Protein AF-0000000084334200 (afdb_homodimer)

Sequence (590 aa):
MKTTIGFIGLGNLGTPIAKNLIAAGYHLQVYNRTISKADELDQASITKCQSPAEAAAGVNFLVSVLANDAVLTETVTGDEGILKTLPKDAIHISMSTVAPDTADELAELHQQSGNHYLASPVFGRPEAAAAKMLWVCISGDAKIKEAAKPLLETISQGVVDFGDHTSAANVVKLTGNFMILASMEMMAEAYTLAEKFGVDRTKVADFFGSTLFNAPIFKNYGKTIADKKYETVGFTSQLGYKDASLVFKLSQQSQTPMPIANVVHNRLLTALAKGWTERDWAEAISRGVTDDAGIMKTTIGFIGLGNLGTPIAKNLIAAGYHLQVYNRTISKADELDQASITKCQSPAEAAAGVNFLVSVLANDAVLTETVTGDEGILKTLPKDAIHISMSTVAPDTADELAELHQQSGNHYLASPVFGRPEAAAAKMLWVCISGDAKIKEAAKPLLETISQGVVDFGDHTSAANVVKLTGNFMILASMEMMAEAYTLAEKFGVDRTKVADFFGSTLFNAPIFKNYGKTIADKKYETVGFTSQLGYKDASLVFKLSQQSQTPMPIANVVHNRLLTALAKGWTERDWAEAISRGVTDDAGI

Secondary structure (DSSP, 8-state):
-PPEEEEE--STTHHHHHHHHHHTT-EEEEE-SSGGGGGGS-GGGEEE-SSHHHHHTT-SEEEE--SSHHHHHHHHHSTT-GGGTPPTT-EEEE-S---HHHHHHHHHHHHHTT-EEEE--EE--HHHHHTT-EEEEEBS-HHHHHHHHHHHHTTEEEEEE--SSTTHHHHHHHHHHHHHHHHHHHHHHHHHHHHHTT--HHHHHHHHHTTTT-SHHHHHHHHHHHHT---S-SSBHHHHHHHHHHHHHHHHHTT---HHHHHHHHHHHHHHHTT-TTSBHHHHHHHHHHHHTT-/-PPEEEEE--STTHHHHHHHHHHTT-EEEEE-SSGGGGGGS-GGGEEE-SSHHHHHTT-SEEEE--SSHHHHHHHHHSTT-GGGTPPTT-EEEE-----HHHHHHHHHHHHHTT-EEEE--EE--HHHHHTT-EEEEEBS-HHHHHHHHHHHHTTEEEEEE--SSTTHHHHHHHHHHHHHHHHHHHHHHHHHHHHHTT--HHHHHHHHHTTTT-SHHHHHHHHHHHHT---S-SSBHHHHHHHHHHHHHHHHHTT---HHHHHHHHHHHHHHHTT-TTSBHHHHHHHHHHHHTT-

Radius of gyration: 27.67 Å; Cα contacts (8 Å, |Δi|>4): 1266; chains: 2; bounding box: 43×89×61 Å

pLDDT: mean 97.78, std 2.86, range [61.94, 98.94]

Nearest PDB structures (foldseek):
  4gbj-assembly2_C  TM=9.705E-01  e=2.033E-33  Dyadobacter fermentans DSM 18053
  4gbj-assembly3_A  TM=9.386E-01  e=2.162E-31  Dyadobacter fermentans DSM 18053
  3ws7-assembly1_A  TM=9.325E-01  e=6.469E-25  Pyrobaculum calidifontis JCM 11548
  3w6u-assembly1_A  TM=9.348E-01  e=2.137E-24  Pyrobaculum calidifontis JCM 11548
  5je8-assembly2_C  TM=8.676E-01  e=8.598E-25  Bacillus cereus ATCC 14579

InterPro domains:
  IPR006115 6-phosphogluconate dehydrogenase, NADP-binding [PF03446] (4-160)
  IPR008927 6-phosphogluconate dehydrogenase-like, C-terminal domain superfamily [SSF48179] (168-285)
  IPR013328 6-phosphogluconate dehydrogenase, domain 2 [G3DSA:1.10.1040.10] (164-295)
  IPR015815 3-hydroxyisobutyrate dehydrogenase-related [PIRSF000103] (1-285)
  IPR029154 3-hydroxyisobutyrate dehydrogenase-like, NAD-binding domain [PF14833] (168-285)
  IPR036291 NAD(P)-binding domain superfamily [SSF51735] (4-163)
  IPR051265 HIBADH-related NP60 subfamily [PTHR43580] (4-288)

Organism: NCBI:txid1302689

Foldseek 3Di:
DAAEEEEEDLPLLRVLLVQLLVVVRHAFAYEYPPQCSCVPHDPVRYDDDPALLSRQAPHQEHEYEDQELVVQCCQAPNPSHNLVHHDAQREYEYQYQYALVSQQVSQVVQVVSRYGYKDWHWDDFSVCQNVLAIEIETEADPVNCVVCVVSNSSRHPYYHYQYHRRSRSSVVVLVVLLVLLLVLLVLLLVLLVCVVVPHQSQVVLVVCCVPVVVDPSSVVLSNCLSVVPFPDARDFLQSSLNSLVSVVVVCVVVVPDDVSSVVSNVLSVVLVVVVRGGTHNSNSNNVSSNVVVVD/DAAEEFEEDLPLLRVLLVQLLVVVRHAFAYEYPPQCSCVPHDPVRYDDDDALLSRQAPHQEHEYEDQELVVQCCQAPNPSHNLVHHDAQREYEYQYQYALVSQVVSQVVQVVSRYGYKDWHWDDFSVCQNVLAIEIETEADPVNCVVCVVSNSSRHPYYHYQYHRRSRSSVVVLVVLLVLLLVLLVLLLVLLVCVVVPHQSQVVLVVCCVPVVVDPSSVVLSNCLSVVPFPDARDFLQSSLNSLVSVVVVCVVVVPDDVSSVVSNVLSVVLVVVVRGGTHNSNSNNVSSNVVVPD

Structure (mmCIF, N/CA/C/O backbone):
data_AF-0000000084334200-model_v1
#
loop_
_entity.id
_entity.type
_entity.pdbx_description
1 polymer 'Uncharacterized protein'
#
loop_
_atom_site.group_PDB
_atom_site.id
_atom_site.type_symbol
_atom_site.label_atom_id
_atom_site.label_alt_id
_atom_site.label_comp_id
_atom_site.label_asym_id
_atom_site.label_entity_id
_atom_site.label_seq_id
_atom_site.pdbx_PDB_ins_code
_atom_site.Cartn_x
_atom_site.Cartn_y
_atom_site.Cartn_z
_atom_site.occupancy
_atom_site.B_iso_or_equiv
_atom_site.auth_seq_id
_atom_site.auth_comp_id
_atom_site.auth_asym_id
_atom_site.auth_atom_id
_atom_site.pdbx_PDB_model_num
ATOM 1 N N . MET A 1 1 ? -3.816 46.719 -4.973 1 61.94 1 MET A N 1
ATOM 2 C CA . MET A 1 1 ? -2.809 46.344 -3.982 1 61.94 1 MET A CA 1
ATOM 3 C C . MET A 1 1 ? -2.799 44.844 -3.742 1 61.94 1 MET A C 1
ATOM 5 O O . MET A 1 1 ? -3.84 44.188 -3.84 1 61.94 1 MET A O 1
ATOM 9 N N . LYS A 1 2 ? -1.593 44.188 -3.652 1 77.38 2 LYS A N 1
ATOM 10 C CA . LYS A 1 2 ? -1.536 42.75 -3.398 1 77.38 2 LYS A CA 1
ATOM 11 C C . LYS A 1 2 ? -2.107 42.406 -2.023 1 77.38 2 LYS A C 1
ATOM 13 O O . LYS A 1 2 ? -1.884 43.125 -1.057 1 77.38 2 LYS A O 1
ATOM 18 N N . THR A 1 3 ? -3.012 41.531 -2.045 1 93.88 3 THR A N 1
ATOM 19 C CA . THR A 1 3 ? -3.488 41.062 -0.744 1 93.88 3 THR A CA 1
ATOM 20 C C . THR A 1 3 ? -2.34 40.5 0.083 1 93.88 3 THR A C 1
ATOM 22 O O . THR A 1 3 ? -1.525 39.719 -0.424 1 93.88 3 THR A O 1
ATOM 25 N N . THR A 1 4 ? -2.133 41.062 1.312 1 98.19 4 THR A N 1
ATOM 26 C CA . THR A 1 4 ? -1.071 40.625 2.205 1 98.19 4 THR A CA 1
ATOM 27 C C . THR A 1 4 ? -1.57 39.5 3.119 1 98.19 4 THR A C 1
ATOM 29 O O . THR A 1 4 ? -2.65 39.594 3.703 1 98.19 4 THR A O 1
ATOM 32 N N . ILE A 1 5 ? -0.787 38.406 3.182 1 98.56 5 ILE A N 1
ATOM 33 C CA . ILE A 1 5 ? -1.117 37.344 4.121 1 98.56 5 ILE A CA 1
ATOM 34 C C . ILE A 1 5 ? 0.105 37.031 4.973 1 98.56 5 ILE A C 1
ATOM 36 O O . ILE A 1 5 ? 1.239 37.312 4.582 1 98.56 5 ILE A O 1
ATOM 40 N N . GLY A 1 6 ? -0.122 36.531 6.199 1 98.88 6 GLY A N 1
ATOM 41 C CA . GLY A 1 6 ? 0.96 36 7.023 1 98.88 6 GLY A CA 1
ATOM 42 C C . GLY A 1 6 ? 1.421 34.625 6.602 1 98.88 6 GLY A C 1
ATOM 43 O O . GLY A 1 6 ? 0.615 33.812 6.152 1 98.88 6 GLY A O 1
ATOM 44 N N . PHE A 1 7 ? 2.719 34.344 6.75 1 98.94 7 PHE A N 1
ATOM 45 C CA . PHE A 1 7 ? 3.277 33.031 6.414 1 98.94 7 PHE A CA 1
ATOM 46 C C . PHE A 1 7 ? 4.383 32.656 7.391 1 98.94 7 PHE A C 1
ATOM 48 O O . PHE A 1 7 ? 5.367 33.375 7.535 1 98.94 7 PHE A O 1
ATOM 55 N N . ILE A 1 8 ? 4.188 31.531 8.047 1 98.94 8 ILE A N 1
ATOM 56 C CA . ILE A 1 8 ? 5.168 31.109 9.039 1 98.94 8 ILE A CA 1
ATOM 57 C C . ILE A 1 8 ? 5.656 29.703 8.727 1 98.94 8 ILE A C 1
ATOM 59 O O . ILE A 1 8 ? 4.863 28.75 8.664 1 98.94 8 ILE A O 1
ATOM 63 N N . GLY A 1 9 ? 6.961 29.5 8.594 1 98.56 9 GLY A N 1
ATOM 64 C CA . GLY A 1 9 ? 7.574 28.219 8.305 1 98.56 9 GLY A CA 1
ATOM 65 C C . GLY A 1 9 ? 8.078 28.094 6.879 1 98.56 9 GLY A C 1
ATOM 66 O O . GLY A 1 9 ? 7.289 27.938 5.949 1 98.56 9 GLY A O 1
ATOM 67 N N . LEU A 1 10 ? 9.414 28.141 6.734 1 98 10 LEU A N 1
ATOM 68 C CA . LEU A 1 10 ? 10.055 28.078 5.426 1 98 10 LEU A CA 1
ATOM 69 C C . LEU A 1 10 ? 10.977 26.859 5.34 1 98 10 LEU A C 1
ATOM 71 O O . LEU A 1 10 ? 12.148 26.984 4.988 1 98 10 LEU A O 1
ATOM 75 N N . GLY A 1 11 ? 10.398 25.703 5.625 1 94.94 11 GLY A N 1
ATOM 76 C CA . GLY A 1 11 ? 11.078 24.438 5.41 1 94.94 11 GLY A CA 1
ATOM 77 C C . GLY A 1 11 ? 10.914 23.906 3.996 1 94.94 11 GLY A C 1
ATOM 78 O O . GLY A 1 11 ? 10.609 24.672 3.074 1 94.94 11 GLY A O 1
ATOM 79 N N . ASN A 1 12 ? 11.117 22.641 3.83 1 92.81 12 ASN A N 1
ATOM 80 C CA . ASN A 1 12 ? 11.102 21.984 2.523 1 92.81 12 ASN A CA 1
ATOM 81 C C . ASN A 1 12 ? 9.742 22.141 1.846 1 92.81 12 ASN A C 1
ATOM 83 O O . ASN A 1 12 ? 9.664 22.234 0.62 1 92.81 12 ASN A O 1
ATOM 87 N N . LEU A 1 13 ? 8.68 22.125 2.652 1 96.06 13 LEU A N 1
ATOM 88 C CA . LEU A 1 13 ? 7.344 22.297 2.098 1 96.06 13 LEU A CA 1
ATOM 89 C C . LEU A 1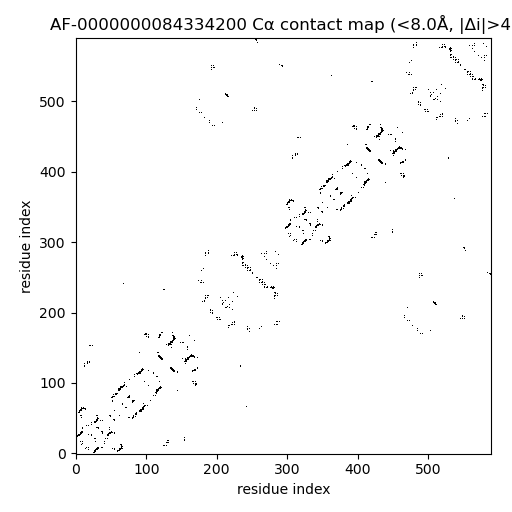 13 ? 6.934 23.766 2.111 1 96.06 13 LEU A C 1
ATOM 91 O O . LEU A 1 13 ? 6.301 24.25 1.171 1 96.06 13 LEU A O 1
ATOM 95 N N . GLY A 1 14 ? 7.312 24.469 3.158 1 97.88 14 GLY A N 1
ATOM 96 C CA . GLY A 1 14 ? 6.898 25.859 3.324 1 97.88 14 GLY A CA 1
ATOM 97 C C . GLY A 1 14 ? 7.422 26.766 2.234 1 97.88 14 GLY A C 1
ATOM 98 O O . GLY A 1 14 ? 6.699 27.641 1.751 1 97.88 14 GLY A O 1
ATOM 99 N N . THR A 1 15 ? 8.633 26.547 1.813 1 98.06 15 THR A N 1
ATOM 100 C CA . THR A 1 15 ? 9.281 27.438 0.857 1 98.06 15 THR A CA 1
ATOM 101 C C . THR A 1 15 ? 8.578 27.391 -0.495 1 98.06 15 THR A C 1
ATOM 103 O O . THR A 1 15 ? 8.18 28.422 -1.034 1 98.06 15 THR A O 1
ATOM 106 N N . PRO A 1 16 ? 8.375 26.203 -1.059 1 98.31 16 PRO A N 1
ATOM 107 C CA . PRO A 1 16 ? 7.672 26.203 -2.344 1 98.31 16 PRO A CA 1
ATOM 108 C C . PRO A 1 16 ? 6.23 26.688 -2.23 1 98.31 16 PRO A C 1
ATOM 110 O O . PRO A 1 16 ? 5.703 27.297 -3.17 1 98.31 16 PRO A O 1
ATOM 113 N N . ILE A 1 17 ? 5.555 26.484 -1.132 1 98.69 17 ILE A N 1
ATOM 114 C CA . ILE A 1 17 ? 4.203 27 -0.921 1 98.69 17 ILE A CA 1
ATOM 115 C C . ILE A 1 17 ? 4.23 28.516 -0.926 1 98.69 17 ILE A C 1
ATOM 117 O O . ILE A 1 17 ? 3.416 29.156 -1.601 1 98.69 17 ILE A O 1
ATOM 121 N N . ALA A 1 18 ? 5.172 29.109 -0.232 1 98.75 18 ALA A N 1
ATOM 122 C CA . ALA A 1 18 ? 5.328 30.562 -0.189 1 98.75 18 ALA A CA 1
ATOM 123 C C . ALA A 1 18 ? 5.574 31.125 -1.584 1 98.75 18 ALA A C 1
ATOM 125 O O . ALA A 1 18 ? 4.973 32.125 -1.968 1 98.75 18 ALA A O 1
ATOM 126 N N . LYS A 1 19 ? 6.426 30.469 -2.344 1 98.69 19 LYS A N 1
ATOM 127 C CA . LYS A 1 19 ? 6.727 30.906 -3.703 1 98.69 19 LYS A CA 1
ATOM 128 C C . LYS A 1 19 ? 5.473 30.891 -4.574 1 98.69 19 LYS A C 1
ATOM 130 O O . LYS A 1 19 ? 5.258 31.812 -5.375 1 98.69 19 LYS A O 1
ATOM 135 N N . ASN A 1 20 ? 4.664 29.891 -4.438 1 98.56 20 ASN A N 1
ATOM 136 C CA . ASN A 1 20 ? 3.439 29.781 -5.227 1 98.56 20 ASN A CA 1
ATOM 137 C C . ASN A 1 20 ? 2.432 30.859 -4.84 1 98.56 20 ASN A C 1
ATOM 139 O O . ASN A 1 20 ? 1.717 31.391 -5.699 1 98.56 20 ASN A O 1
ATOM 143 N N . LEU A 1 21 ? 2.334 31.141 -3.535 1 98.69 21 LEU A N 1
ATOM 144 C CA . LEU A 1 21 ? 1.446 32.219 -3.088 1 98.69 21 LEU A CA 1
ATOM 145 C C . LEU A 1 21 ? 1.897 33.562 -3.641 1 98.69 21 LEU A C 1
ATOM 147 O O . LEU A 1 21 ? 1.072 34.375 -4.082 1 98.69 21 LEU A O 1
ATOM 151 N N . ILE A 1 22 ? 3.195 33.812 -3.652 1 98.56 22 ILE A N 1
ATOM 152 C CA . ILE A 1 22 ? 3.754 35.031 -4.223 1 98.56 22 ILE A CA 1
ATOM 153 C C . ILE A 1 22 ? 3.426 35.094 -5.711 1 98.56 22 ILE A C 1
ATOM 155 O O . ILE A 1 22 ? 2.971 36.125 -6.203 1 98.56 22 ILE A O 1
ATOM 159 N N . ALA A 1 23 ? 3.609 34 -6.395 1 98 23 ALA A N 1
ATOM 160 C CA . ALA A 1 23 ? 3.324 33.938 -7.824 1 98 23 ALA A CA 1
ATOM 161 C C . ALA A 1 23 ? 1.851 34.219 -8.102 1 98 23 ALA A C 1
ATOM 163 O O . ALA A 1 23 ? 1.502 34.75 -9.164 1 98 23 ALA A O 1
ATOM 164 N N . ALA A 1 24 ? 1.023 33.875 -7.172 1 97.81 24 ALA A N 1
ATOM 165 C CA . ALA A 1 24 ? -0.416 34.062 -7.316 1 97.81 24 ALA A CA 1
ATOM 166 C C . ALA A 1 24 ? -0.794 35.531 -7.031 1 97.81 24 ALA A C 1
ATOM 168 O O . ALA A 1 24 ? -1.952 35.906 -7.199 1 97.81 24 ALA A O 1
ATOM 169 N N . GLY A 1 25 ? 0.162 36.312 -6.531 1 97.81 25 GLY A N 1
ATOM 170 C CA . GLY A 1 25 ? -0.079 37.75 -6.406 1 97.81 25 GLY A CA 1
ATOM 171 C C . GLY A 1 25 ? -0.155 38.219 -4.965 1 97.81 25 GLY A C 1
ATOM 172 O O . GLY A 1 25 ? -0.412 39.375 -4.699 1 97.81 25 GLY A O 1
ATOM 173 N N . TYR A 1 26 ? 0.14 37.344 -3.996 1 98.5 26 TYR A N 1
ATOM 174 C CA . TYR A 1 26 ? 0.08 37.75 -2.592 1 98.5 26 TYR A CA 1
ATOM 175 C C . TYR A 1 26 ? 1.398 38.344 -2.139 1 98.5 26 TYR A C 1
ATOM 177 O O . TYR A 1 26 ? 2.465 38 -2.641 1 98.5 26 TYR A O 1
ATOM 185 N N . HIS A 1 27 ? 1.317 39.312 -1.26 1 98.75 27 HIS A N 1
ATOM 186 C CA . HIS A 1 27 ? 2.447 39.719 -0.446 1 98.75 27 HIS A CA 1
ATOM 187 C C . HIS A 1 27 ? 2.494 38.969 0.878 1 98.75 27 HIS A C 1
ATOM 189 O O . HIS A 1 27 ? 1.467 38.812 1.543 1 98.75 27 HIS A O 1
ATOM 195 N N . LEU A 1 28 ? 3.666 38.5 1.287 1 98.88 28 LEU A N 1
ATOM 196 C CA . LEU A 1 28 ? 3.746 37.656 2.484 1 98.88 28 LEU A CA 1
ATOM 197 C C . LEU A 1 28 ? 4.488 38.406 3.6 1 98.88 28 LEU A C 1
ATOM 199 O O . LEU A 1 28 ? 5.59 38.906 3.389 1 98.88 28 LEU A O 1
ATOM 203 N N . GLN A 1 29 ? 3.854 38.562 4.734 1 98.88 29 GLN A N 1
ATOM 204 C CA . GLN A 1 29 ? 4.582 38.781 5.977 1 98.88 29 GLN A CA 1
ATOM 205 C C . GLN A 1 29 ? 5.148 37.469 6.535 1 98.88 29 GLN A C 1
ATOM 207 O O . GLN A 1 29 ? 4.422 36.688 7.145 1 98.88 29 GLN A O 1
ATOM 212 N N . VAL A 1 30 ? 6.5 37.312 6.441 1 98.81 30 VAL A N 1
ATOM 213 C CA . VAL A 1 30 ? 7.062 35.969 6.586 1 98.81 30 VAL A CA 1
ATOM 214 C C . VAL A 1 30 ? 7.91 35.906 7.855 1 98.81 30 VAL A C 1
ATOM 216 O O . VAL A 1 30 ? 8.648 36.844 8.172 1 98.81 30 VAL A O 1
ATOM 219 N N . TYR A 1 31 ? 7.746 34.844 8.594 1 98.75 31 TYR A N 1
ATOM 220 C CA . TYR A 1 31 ? 8.633 34.531 9.695 1 98.75 31 TYR A CA 1
ATOM 221 C C . TYR A 1 31 ? 9.133 33.094 9.594 1 98.75 31 TYR A C 1
ATOM 223 O O . TYR A 1 31 ? 8.383 32.188 9.211 1 98.75 31 TYR A O 1
ATOM 231 N N . ASN A 1 32 ? 10.344 32.844 9.93 1 98.56 32 ASN A N 1
ATOM 232 C CA . ASN A 1 32 ? 11 31.562 10.141 1 98.56 32 ASN A CA 1
ATOM 233 C C . ASN A 1 32 ? 12.086 31.656 11.219 1 98.56 32 ASN A C 1
ATOM 235 O O . ASN A 1 32 ? 12.742 32.688 11.352 1 98.56 32 ASN A O 1
ATOM 239 N N . ARG A 1 33 ? 12.195 30.594 11.969 1 96.31 33 ARG A N 1
ATOM 240 C CA . ARG A 1 33 ? 13.203 30.609 13.023 1 96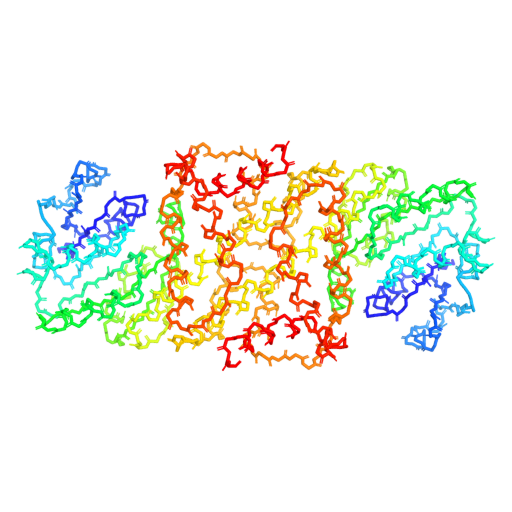.31 33 ARG A CA 1
ATOM 241 C C . ARG A 1 33 ? 14.562 31.031 12.477 1 96.31 33 ARG A C 1
ATOM 243 O O . ARG A 1 33 ? 15.242 31.859 13.07 1 96.31 33 ARG A O 1
ATOM 250 N N . THR A 1 34 ? 14.883 30.391 11.352 1 96.19 34 THR A N 1
ATOM 251 C CA . THR A 1 34 ? 16.047 30.859 10.602 1 96.19 34 THR A CA 1
ATOM 252 C C . THR A 1 34 ? 15.625 31.781 9.469 1 96.19 34 THR A C 1
ATOM 254 O O . THR A 1 34 ? 15.367 31.328 8.352 1 96.19 34 THR A O 1
ATOM 257 N N . ILE A 1 35 ? 15.734 33.062 9.703 1 95.38 35 ILE A N 1
ATOM 258 C CA . ILE A 1 35 ? 15.062 34.031 8.852 1 95.38 35 ILE A CA 1
ATOM 259 C C . ILE A 1 35 ? 15.773 34.125 7.5 1 95.38 35 ILE A C 1
ATOM 261 O O . ILE A 1 35 ? 15.18 34.531 6.5 1 95.38 35 ILE A O 1
ATOM 265 N N . SER A 1 36 ? 17.047 33.688 7.418 1 96.44 36 SER A N 1
ATOM 266 C CA . SER A 1 36 ? 17.797 33.75 6.164 1 96.44 36 SER A CA 1
ATOM 267 C C . SER A 1 36 ? 17.172 32.844 5.105 1 96.44 36 SER A C 1
ATOM 269 O O . SER A 1 36 ? 17.438 33 3.912 1 96.44 36 SER A O 1
ATOM 271 N N . LYS A 1 37 ? 16.297 31.938 5.52 1 96.62 37 LYS A N 1
ATOM 272 C CA . LYS A 1 37 ? 15.586 31.109 4.559 1 96.62 37 LYS A CA 1
ATOM 273 C C . LYS A 1 37 ? 14.664 31.938 3.682 1 96.62 37 LYS A C 1
ATOM 275 O O . LYS A 1 37 ? 14.352 31.547 2.553 1 96.62 37 LYS A O 1
ATOM 280 N N . ALA A 1 38 ? 14.242 33.062 4.152 1 98.06 38 ALA A N 1
ATOM 281 C CA . ALA A 1 38 ? 13.352 33.938 3.404 1 98.06 38 ALA A CA 1
ATOM 282 C C . ALA A 1 38 ? 14.086 34.594 2.238 1 98.06 38 ALA A C 1
ATOM 284 O O . ALA A 1 38 ? 13.461 35.156 1.341 1 98.06 38 ALA A O 1
ATOM 285 N N . ASP A 1 39 ? 15.43 34.5 2.203 1 97.75 39 ASP A N 1
ATOM 286 C CA . ASP A 1 39 ? 16.234 35.125 1.147 1 97.75 39 ASP A CA 1
ATOM 287 C C . ASP A 1 39 ? 15.969 34.438 -0.199 1 97.75 39 ASP A C 1
ATOM 289 O O . ASP A 1 39 ? 16.234 35.031 -1.251 1 97.75 39 ASP A O 1
ATOM 293 N N . GLU A 1 40 ? 15.414 33.25 -0.154 1 96.38 40 GLU A N 1
ATOM 294 C CA . GLU A 1 40 ? 15.109 32.5 -1.376 1 96.38 40 GLU A CA 1
ATOM 295 C C . GLU A 1 40 ? 13.828 33.031 -2.027 1 96.38 40 GLU A C 1
ATOM 297 O O . GLU A 1 40 ? 13.547 32.719 -3.184 1 96.38 40 GLU A O 1
ATOM 302 N N . LEU A 1 41 ? 13.102 33.812 -1.322 1 98.56 41 LEU A N 1
ATOM 303 C CA . LEU A 1 41 ? 11.844 34.344 -1.838 1 98.56 41 LEU A CA 1
ATOM 304 C C . LEU A 1 41 ? 12.062 35.656 -2.555 1 98.56 41 LEU A C 1
ATOM 306 O O . LEU A 1 41 ? 13.109 36.281 -2.395 1 98.56 41 LEU A O 1
ATOM 310 N N . ASP A 1 42 ? 11.141 36.062 -3.428 1 98.19 42 ASP A N 1
ATOM 311 C CA . ASP A 1 42 ? 11.164 37.375 -4.047 1 98.19 42 ASP A CA 1
ATOM 312 C C . ASP A 1 42 ? 11.062 38.469 -2.992 1 98.19 42 ASP A C 1
ATOM 314 O O . ASP A 1 42 ? 9.992 38.688 -2.43 1 98.19 42 ASP A O 1
ATOM 318 N N . GLN A 1 43 ? 12.094 39.25 -2.871 1 98 43 GLN A N 1
ATOM 319 C CA . GLN A 1 43 ? 12.195 40.188 -1.774 1 98 43 GLN A CA 1
ATOM 320 C C . GLN A 1 43 ? 11.172 41.312 -1.922 1 98 43 GLN A C 1
ATOM 322 O O . GLN A 1 43 ? 10.719 41.906 -0.927 1 98 43 GLN A O 1
ATOM 327 N N . ALA A 1 44 ? 10.719 41.594 -3.066 1 98.12 44 ALA A N 1
ATOM 328 C CA . ALA A 1 44 ? 9.727 42.625 -3.32 1 98.12 44 ALA A CA 1
ATOM 329 C C . ALA A 1 44 ? 8.336 42.188 -2.877 1 98.12 44 ALA A C 1
ATOM 331 O O . ALA A 1 44 ? 7.445 43 -2.682 1 98.12 44 ALA A O 1
ATOM 332 N N . SER A 1 45 ? 8.234 40.906 -2.691 1 98.56 45 SER A N 1
ATOM 333 C CA . SER A 1 45 ? 6.918 40.344 -2.41 1 98.56 45 SER A CA 1
ATOM 334 C C . SER A 1 45 ? 6.812 39.875 -0.963 1 98.56 45 SER A C 1
ATOM 336 O O . SER A 1 45 ? 5.836 39.219 -0.586 1 98.56 45 SER A O 1
ATOM 338 N N . ILE A 1 46 ? 7.828 40.219 -0.163 1 98.75 46 ILE A N 1
ATOM 339 C CA . ILE A 1 46 ? 7.754 39.75 1.215 1 98.75 46 ILE A CA 1
ATOM 340 C C . ILE A 1 46 ? 8.172 40.875 2.166 1 98.75 46 ILE A C 1
ATOM 342 O O . ILE A 1 46 ? 8.797 41.844 1.75 1 98.75 46 ILE A O 1
ATOM 346 N N . THR A 1 47 ? 7.789 40.75 3.363 1 98.69 47 THR A N 1
ATOM 347 C CA . THR A 1 47 ? 8.297 41.469 4.535 1 98.69 47 THR A CA 1
ATOM 348 C C . THR A 1 47 ? 8.812 40.469 5.578 1 98.69 47 THR A C 1
ATOM 350 O O . THR A 1 47 ? 8.047 39.656 6.078 1 98.69 47 THR A O 1
ATOM 353 N N . LYS A 1 48 ? 10.055 40.531 5.855 1 98.69 48 LYS A N 1
ATOM 354 C CA . LYS A 1 48 ? 10.625 39.656 6.887 1 98.69 48 LYS A CA 1
ATOM 355 C C . LYS A 1 48 ? 10.211 40.125 8.281 1 98.69 48 LYS A C 1
ATOM 357 O O . LYS A 1 48 ? 10.312 41.312 8.602 1 98.69 48 LYS A O 1
ATOM 362 N N . CYS A 1 49 ? 9.719 39.188 8.977 1 98.62 49 CYS A N 1
ATOM 363 C CA . CYS A 1 49 ? 9.258 39.5 10.328 1 98.62 49 CYS A CA 1
ATOM 364 C C . CYS A 1 49 ? 10.18 38.875 11.367 1 98.62 49 CYS A C 1
ATOM 366 O O . CYS A 1 49 ? 10.82 37.844 11.102 1 98.62 49 CYS A O 1
ATOM 368 N N . GLN A 1 50 ? 10.195 39.406 12.594 1 97.81 50 GLN A N 1
ATOM 369 C CA . GLN A 1 50 ? 11.117 38.938 13.633 1 97.81 50 GLN A CA 1
ATOM 370 C C . GLN A 1 50 ? 10.43 38 14.609 1 97.81 50 GLN A C 1
ATOM 372 O O . GLN A 1 50 ? 11.086 37.406 15.461 1 97.81 50 GLN A O 1
ATOM 377 N N . SER A 1 51 ? 9.148 37.906 14.477 1 98.5 51 SER A N 1
ATOM 378 C CA . SER A 1 51 ? 8.375 37.031 15.344 1 98.5 51 SER A CA 1
ATOM 379 C C . SER A 1 51 ? 7.09 36.594 14.664 1 98.5 51 SER A C 1
ATOM 381 O O . SER A 1 51 ? 6.648 37.188 13.688 1 98.5 51 SER A O 1
ATOM 383 N N . PRO A 1 52 ? 6.445 35.5 15.203 1 98.88 52 PRO A N 1
ATOM 384 C CA . PRO A 1 52 ? 5.125 35.094 14.703 1 98.88 52 PRO A CA 1
ATOM 385 C C . PRO A 1 52 ? 4.082 36.188 14.844 1 98.88 52 PRO A C 1
ATOM 387 O O . PRO A 1 52 ? 3.264 36.406 13.938 1 98.88 52 PRO A O 1
ATOM 390 N N . ALA A 1 53 ? 4.121 36.938 15.938 1 98.88 53 ALA A N 1
ATOM 391 C CA . ALA A 1 53 ? 3.182 38.031 16.172 1 98.88 53 ALA A CA 1
ATOM 392 C C . ALA A 1 53 ? 3.295 39.094 15.07 1 98.88 53 ALA A C 1
ATOM 394 O O . ALA A 1 53 ? 2.281 39.625 14.594 1 98.88 53 ALA A O 1
ATOM 395 N N . GLU A 1 54 ? 4.523 39.406 14.703 1 98.81 54 GLU A N 1
ATOM 396 C CA . GLU A 1 54 ? 4.738 40.406 13.648 1 98.81 54 GLU A CA 1
ATOM 397 C C . GLU A 1 54 ? 4.188 39.906 12.312 1 98.81 54 GLU A C 1
ATOM 399 O O . GLU A 1 54 ? 3.602 40.688 11.555 1 98.81 54 GLU A O 1
ATOM 404 N N . ALA A 1 55 ? 4.324 38.656 12.016 1 98.88 55 ALA A N 1
ATOM 405 C CA . ALA A 1 55 ? 3.83 38.062 10.773 1 98.88 55 ALA A CA 1
ATOM 406 C C . ALA A 1 55 ? 2.305 38.062 10.734 1 98.88 55 ALA A C 1
ATOM 408 O O . ALA A 1 55 ? 1.704 38.125 9.656 1 98.88 55 ALA A O 1
ATOM 409 N N . ALA A 1 56 ? 1.698 38.062 11.906 1 98.88 56 ALA A N 1
ATOM 410 C CA . ALA A 1 56 ? 0.248 37.938 12.016 1 98.88 56 ALA A CA 1
ATOM 411 C C . ALA A 1 56 ? -0.435 39.281 12.016 1 98.88 56 ALA A C 1
ATOM 413 O O . ALA A 1 56 ? -1.649 39.375 11.828 1 98.88 56 ALA A O 1
ATOM 414 N N . ALA A 1 57 ? 0.333 40.344 12.242 1 98.75 57 ALA A N 1
ATOM 415 C CA . ALA A 1 57 ? -0.243 41.656 12.461 1 98.75 57 ALA A CA 1
ATOM 416 C C . ALA A 1 57 ? -0.923 42.188 11.203 1 98.75 57 ALA A C 1
ATOM 418 O O . ALA A 1 57 ? -0.3 42.281 10.141 1 98.75 57 ALA A O 1
ATOM 419 N N . GLY A 1 58 ? -2.252 42.406 11.289 1 98.25 58 GLY A N 1
ATOM 420 C CA . GLY A 1 58 ? -2.971 43.156 10.266 1 98.25 58 GLY A CA 1
ATOM 421 C C . GLY A 1 58 ? -3.379 42.281 9.086 1 98.25 58 GLY A C 1
ATOM 422 O O . GLY A 1 58 ? -3.842 42.781 8.062 1 98.25 58 GLY A O 1
ATOM 423 N N . VAL A 1 59 ? -3.227 41 9.133 1 98.56 59 VAL A N 1
ATOM 424 C CA . VAL A 1 59 ? -3.547 40.156 7.984 1 98.56 59 VAL A CA 1
ATOM 425 C C . VAL A 1 59 ? -4.875 39.438 8.227 1 98.56 59 VAL A C 1
ATOM 427 O O . VAL A 1 59 ? -5.242 39.156 9.367 1 98.56 59 VAL A O 1
ATOM 430 N N . ASN A 1 60 ? -5.562 39.094 7.129 1 98.12 60 ASN A N 1
ATOM 431 C CA . ASN A 1 60 ? -6.828 38.344 7.215 1 98.12 60 ASN A CA 1
ATOM 432 C C . ASN A 1 60 ? -6.617 36.844 7.156 1 98.12 60 ASN A C 1
ATOM 434 O O . ASN A 1 60 ? -7.488 36.094 7.562 1 98.12 60 ASN A O 1
ATOM 438 N N . PHE A 1 61 ? -5.508 36.438 6.539 1 98.81 61 PHE A N 1
ATOM 439 C CA . PHE A 1 61 ? -5.109 35.062 6.469 1 98.81 61 PHE A CA 1
ATOM 440 C C . PHE A 1 61 ? -3.666 34.875 6.922 1 98.81 61 PHE A C 1
ATOM 442 O O . PHE A 1 61 ? -2.807 35.688 6.617 1 98.81 61 PHE A O 1
ATOM 449 N N . LEU A 1 62 ? -3.42 33.875 7.625 1 98.94 62 LEU A N 1
ATOM 450 C CA . LEU A 1 62 ? -2.076 33.438 8.008 1 98.94 62 LEU A CA 1
ATOM 451 C C . LEU A 1 62 ? -1.891 31.953 7.789 1 98.94 62 LEU A C 1
ATOM 453 O O . LEU A 1 62 ? -2.717 31.141 8.227 1 98.94 62 LEU A O 1
ATOM 457 N N . VAL A 1 63 ? -0.819 31.531 7.074 1 98.94 63 VAL A N 1
ATOM 458 C CA . VAL A 1 63 ? -0.501 30.125 6.805 1 98.94 63 VAL A CA 1
ATOM 459 C C . VAL A 1 63 ? 0.695 29.703 7.648 1 98.94 63 VAL A C 1
ATOM 461 O O . VAL A 1 63 ? 1.678 30.438 7.77 1 98.94 63 VAL A O 1
ATOM 464 N N . SER A 1 64 ? 0.599 28.609 8.281 1 98.94 64 SER A N 1
ATOM 465 C CA . SER A 1 64 ? 1.748 28.047 8.992 1 98.94 64 SER A CA 1
ATOM 466 C C . SER A 1 64 ? 2.059 26.641 8.523 1 98.94 64 SER A C 1
ATOM 468 O O . SER A 1 64 ? 1.146 25.859 8.234 1 98.94 64 SER A O 1
ATOM 470 N N . VAL A 1 65 ? 3.301 26.266 8.297 1 98.62 65 VAL A N 1
ATOM 471 C CA . VAL A 1 65 ? 3.865 24.969 7.965 1 98.62 65 VAL A CA 1
ATOM 472 C C . VAL A 1 65 ? 5.016 24.641 8.914 1 98.62 65 VAL A C 1
ATOM 474 O O . VAL A 1 65 ? 6.168 24.984 8.633 1 98.62 65 VAL A O 1
ATOM 477 N N . LEU A 1 66 ? 4.703 23.953 10.008 1 98.38 66 LEU A N 1
ATOM 478 C CA . LEU A 1 66 ? 5.664 23.828 11.102 1 98.38 66 LEU A CA 1
ATOM 479 C C . LEU A 1 66 ? 5.93 22.359 11.422 1 98.38 66 LEU A C 1
ATOM 481 O O . LEU A 1 66 ? 5.172 21.484 11.008 1 98.38 66 LEU A O 1
ATOM 485 N N . ALA A 1 67 ? 6.934 22.031 12.188 1 96.5 67 ALA A N 1
ATOM 486 C CA . ALA A 1 67 ? 7.551 20.719 12.289 1 96.5 67 ALA A CA 1
ATOM 487 C C . ALA A 1 67 ? 6.715 19.781 13.164 1 96.5 67 ALA A C 1
ATOM 489 O O . ALA A 1 67 ? 6.664 18.578 12.922 1 96.5 67 ALA A O 1
ATOM 490 N N . ASN A 1 68 ? 6.168 20.344 14.227 1 98 68 ASN A N 1
ATOM 491 C CA . ASN A 1 68 ? 5.508 19.453 15.188 1 98 68 ASN A CA 1
ATOM 492 C C . ASN A 1 68 ? 4.57 20.234 16.109 1 98 68 ASN A C 1
ATOM 494 O O . ASN A 1 68 ? 4.43 21.453 15.969 1 98 68 ASN A O 1
ATOM 498 N N . ASP A 1 69 ? 3.947 19.531 17.016 1 98.81 69 ASP A N 1
ATOM 499 C CA . ASP A 1 69 ? 2.945 20.062 17.922 1 98.81 69 ASP A CA 1
ATOM 500 C C . ASP A 1 69 ? 3.529 21.188 18.781 1 98.81 69 ASP A C 1
ATOM 502 O O . ASP A 1 69 ? 2.928 22.25 18.922 1 98.81 69 ASP A O 1
ATOM 506 N N . ALA A 1 70 ? 4.648 20.969 19.359 1 98.44 70 ALA A N 1
ATOM 507 C CA . ALA A 1 70 ? 5.254 21.922 20.281 1 98.44 70 ALA A CA 1
ATOM 508 C C . ALA A 1 70 ? 5.578 23.234 19.578 1 98.44 70 ALA A C 1
ATOM 510 O O . ALA A 1 70 ? 5.32 24.312 20.125 1 98.44 70 ALA A O 1
ATOM 511 N N . VAL A 1 71 ? 6.152 23.109 18.422 1 98.44 71 VAL A N 1
ATOM 512 C CA . VAL A 1 71 ? 6.531 24.297 17.672 1 98.44 71 VAL A CA 1
ATOM 513 C C . VAL A 1 71 ? 5.277 25.078 17.266 1 98.44 71 VAL A C 1
ATOM 515 O O . VAL A 1 71 ? 5.242 26.297 17.344 1 98.44 71 VAL A O 1
ATOM 518 N N . LEU A 1 72 ? 4.219 24.406 16.812 1 98.88 72 LEU A N 1
ATOM 519 C CA . LEU A 1 72 ? 2.979 25.062 16.422 1 98.88 72 LEU A CA 1
ATOM 520 C C . LEU A 1 72 ? 2.336 25.766 17.625 1 98.88 72 LEU A C 1
ATOM 522 O O . LEU A 1 72 ? 1.919 26.922 17.531 1 98.88 72 LEU A O 1
ATOM 526 N N . THR A 1 73 ? 2.258 25.047 18.719 1 98.88 73 THR A N 1
ATOM 527 C CA . THR A 1 73 ? 1.65 25.609 19.922 1 98.88 73 THR A CA 1
ATOM 528 C C . THR A 1 73 ? 2.404 26.844 20.375 1 98.88 73 THR A C 1
ATOM 530 O O . THR A 1 73 ? 1.79 27.875 20.688 1 98.88 73 THR A O 1
ATOM 533 N N . GLU A 1 74 ? 3.717 26.75 20.406 1 98.75 74 GLU A N 1
ATOM 534 C CA . GLU A 1 74 ? 4.535 27.891 20.797 1 98.75 74 GLU A CA 1
ATOM 535 C C . GLU A 1 74 ? 4.348 29.062 19.844 1 98.75 74 GLU A C 1
ATOM 537 O O . GLU A 1 74 ? 4.297 30.219 20.266 1 98.75 74 GLU A O 1
ATOM 542 N N . THR A 1 75 ? 4.297 28.75 18.562 1 98.81 75 THR A N 1
ATOM 543 C CA . THR A 1 75 ? 4.117 29.766 17.531 1 98.81 75 THR A CA 1
ATOM 544 C C . THR A 1 75 ? 2.791 30.5 17.719 1 98.81 75 THR A C 1
ATOM 546 O O . THR A 1 75 ? 2.695 31.688 17.453 1 98.81 75 THR A O 1
ATOM 549 N N . VAL A 1 76 ? 1.808 29.828 18.203 1 98.88 76 VAL A N 1
ATOM 550 C CA . VAL A 1 76 ? 0.464 30.391 18.328 1 98.88 76 VAL A CA 1
ATOM 551 C C . VAL A 1 76 ? 0.317 31.094 19.672 1 98.88 76 VAL A C 1
ATOM 553 O O . VAL A 1 76 ? -0.182 32.219 19.734 1 98.88 76 VAL A O 1
ATOM 556 N N . THR A 1 77 ? 0.833 30.531 20.797 1 98.69 77 THR A N 1
ATOM 557 C CA . THR A 1 77 ? 0.437 30.953 22.141 1 98.69 77 THR A CA 1
ATOM 558 C C . THR A 1 77 ? 1.61 31.594 22.875 1 98.69 77 THR A C 1
ATOM 560 O O . THR A 1 77 ? 1.438 32.156 23.953 1 98.69 77 THR A O 1
ATOM 563 N N . GLY A 1 78 ? 2.754 31.469 22.375 1 98.44 78 GLY A N 1
ATOM 564 C CA . GLY A 1 78 ? 3.924 32 23.062 1 98.44 78 GLY A CA 1
ATOM 565 C C . GLY A 1 78 ? 3.865 33.5 23.281 1 98.44 78 GLY A C 1
ATOM 566 O O . GLY A 1 78 ? 2.934 34.156 22.812 1 98.44 78 GLY A O 1
ATOM 567 N N . ASP A 1 79 ? 4.895 34.125 23.875 1 97.88 79 ASP A N 1
ATOM 568 C CA . ASP A 1 79 ? 4.953 35.562 24.25 1 97.88 79 ASP A CA 1
ATOM 569 C C . ASP A 1 79 ? 4.855 36.438 23.016 1 97.88 79 ASP A C 1
ATOM 571 O O . ASP A 1 79 ? 4.297 37.531 23.078 1 97.88 79 ASP A O 1
ATOM 575 N N . GLU A 1 80 ? 5.402 36 21.922 1 98.25 80 GLU A N 1
ATOM 576 C CA . GLU A 1 80 ? 5.309 36.688 20.641 1 98.25 80 GLU A CA 1
ATOM 577 C C . GLU A 1 80 ? 4.594 35.812 19.594 1 98.25 80 GLU A C 1
ATOM 579 O O . GLU A 1 80 ? 5.051 35.719 18.453 1 98.25 80 GLU A O 1
ATOM 584 N N . GLY A 1 81 ? 3.527 35.188 20.062 1 98.69 81 GLY A N 1
ATOM 585 C CA . GLY A 1 81 ? 2.783 34.25 19.219 1 98.69 81 GLY A CA 1
ATOM 586 C C . GLY A 1 81 ? 1.733 34.969 18.375 1 98.69 81 GLY A C 1
ATOM 587 O O . GLY A 1 81 ? 1.496 36.156 18.531 1 98.69 81 GLY A O 1
ATOM 588 N N . ILE A 1 82 ? 1.127 34.25 17.5 1 98.62 82 ILE A N 1
ATOM 589 C CA . ILE A 1 82 ? 0.135 34.656 16.516 1 98.62 82 ILE A CA 1
ATOM 590 C C . ILE A 1 82 ? -1.049 35.312 17.219 1 98.62 82 ILE A C 1
ATOM 592 O O . ILE A 1 82 ? -1.59 36.312 16.75 1 98.62 82 ILE A O 1
ATOM 596 N N . LEU A 1 83 ? -1.452 34.812 18.391 1 98.69 83 LEU A N 1
ATOM 597 C CA . LEU A 1 83 ? -2.68 35.25 19.047 1 98.69 83 LEU A CA 1
ATOM 598 C C . LEU A 1 83 ? -2.537 36.656 19.594 1 98.69 83 LEU A C 1
ATOM 600 O O . LEU A 1 83 ? -3.531 37.312 19.938 1 98.69 83 LEU A O 1
ATOM 604 N N . LYS A 1 84 ? -1.301 37.188 19.703 1 98.38 84 LYS A N 1
ATOM 605 C CA . LYS A 1 84 ? -1.054 38.531 20.219 1 98.38 84 LYS A CA 1
ATOM 606 C C . LYS A 1 84 ? -1.521 39.594 19.234 1 98.38 84 LYS A C 1
ATOM 608 O O . LYS A 1 84 ? -1.897 40.688 19.641 1 98.38 84 LYS A O 1
ATOM 613 N N . THR A 1 85 ? -1.533 39.219 17.906 1 98.75 85 THR A N 1
ATOM 614 C CA . THR A 1 85 ? -1.698 40.312 16.953 1 98.75 85 THR A CA 1
ATOM 615 C C . THR A 1 85 ? -2.656 39.906 15.836 1 98.75 85 THR A C 1
ATOM 617 O O . THR A 1 85 ? -3.086 40.781 15.055 1 98.75 85 THR A O 1
ATOM 620 N N . LEU A 1 86 ? -3.055 38.656 15.672 1 98.81 86 LEU A N 1
ATOM 621 C CA . LEU A 1 86 ? -3.971 38.25 14.609 1 98.81 86 LEU A CA 1
ATOM 622 C C . LEU A 1 86 ? -5.312 38.969 14.75 1 98.81 86 LEU A C 1
ATOM 624 O O . LEU A 1 86 ? -5.941 38.906 15.812 1 98.81 86 LEU A O 1
ATOM 628 N N . PRO A 1 87 ? -5.762 39.625 13.734 1 98.69 87 PRO A N 1
ATOM 629 C CA . PRO A 1 87 ? -6.977 40.438 13.852 1 98.69 87 PRO A CA 1
ATOM 630 C C . PRO A 1 87 ? -8.227 39.594 14.102 1 98.69 87 PRO A C 1
ATOM 632 O O . PRO A 1 87 ? -8.227 38.406 13.844 1 98.69 87 PRO A O 1
ATOM 635 N N . LYS A 1 88 ? -9.211 40.281 14.57 1 98.38 88 LYS A N 1
ATOM 636 C CA . LYS A 1 88 ? -10.531 39.688 14.68 1 98.38 88 LYS A CA 1
ATOM 637 C C . LYS A 1 88 ? -11 39.125 13.336 1 98.38 88 LYS A C 1
ATOM 639 O O . LYS A 1 88 ? -10.805 39.781 12.297 1 98.38 88 LYS A O 1
ATOM 644 N N . ASP A 1 89 ? -11.523 37.875 13.352 1 98.38 89 ASP A N 1
ATOM 645 C CA . ASP A 1 89 ? -12.172 37.219 12.234 1 98.38 89 ASP A CA 1
ATOM 646 C C . ASP A 1 89 ? -11.148 36.688 11.227 1 98.38 89 ASP A C 1
ATOM 648 O O . ASP A 1 89 ? -11.508 36.031 10.258 1 98.38 89 ASP A O 1
ATOM 652 N N . ALA A 1 90 ? -9.82 37 11.477 1 98.75 90 ALA A N 1
ATOM 653 C CA . ALA A 1 90 ? -8.789 36.438 10.602 1 98.75 90 ALA A CA 1
ATOM 654 C C . ALA A 1 90 ? -8.742 34.938 10.734 1 98.75 90 ALA A C 1
ATOM 656 O O . ALA A 1 90 ? -9.266 34.344 11.695 1 98.75 90 ALA A O 1
ATOM 657 N N . ILE A 1 91 ? -8.211 34.281 9.719 1 98.88 91 ILE A N 1
ATOM 658 C CA . ILE A 1 91 ? -8.172 32.812 9.664 1 98.88 91 ILE A CA 1
ATOM 659 C C . ILE A 1 91 ? -6.719 32.344 9.664 1 98.88 91 ILE A C 1
ATOM 661 O O . ILE A 1 91 ? -5.938 32.719 8.781 1 98.88 91 ILE A O 1
ATOM 665 N N . HIS A 1 92 ? -6.324 31.594 10.703 1 98.94 92 HIS A N 1
ATOM 666 C CA . HIS A 1 92 ? -5.07 30.844 10.727 1 98.94 92 HIS A CA 1
ATOM 667 C C . HIS A 1 92 ? -5.215 29.5 10.016 1 98.94 92 HIS A C 1
ATOM 669 O O . HIS A 1 92 ? -5.922 28.625 10.5 1 98.94 92 HIS A O 1
ATOM 675 N N . ILE A 1 93 ? -4.613 29.344 8.867 1 98.94 93 ILE A N 1
ATOM 676 C CA . ILE A 1 93 ? -4.582 28.125 8.078 1 98.94 93 ILE A CA 1
ATOM 677 C C . ILE A 1 93 ? -3.355 27.297 8.461 1 98.94 93 ILE A C 1
ATOM 679 O O . ILE A 1 93 ? -2.236 27.609 8.039 1 98.94 93 ILE A O 1
ATOM 683 N N . SER A 1 94 ? -3.561 26.281 9.219 1 98.88 94 SER A N 1
ATOM 684 C CA . SER A 1 94 ? -2.461 25.453 9.711 1 98.88 94 SER A CA 1
ATOM 685 C C . SER A 1 94 ? -2.254 24.219 8.836 1 98.88 94 SER A C 1
ATOM 687 O O . SER A 1 94 ? -3.127 23.359 8.758 1 98.88 94 SER A O 1
ATOM 689 N N . MET A 1 95 ? -1.106 24.094 8.242 1 98.75 95 MET A N 1
ATOM 690 C CA . MET A 1 95 ? -0.811 22.984 7.332 1 98.75 95 MET A CA 1
ATOM 691 C C . MET A 1 95 ? 0.133 21.984 7.984 1 98.75 95 MET A C 1
ATOM 693 O O . MET A 1 95 ? 0.535 21 7.359 1 98.75 95 MET A O 1
ATOM 697 N N . SER A 1 96 ? 0.472 22.172 9.242 1 98.31 96 SER A N 1
ATOM 698 C CA . SER A 1 96 ? 1.415 21.328 9.977 1 98.31 96 SER A CA 1
ATOM 699 C C . SER A 1 96 ? 0.814 19.969 10.289 1 98.31 96 SER A C 1
ATOM 701 O O . SER A 1 96 ? -0.4 19.844 10.461 1 98.31 96 SER A O 1
ATOM 703 N N . THR A 1 97 ? 1.646 18.938 10.289 1 98.56 97 THR A N 1
ATOM 704 C CA . THR A 1 97 ? 1.224 17.609 10.742 1 98.56 97 THR A CA 1
ATOM 705 C C . THR A 1 97 ? 1.293 17.516 12.266 1 98.56 97 THR A C 1
ATOM 707 O O . THR A 1 97 ? 2.379 17.391 12.828 1 98.56 97 THR A O 1
ATOM 710 N N . VAL A 1 98 ? 0.153 17.594 12.922 1 98.81 98 VAL A N 1
ATOM 711 C CA . VAL A 1 98 ? 0.073 17.625 14.375 1 98.81 98 VAL A CA 1
ATOM 712 C C . VAL A 1 98 ? -1.047 16.703 14.859 1 98.81 98 VAL A C 1
ATOM 714 O O . VAL A 1 98 ? -1.854 16.219 14.055 1 98.81 98 VAL A O 1
ATOM 717 N N . ALA A 1 99 ? -1.087 16.438 16.125 1 98.81 99 ALA A N 1
ATOM 718 C CA . ALA A 1 99 ? -2.141 15.633 16.75 1 98.81 99 ALA A CA 1
ATOM 719 C C . ALA A 1 99 ? -3.496 16.312 16.625 1 98.81 99 ALA A C 1
ATOM 721 O O . ALA A 1 99 ? -3.588 17.547 16.734 1 98.81 99 ALA A O 1
ATOM 722 N N . PRO A 1 100 ? -4.57 15.523 16.438 1 98.81 100 PRO A N 1
ATOM 723 C CA . PRO A 1 100 ? -5.918 16.094 16.453 1 98.81 100 PRO A CA 1
ATOM 724 C C . PRO A 1 100 ? -6.199 16.922 17.703 1 98.81 100 PRO A C 1
ATOM 726 O O . PRO A 1 100 ? -6.824 17.984 17.625 1 98.81 100 PRO A O 1
ATOM 729 N N . ASP A 1 101 ? -5.738 16.516 18.859 1 98.69 101 ASP A N 1
ATOM 730 C CA . ASP A 1 101 ? -5.941 17.234 20.109 1 98.69 101 ASP A CA 1
ATOM 731 C C . ASP A 1 101 ? -5.324 18.641 20.031 1 98.69 101 ASP A C 1
ATOM 733 O O . ASP A 1 101 ? -5.895 19.594 20.547 1 98.69 101 ASP A O 1
ATOM 737 N N . THR A 1 102 ? -4.164 18.719 19.484 1 98.81 102 THR A N 1
ATOM 738 C CA . THR A 1 102 ? -3.504 20 19.312 1 98.81 102 THR A CA 1
ATOM 739 C C . THR A 1 102 ? -4.352 20.938 18.469 1 98.81 102 THR A C 1
ATOM 741 O O . THR A 1 102 ? -4.531 22.109 18.812 1 98.81 102 THR A O 1
ATOM 744 N N . ALA A 1 103 ? -4.863 20.453 17.359 1 98.81 103 ALA A N 1
ATOM 745 C CA . ALA A 1 103 ? -5.711 21.25 16.469 1 98.81 103 ALA A CA 1
ATOM 746 C C . ALA A 1 103 ? -6.953 21.75 17.203 1 98.81 103 ALA A C 1
ATOM 748 O O . ALA A 1 103 ? -7.32 22.922 17.094 1 98.81 103 ALA A O 1
ATOM 749 N N . ASP A 1 104 ? -7.621 20.859 17.953 1 98.81 104 ASP A N 1
ATOM 750 C CA . ASP A 1 104 ? -8.828 21.219 18.703 1 98.81 104 ASP A CA 1
ATOM 751 C C . ASP A 1 104 ? -8.523 22.297 19.75 1 98.81 104 ASP A C 1
ATOM 753 O O . ASP A 1 104 ? -9.281 23.25 19.906 1 98.81 104 ASP A O 1
ATOM 757 N N . GLU A 1 105 ? -7.449 22.078 20.453 1 98.81 105 GLU A N 1
ATOM 758 C CA . GLU A 1 105 ? -7.055 23.031 21.484 1 98.81 105 GLU A CA 1
ATOM 759 C C . GLU A 1 105 ? -6.758 24.406 20.875 1 98.81 105 GLU A C 1
ATOM 761 O O . GLU A 1 105 ? -7.191 25.438 21.406 1 98.81 105 GLU A O 1
ATOM 766 N N . LEU A 1 106 ? -6.02 24.422 19.812 1 98.81 106 LEU A N 1
ATOM 767 C CA . LEU A 1 106 ? -5.664 25.688 19.172 1 98.81 106 LEU A CA 1
ATOM 768 C C . LEU A 1 106 ? -6.898 26.359 18.578 1 98.81 106 LEU A C 1
ATOM 770 O O . LEU A 1 106 ? -7.008 27.594 18.609 1 98.81 106 LEU A O 1
ATOM 774 N N . ALA A 1 107 ? -7.824 25.594 18.016 1 98.75 107 ALA A N 1
ATOM 775 C CA . ALA A 1 107 ? -9.07 26.156 17.5 1 98.75 107 ALA A CA 1
ATOM 776 C C . ALA A 1 107 ? -9.836 26.891 18.594 1 98.75 107 ALA A C 1
ATOM 778 O O . ALA A 1 107 ? -10.375 27.969 18.359 1 98.75 107 ALA A O 1
ATOM 779 N N . GLU A 1 108 ? -9.898 26.281 19.766 1 98.69 108 GLU A N 1
ATOM 780 C CA . GLU A 1 108 ? -10.586 26.891 20.891 1 98.69 108 GLU A CA 1
ATOM 781 C C . GLU A 1 108 ? -9.914 28.203 21.297 1 98.69 108 GLU A C 1
ATOM 783 O O . GLU A 1 108 ? -10.594 29.203 21.562 1 98.69 108 GLU A O 1
ATOM 788 N N . LEU A 1 109 ? -8.617 28.203 21.375 1 98.81 109 LEU A N 1
ATOM 789 C CA . LEU A 1 109 ? -7.871 29.391 21.766 1 98.81 109 LEU A CA 1
ATOM 790 C C . LEU A 1 109 ? -8.062 30.516 20.734 1 98.81 109 LEU A C 1
ATOM 792 O O . LEU A 1 109 ? -8.195 31.672 21.109 1 98.81 109 LEU A O 1
ATOM 796 N N . HIS A 1 110 ? -8.047 30.172 19.438 1 98.81 110 HIS A N 1
ATOM 797 C CA . HIS A 1 110 ? -8.328 31.141 18.406 1 98.81 110 HIS A CA 1
ATOM 798 C C . HIS A 1 110 ? -9.719 31.734 18.562 1 98.81 110 HIS A C 1
ATOM 800 O O . HIS A 1 110 ? -9.891 32.969 18.5 1 98.81 110 HIS A O 1
ATOM 806 N N . GLN A 1 111 ? -10.672 30.906 18.781 1 98.25 111 GLN A N 1
ATOM 807 C CA . GLN A 1 111 ? -12.047 31.359 18.953 1 98.25 111 GLN A CA 1
ATOM 808 C C . GLN A 1 111 ? -12.156 32.344 20.125 1 98.25 111 GLN A C 1
ATOM 810 O O . GLN A 1 111 ? -12.82 33.375 20.031 1 98.25 111 GLN A O 1
ATOM 815 N N . GLN A 1 112 ? -11.508 32.031 21.219 1 98.44 112 GLN A N 1
ATOM 816 C CA . GLN A 1 112 ? -11.516 32.875 22.406 1 98.44 112 GLN A CA 1
ATOM 817 C C . GLN A 1 112 ? -10.898 34.25 22.109 1 98.44 112 GLN A C 1
ATO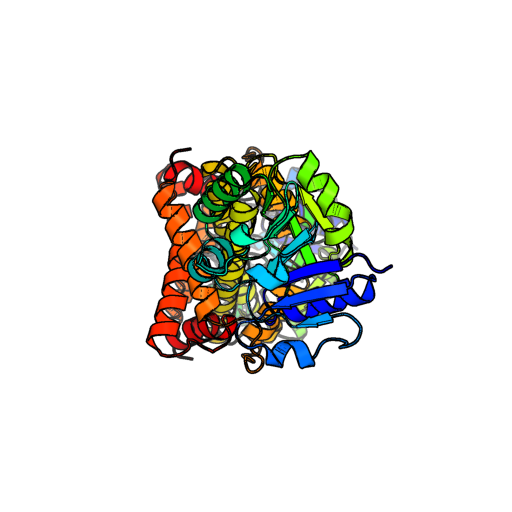M 819 O O . GLN A 1 112 ? -11.281 35.25 22.703 1 98.44 112 GLN A O 1
ATOM 824 N N . SER A 1 113 ? -10.008 34.219 21.156 1 98.31 113 SER A N 1
ATOM 825 C CA . SER A 1 113 ? -9.312 35.469 20.797 1 98.31 113 SER A CA 1
ATOM 826 C C . SER A 1 113 ? -10.023 36.188 19.672 1 98.31 113 SER A C 1
ATOM 828 O O . SER A 1 113 ? -9.539 37.219 19.172 1 98.31 113 SER A O 1
ATOM 830 N N . GLY A 1 114 ? -11.125 35.656 19.188 1 98.38 114 GLY A N 1
ATOM 831 C CA . GLY A 1 114 ? -11.969 36.312 18.188 1 98.38 114 GLY A CA 1
ATOM 832 C C . GLY A 1 114 ? -11.531 36.031 16.766 1 98.38 114 GLY A C 1
ATOM 833 O O . GLY A 1 114 ? -11.938 36.75 15.844 1 98.38 114 GLY A O 1
ATOM 834 N N . ASN A 1 115 ? -10.656 35.156 16.578 1 98.44 115 ASN A N 1
ATOM 835 C CA . ASN A 1 115 ? -10.258 34.719 15.234 1 98.44 115 ASN A CA 1
ATOM 836 C C . ASN A 1 115 ? -10.461 33.25 15.016 1 98.44 115 ASN A C 1
ATOM 838 O O . ASN A 1 115 ? -11.172 32.594 15.789 1 98.44 115 ASN A O 1
ATOM 842 N N . HIS A 1 116 ? -10.031 32.656 13.836 1 98.69 116 HIS A N 1
ATOM 843 C CA . HIS A 1 116 ? -10.422 31.312 13.461 1 98.69 116 HIS A CA 1
ATOM 844 C C . HIS A 1 116 ? -9.195 30.453 13.133 1 98.69 116 HIS A C 1
ATOM 846 O O . HIS A 1 116 ? -8.172 30.984 12.688 1 98.69 116 HIS A O 1
ATOM 852 N N . TYR A 1 117 ? -9.289 29.219 13.461 1 98.75 117 TYR A N 1
ATOM 853 C CA . TYR A 1 117 ? -8.32 28.188 13.125 1 98.75 117 TYR A CA 1
ATOM 854 C C . TYR A 1 117 ? -8.883 27.203 12.102 1 98.75 117 TYR A C 1
ATOM 856 O O . TYR A 1 117 ? -10.023 26.75 12.234 1 98.75 117 TYR A O 1
ATOM 864 N N . LEU A 1 118 ? -8.141 26.953 11.055 1 98.88 118 LEU A N 1
ATOM 865 C CA . LEU A 1 118 ? -8.516 25.953 10.055 1 98.88 118 LEU A CA 1
ATOM 866 C C . LEU A 1 118 ? -7.43 24.906 9.898 1 98.88 118 LEU A C 1
ATOM 868 O O . LEU A 1 118 ? -6.316 25.203 9.469 1 98.88 118 LEU A O 1
ATOM 872 N N . ALA A 1 119 ? -7.746 23.625 10.297 1 98.75 119 ALA A N 1
ATOM 873 C CA . ALA A 1 119 ? -6.844 22.516 10 1 98.75 119 ALA A CA 1
ATOM 874 C C . ALA A 1 119 ? -6.797 22.25 8.5 1 98.75 119 ALA A C 1
ATOM 876 O O . ALA A 1 119 ? -7.828 22 7.867 1 98.75 119 ALA A O 1
ATOM 877 N N . SER A 1 120 ? -5.566 22.281 7.922 1 98.81 120 SER A N 1
ATOM 878 C CA . SER A 1 120 ? -5.414 22.125 6.48 1 98.81 120 SER A CA 1
ATOM 879 C C . SER A 1 120 ? -4.141 21.359 6.137 1 98.81 120 SER A C 1
ATOM 881 O O . SER A 1 120 ? -3.342 21.812 5.312 1 98.81 120 SER A O 1
ATOM 883 N N . PRO A 1 121 ? -3.975 20.172 6.738 1 98.81 121 PRO A N 1
ATOM 884 C CA . PRO A 1 121 ? -2.777 19.422 6.363 1 98.81 121 PRO A CA 1
ATOM 885 C C . PRO A 1 121 ? -2.738 19.078 4.875 1 98.81 121 PRO A C 1
ATOM 887 O O . PRO A 1 121 ? -3.758 19.172 4.188 1 98.81 121 PRO A O 1
ATOM 890 N N . VAL A 1 122 ? -1.533 18.734 4.395 1 98.62 122 VAL A N 1
ATOM 891 C CA . VAL A 1 122 ? -1.351 18.547 2.961 1 98.62 122 VAL A CA 1
ATOM 892 C C . VAL A 1 122 ? -0.654 17.219 2.693 1 98.62 122 VAL A C 1
ATOM 894 O O . VAL A 1 122 ? 0.037 16.688 3.566 1 98.62 122 VAL A O 1
ATOM 897 N N . PHE A 1 123 ? -0.929 16.688 1.557 1 98.31 123 PHE A N 1
ATOM 898 C CA . PHE A 1 123 ? -0.163 15.57 1.016 1 98.31 123 PHE A CA 1
ATOM 899 C C . PHE A 1 123 ? 0.6 15.992 -0.234 1 98.31 123 PHE A C 1
ATOM 901 O O . PHE A 1 123 ? 0.039 16.641 -1.122 1 98.31 123 PHE A O 1
ATOM 908 N N . GLY A 1 124 ? 1.826 15.625 -0.294 1 95.62 124 GLY A N 1
ATOM 909 C CA . GLY A 1 124 ? 2.717 15.922 -1.404 1 95.62 124 GLY A CA 1
ATOM 910 C C . GLY A 1 124 ? 4.137 16.234 -0.964 1 95.62 124 GLY A C 1
ATOM 911 O O . GLY A 1 124 ? 4.344 16.938 0.028 1 95.62 124 GLY A O 1
ATOM 912 N N . ARG A 1 125 ? 5.125 15.789 -1.706 1 91.25 125 ARG A N 1
ATOM 913 C CA . ARG A 1 125 ? 6.531 16.094 -1.457 1 91.25 125 ARG A CA 1
ATOM 914 C C . ARG A 1 125 ? 6.887 17.484 -1.953 1 91.25 125 ARG A C 1
ATOM 916 O O . ARG A 1 125 ? 6.066 18.156 -2.594 1 91.25 125 ARG A O 1
ATOM 923 N N . PRO A 1 126 ? 8.031 17.984 -1.621 1 92.94 126 PRO A N 1
ATOM 924 C CA . PRO A 1 126 ? 8.414 19.344 -2 1 92.94 126 PRO A CA 1
ATOM 925 C C . PRO A 1 126 ? 8.297 19.594 -3.504 1 92.94 126 PRO A C 1
ATOM 927 O O . PRO A 1 126 ? 7.883 20.672 -3.924 1 92.94 126 PRO A O 1
ATOM 930 N N . GLU A 1 127 ? 8.562 18.578 -4.297 1 93.12 127 GLU A N 1
ATOM 931 C CA . GLU A 1 127 ? 8.43 18.734 -5.746 1 93.12 127 GLU A CA 1
ATOM 932 C C . GLU A 1 127 ? 6.977 18.953 -6.148 1 93.12 127 GLU A C 1
ATOM 934 O O . GLU A 1 127 ? 6.691 19.766 -7.027 1 93.12 127 GLU A O 1
ATOM 939 N N . ALA A 1 128 ? 6.062 18.219 -5.539 1 94.81 128 ALA A N 1
ATOM 940 C CA . ALA A 1 128 ? 4.637 18.422 -5.789 1 94.81 128 ALA A CA 1
ATOM 941 C C . ALA A 1 128 ? 4.188 19.797 -5.332 1 94.81 128 ALA A C 1
ATOM 943 O O . ALA A 1 128 ? 3.371 20.453 -5.992 1 94.81 128 ALA A O 1
ATOM 944 N N . ALA A 1 129 ? 4.684 20.266 -4.18 1 96.62 129 ALA A N 1
ATOM 945 C CA . ALA A 1 129 ? 4.363 21.609 -3.688 1 96.62 129 ALA A CA 1
ATOM 946 C C . ALA A 1 129 ? 4.801 22.688 -4.68 1 96.62 129 ALA A C 1
ATOM 948 O O . ALA A 1 129 ? 4.035 23.594 -4.984 1 96.62 129 ALA A O 1
ATOM 949 N N . ALA A 1 130 ? 6.027 22.5 -5.176 1 97.56 130 ALA A N 1
ATOM 950 C CA . ALA A 1 130 ? 6.555 23.453 -6.137 1 97.56 130 ALA A CA 1
ATOM 951 C C . ALA A 1 130 ? 5.684 23.516 -7.391 1 97.56 130 ALA A C 1
ATOM 953 O O . ALA A 1 130 ? 5.512 24.578 -7.988 1 97.56 130 ALA A O 1
ATOM 954 N N . ALA A 1 131 ? 5.086 22.406 -7.758 1 98.06 131 ALA A N 1
ATOM 955 C CA . ALA A 1 131 ? 4.301 22.281 -8.984 1 98.06 131 ALA A CA 1
ATOM 956 C C . ALA A 1 131 ? 2.83 22.609 -8.727 1 98.06 131 ALA A C 1
ATOM 958 O O . ALA A 1 131 ? 1.988 22.438 -9.609 1 98.06 131 ALA A O 1
ATOM 959 N N . LYS A 1 132 ? 2.482 23.062 -7.539 1 98.25 132 LYS A N 1
ATOM 960 C CA . LYS A 1 132 ? 1.109 23.375 -7.156 1 98.25 132 LYS A CA 1
ATOM 961 C C . LYS A 1 132 ? 0.219 22.141 -7.238 1 98.25 132 LYS A C 1
ATOM 963 O O . LYS A 1 132 ? -0.924 22.219 -7.691 1 98.25 132 LYS A O 1
ATOM 968 N N . MET A 1 133 ? 0.806 21.016 -6.848 1 97.62 133 MET A N 1
ATOM 969 C CA . MET A 1 133 ? 0.113 19.734 -7.008 1 97.62 133 MET A CA 1
ATOM 970 C C . MET A 1 133 ? -0.163 19.094 -5.656 1 97.62 133 MET A C 1
ATOM 972 O O . MET A 1 133 ? -0.308 17.875 -5.562 1 97.62 133 MET A O 1
ATOM 976 N N . LEU A 1 134 ? -0.309 19.891 -4.602 1 98.44 134 LEU A N 1
ATOM 977 C CA . LEU A 1 134 ? -0.635 19.344 -3.291 1 98.44 134 LEU A CA 1
ATOM 978 C C . LEU A 1 134 ? -2.096 18.922 -3.229 1 98.44 134 LEU A C 1
ATOM 980 O O . LEU A 1 134 ? -2.934 19.438 -3.971 1 98.44 134 LEU A O 1
ATOM 984 N N . TRP A 1 135 ? -2.387 17.922 -2.445 1 98.69 135 TRP A N 1
ATOM 985 C CA . TRP A 1 135 ? -3.738 17.672 -1.954 1 98.69 135 TRP A CA 1
ATOM 986 C C . TRP A 1 135 ? -3.936 18.281 -0.572 1 98.69 135 TRP A C 1
ATOM 988 O O . TRP A 1 135 ? -3.195 17.969 0.364 1 98.69 135 TRP A O 1
ATOM 998 N N . VAL A 1 136 ? -4.867 19.141 -0.452 1 98.88 136 VAL A N 1
ATOM 999 C CA . VAL A 1 136 ? -5.133 19.797 0.824 1 98.88 136 VAL A CA 1
ATOM 1000 C C . VAL A 1 136 ? -6.387 19.203 1.46 1 98.88 136 VAL A C 1
ATOM 1002 O O . VAL A 1 136 ? -7.434 19.109 0.813 1 98.88 136 VAL A O 1
ATOM 1005 N N . CYS A 1 137 ? -6.309 18.734 2.656 1 98.94 137 CYS A N 1
ATOM 1006 C CA . CYS A 1 137 ? -7.465 18.328 3.443 1 98.94 137 CYS A CA 1
ATOM 1007 C C . CYS A 1 137 ? -7.895 19.422 4.402 1 98.94 137 CYS A C 1
ATOM 1009 O O . CYS A 1 137 ? -7.059 20.047 5.062 1 98.94 137 CYS A O 1
ATOM 1011 N N . ILE A 1 138 ? -9.172 19.688 4.438 1 98.94 138 ILE A N 1
ATOM 1012 C CA . ILE A 1 138 ? -9.648 20.703 5.355 1 98.94 138 ILE A CA 1
ATOM 1013 C C . ILE A 1 138 ? -10.805 20.156 6.191 1 98.94 138 ILE A C 1
ATOM 1015 O O . ILE A 1 138 ? -11.492 19.234 5.77 1 98.94 138 ILE A O 1
ATOM 1019 N N . SER A 1 139 ? -10.938 20.625 7.34 1 98.81 139 SER A N 1
ATOM 1020 C CA . SER A 1 139 ? -12.062 20.344 8.219 1 98.81 139 SER A CA 1
ATOM 1021 C C . SER A 1 139 ? -12.32 21.5 9.18 1 98.81 139 SER A C 1
ATOM 1023 O O . SER A 1 139 ? -11.398 22.266 9.5 1 98.81 139 SER A O 1
ATOM 1025 N N . GLY A 1 140 ? -13.547 21.719 9.602 1 97.88 140 GLY A N 1
ATOM 1026 C CA . GLY A 1 140 ? -13.945 22.812 10.477 1 97.88 140 GLY A CA 1
ATOM 1027 C C . GLY A 1 140 ? -15.195 23.531 10.008 1 97.88 140 GLY A C 1
ATOM 1028 O O . GLY A 1 140 ? -16.047 22.938 9.336 1 97.88 140 GLY A O 1
ATOM 1029 N N . ASP A 1 141 ? -15.289 24.812 10.391 1 97.81 141 ASP A N 1
ATOM 1030 C CA . ASP A 1 141 ? -16.469 25.625 10.109 1 97.81 141 ASP A CA 1
ATOM 1031 C C . ASP A 1 141 ? -16.609 25.859 8.609 1 97.81 141 ASP A C 1
ATOM 1033 O O . ASP A 1 141 ? -15.641 26.188 7.922 1 97.81 141 ASP A O 1
ATOM 1037 N N . ALA A 1 142 ? -17.844 25.719 8.086 1 98.25 142 ALA A N 1
ATOM 1038 C CA . ALA A 1 142 ? -18.125 25.797 6.656 1 98.25 142 ALA A CA 1
ATOM 1039 C C . ALA A 1 142 ? -17.75 27.172 6.102 1 98.25 142 ALA A C 1
ATOM 1041 O O . ALA A 1 142 ? -17.219 27.266 4.992 1 98.25 142 ALA A O 1
ATOM 1042 N N . LYS A 1 143 ? -18.047 28.203 6.824 1 98.31 143 LYS A N 1
ATOM 1043 C CA . LYS A 1 143 ? -17.781 29.547 6.359 1 98.31 143 LYS A CA 1
ATOM 1044 C C . LYS A 1 143 ? -16.266 29.812 6.27 1 98.31 143 LYS A C 1
ATOM 1046 O O . LYS A 1 143 ? -15.805 30.469 5.344 1 98.31 143 LYS A O 1
ATOM 1051 N N . ILE A 1 144 ? -15.594 29.297 7.234 1 98.56 144 ILE A N 1
ATOM 1052 C CA . ILE A 1 144 ? -14.148 29.469 7.285 1 98.56 144 ILE A CA 1
ATOM 1053 C C . ILE A 1 144 ? -13.492 28.688 6.137 1 98.56 144 ILE A C 1
ATOM 1055 O O . ILE A 1 144 ? -12.594 29.203 5.469 1 98.56 144 ILE A O 1
ATOM 1059 N N . LYS A 1 145 ? -13.93 27.469 5.898 1 98.75 145 LYS A N 1
ATOM 1060 C CA . LYS A 1 145 ? -13.414 26.672 4.789 1 98.75 145 LYS A CA 1
ATOM 1061 C C . LYS A 1 145 ? -13.648 27.375 3.455 1 98.75 145 LYS A C 1
ATOM 1063 O O . LYS A 1 145 ? -12.75 27.438 2.617 1 98.75 145 LYS A O 1
ATOM 1068 N N . GLU A 1 146 ? -14.82 27.891 3.26 1 98.44 146 GLU A N 1
ATOM 1069 C CA . GLU A 1 146 ? -15.156 28.578 2.021 1 98.44 146 GLU A CA 1
ATOM 1070 C C . GLU A 1 146 ? -14.281 29.812 1.824 1 98.44 146 GLU A C 1
ATOM 1072 O O . GLU A 1 146 ? -13.82 30.094 0.712 1 98.44 146 GLU A O 1
ATOM 1077 N N . ALA A 1 147 ? -14.062 30.562 2.877 1 98.5 147 ALA A N 1
ATOM 1078 C CA . ALA A 1 147 ? -13.25 31.781 2.814 1 98.5 147 ALA A CA 1
ATOM 1079 C C . ALA A 1 147 ? -11.797 31.453 2.453 1 98.5 147 ALA A C 1
ATOM 1081 O O . ALA A 1 147 ? -11.133 32.219 1.766 1 98.5 147 ALA A O 1
ATOM 1082 N N . ALA A 1 148 ? -11.297 30.328 2.898 1 98.56 148 ALA A N 1
ATOM 1083 C CA . ALA A 1 148 ? -9.891 29.953 2.723 1 98.56 148 ALA A CA 1
ATOM 1084 C C . ALA A 1 148 ? -9.664 29.297 1.362 1 98.56 148 ALA A C 1
ATOM 1086 O O . ALA A 1 148 ? -8.531 29.234 0.881 1 98.56 148 ALA A O 1
ATOM 1087 N N . LYS A 1 149 ? -10.664 28.797 0.719 1 98.25 149 LYS A N 1
ATOM 1088 C CA . LYS A 1 149 ? -10.594 27.922 -0.448 1 98.25 149 LYS A CA 1
ATOM 1089 C C . LYS A 1 149 ? -9.828 28.594 -1.588 1 98.25 149 LYS A C 1
ATOM 1091 O O . LYS A 1 149 ? -8.977 27.953 -2.221 1 98.25 149 LYS A O 1
ATOM 1096 N N . PRO A 1 150 ? -10.094 29.875 -1.943 1 97.75 150 PRO A N 1
ATOM 1097 C CA . PRO A 1 150 ? -9.359 30.484 -3.053 1 97.75 150 PRO A CA 1
ATOM 1098 C C . PRO A 1 150 ? -7.852 30.484 -2.832 1 97.75 150 PRO A C 1
ATOM 1100 O O . PRO A 1 150 ? -7.086 30.266 -3.773 1 97.75 150 PRO A O 1
ATOM 1103 N N . LEU A 1 151 ? -7.441 30.766 -1.607 1 98.25 151 LEU A N 1
ATOM 1104 C CA . LEU A 1 151 ? -6.02 30.75 -1.271 1 98.25 151 LEU A CA 1
ATOM 1105 C C . LEU A 1 151 ? -5.441 29.344 -1.397 1 98.25 151 LEU A C 1
ATOM 1107 O O . LEU A 1 151 ? -4.383 29.156 -1.999 1 98.25 151 LEU A O 1
ATOM 1111 N N . LEU A 1 152 ? -6.156 28.312 -0.91 1 98.75 152 LEU A N 1
ATOM 1112 C CA . LEU A 1 152 ? -5.695 26.922 -0.905 1 98.75 152 LEU A CA 1
ATOM 1113 C C . LEU A 1 152 ? -5.598 26.375 -2.326 1 98.75 152 LEU A C 1
ATOM 1115 O O . LEU A 1 152 ? -4.715 25.562 -2.625 1 98.75 152 LEU A O 1
ATOM 1119 N N . GLU A 1 153 ? -6.43 26.844 -3.197 1 98.38 153 GLU A N 1
ATOM 1120 C CA . GLU A 1 153 ? -6.469 26.375 -4.578 1 98.38 153 GLU A CA 1
ATOM 1121 C C . GLU A 1 153 ? -5.266 26.891 -5.367 1 98.38 153 GLU A C 1
ATOM 1123 O O . GLU A 1 153 ? -4.926 26.328 -6.414 1 98.38 153 GLU A O 1
ATOM 1128 N N . THR A 1 154 ? -4.559 27.906 -4.859 1 97.75 154 THR A N 1
ATOM 1129 C CA . THR A 1 154 ? -3.393 28.469 -5.535 1 97.75 154 THR A CA 1
ATOM 1130 C C . THR A 1 154 ? -2.189 27.531 -5.391 1 97.75 154 THR A C 1
ATOM 1132 O O . THR A 1 154 ? -1.22 27.641 -6.145 1 97.75 154 THR A O 1
ATOM 1135 N N . ILE A 1 155 ? -2.268 26.578 -4.445 1 98.38 155 ILE A N 1
ATOM 1136 C CA . ILE A 1 155 ? -1.075 25.797 -4.145 1 98.38 155 ILE A CA 1
ATOM 1137 C C . ILE A 1 155 ? -1.381 24.297 -4.312 1 98.38 155 ILE A C 1
ATOM 1139 O O . ILE A 1 155 ? -0.578 23.453 -3.924 1 98.38 155 ILE A O 1
ATOM 1143 N N . SER A 1 156 ? -2.596 23.969 -4.859 1 98.5 156 SER A N 1
ATOM 1144 C CA . SER A 1 156 ? -3.012 22.578 -4.766 1 98.5 156 SER A CA 1
ATOM 1145 C C . SER A 1 156 ? -3.73 22.125 -6.035 1 98.5 156 SER A C 1
ATOM 1147 O O . SER A 1 156 ? -4.219 22.969 -6.805 1 98.5 156 SER A O 1
ATOM 1149 N N . GLN A 1 157 ? -3.697 20.875 -6.301 1 98.25 157 GLN A N 1
ATOM 1150 C CA . GLN A 1 157 ? -4.477 20.266 -7.375 1 98.25 157 GLN A CA 1
ATOM 1151 C C . GLN A 1 157 ? -5.863 19.859 -6.887 1 98.25 157 GLN A C 1
ATOM 1153 O O . GLN A 1 157 ? -6.727 19.5 -7.688 1 98.25 157 GLN A O 1
ATOM 1158 N N . GLY A 1 158 ? -6.102 19.938 -5.594 1 98.5 158 GLY A N 1
ATOM 1159 C CA . GLY A 1 158 ? -7.391 19.594 -5.012 1 98.5 158 GLY A CA 1
ATOM 1160 C C . GLY A 1 158 ? -7.492 19.938 -3.539 1 98.5 158 GLY A C 1
ATOM 1161 O O . GLY A 1 158 ? -6.523 19.797 -2.793 1 98.5 158 GLY A O 1
ATOM 1162 N N . VAL A 1 159 ? -8.625 20.484 -3.09 1 98.81 159 VAL A N 1
ATOM 1163 C CA . VAL A 1 159 ? -8.984 20.75 -1.699 1 98.81 159 VAL A CA 1
ATOM 1164 C C . VAL A 1 159 ? -10.172 19.875 -1.3 1 98.81 159 VAL A C 1
ATOM 1166 O O . VAL A 1 159 ? -11.25 19.984 -1.89 1 98.81 159 VAL A O 1
ATOM 1169 N N . VAL A 1 160 ? -9.984 18.984 -0.351 1 98.81 160 VAL A N 1
ATOM 1170 C CA . VAL A 1 160 ? -11.008 18.016 -0 1 98.81 160 VAL A CA 1
ATOM 1171 C C . VAL A 1 160 ? -11.523 18.281 1.413 1 98.81 160 VAL A C 1
ATOM 1173 O O . VAL A 1 160 ? -10.727 18.438 2.346 1 98.81 160 VAL A O 1
ATOM 1176 N N . ASP A 1 161 ? -12.805 18.328 1.57 1 98.81 161 ASP A N 1
ATOM 1177 C CA . ASP A 1 161 ? -13.477 18.688 2.814 1 98.81 161 ASP A CA 1
ATOM 1178 C C . ASP A 1 161 ? -13.844 17.438 3.615 1 98.81 161 ASP A C 1
ATOM 1180 O O . ASP A 1 161 ? -14.562 16.562 3.121 1 98.81 161 ASP A O 1
ATOM 1184 N N . PHE A 1 162 ? -13.414 17.344 4.914 1 98.75 162 PHE A N 1
ATOM 1185 C CA . PHE A 1 162 ? -13.656 16.156 5.727 1 98.75 162 PHE A CA 1
ATOM 1186 C C . PHE A 1 162 ? -14.594 16.484 6.887 1 98.75 162 PHE A C 1
ATOM 1188 O O . PHE A 1 162 ? -14.555 15.812 7.926 1 98.75 162 PHE A O 1
ATOM 1195 N N . GLY A 1 163 ? -15.352 17.5 6.734 1 97.94 163 GLY A N 1
ATOM 1196 C CA . GLY A 1 163 ? -16.469 17.734 7.641 1 97.94 163 GLY A CA 1
ATOM 1197 C C . GLY A 1 163 ? -16.219 18.859 8.617 1 97.94 163 GLY A C 1
ATOM 1198 O O . GLY A 1 163 ? -15.32 19.688 8.414 1 97.94 163 GLY A O 1
ATOM 1199 N N . ASP A 1 164 ? -17.047 18.922 9.695 1 97.56 164 ASP A N 1
ATOM 1200 C CA . ASP A 1 164 ? -17.172 20.125 10.516 1 97.56 164 ASP A CA 1
ATOM 1201 C C . ASP A 1 164 ? -16.281 20.047 11.75 1 97.56 164 ASP A C 1
ATOM 1203 O O . ASP A 1 164 ? -16 21.047 12.398 1 97.56 164 ASP A O 1
ATOM 1207 N N . HIS A 1 165 ? -15.859 18.844 12.062 1 98 165 HIS A N 1
ATOM 1208 C CA . HIS A 1 165 ? -14.984 18.719 13.227 1 98 165 HIS A CA 1
ATOM 1209 C C . HIS A 1 165 ? -13.586 19.219 12.914 1 98 165 HIS A C 1
ATOM 1211 O O . HIS A 1 165 ? -12.945 18.766 11.969 1 98 165 HIS A O 1
ATOM 1217 N N . THR A 1 166 ? -13.07 20.094 13.703 1 98.12 166 THR A N 1
ATOM 1218 C CA . THR A 1 166 ? -11.844 20.844 13.445 1 98.12 166 THR A CA 1
ATOM 1219 C C . THR A 1 166 ? -10.695 19.891 13.102 1 98.12 166 THR A C 1
ATOM 1221 O O . THR A 1 166 ? -9.984 20.109 12.125 1 98.12 166 THR A O 1
ATOM 1224 N N . SER A 1 167 ? -10.609 18.781 13.844 1 98.44 167 SER A N 1
ATOM 1225 C CA . SER A 1 167 ? -9.391 17.984 13.781 1 98.44 167 SER A CA 1
ATOM 1226 C C . SER A 1 167 ? -9.562 16.797 12.844 1 98.44 167 SER A C 1
ATOM 1228 O O . SER A 1 167 ? -8.695 15.922 12.766 1 98.44 167 SER A O 1
ATOM 1230 N N . ALA A 1 168 ? -10.688 16.703 12.078 1 98.88 168 ALA A N 1
ATOM 1231 C CA . ALA A 1 168 ? -10.922 15.578 11.172 1 98.88 168 ALA A CA 1
ATOM 1232 C C . ALA A 1 168 ? -9.836 15.477 10.117 1 98.88 168 ALA A C 1
ATOM 1234 O O . ALA A 1 168 ? -9.344 14.383 9.812 1 98.88 168 ALA A O 1
ATOM 1235 N N . ALA A 1 169 ? -9.43 16.578 9.594 1 98.88 169 ALA A N 1
ATOM 1236 C CA . ALA A 1 169 ? -8.391 16.594 8.562 1 98.88 169 ALA A CA 1
ATOM 1237 C C . ALA A 1 169 ? -7.055 16.109 9.117 1 98.88 169 ALA A C 1
ATOM 1239 O O . ALA A 1 169 ? -6.266 15.5 8.391 1 98.88 169 ALA A O 1
ATOM 1240 N N . ASN A 1 170 ? -6.793 16.406 10.391 1 98.94 170 ASN A N 1
ATOM 1241 C CA . ASN A 1 170 ? -5.574 15.906 11.016 1 98.94 170 ASN A CA 1
ATOM 1242 C C . ASN A 1 170 ? -5.586 14.383 11.133 1 98.94 170 ASN A C 1
ATOM 1244 O O . ASN A 1 170 ? -4.559 13.734 10.938 1 98.94 170 ASN A O 1
ATOM 1248 N N . VAL A 1 171 ? -6.754 13.82 11.453 1 98.88 171 VAL A N 1
ATOM 1249 C CA . VAL A 1 171 ? -6.895 12.367 11.523 1 98.88 171 VAL A CA 1
ATOM 1250 C C . VAL A 1 171 ? -6.625 11.75 10.156 1 98.88 171 VAL A C 1
ATOM 1252 O O . VAL A 1 171 ? -5.879 10.773 10.039 1 98.88 171 VAL A O 1
ATOM 1255 N N . VAL A 1 172 ? -7.18 12.359 9.094 1 98.94 172 VAL A N 1
ATOM 1256 C CA . VAL A 1 172 ? -6.984 11.891 7.73 1 98.94 172 VAL A CA 1
ATOM 1257 C C . VAL A 1 172 ? -5.5 11.945 7.375 1 98.94 172 VAL A C 1
ATOM 1259 O O . VAL A 1 172 ? -4.957 11 6.801 1 98.94 172 VAL A O 1
ATOM 126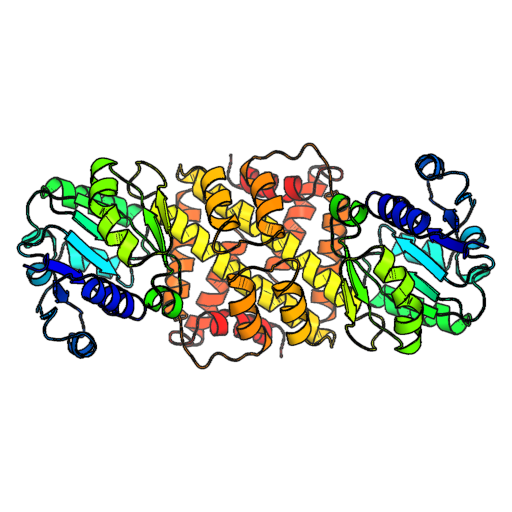2 N N . LYS A 1 173 ? -4.836 13.023 7.715 1 98.94 173 LYS A N 1
ATOM 1263 C CA . LYS A 1 173 ? -3.41 13.188 7.445 1 98.94 173 LYS A CA 1
ATOM 1264 C C . LYS A 1 173 ? -2.592 12.078 8.094 1 98.94 173 LYS A C 1
ATOM 1266 O O . LYS A 1 173 ? -1.716 11.492 7.457 1 98.94 173 LYS A O 1
ATOM 1271 N N . LEU A 1 174 ? -2.912 11.82 9.336 1 98.94 174 LEU A N 1
ATOM 1272 C CA . LEU A 1 174 ? -2.123 10.844 10.078 1 98.94 174 LEU A CA 1
ATOM 1273 C C . LEU A 1 174 ? -2.395 9.43 9.57 1 98.94 174 LEU A C 1
ATOM 1275 O O . LEU A 1 174 ? -1.489 8.594 9.547 1 98.94 174 LEU A O 1
ATOM 1279 N N . THR A 1 175 ? -3.652 9.094 9.203 1 98.88 175 THR A N 1
ATOM 1280 C CA . THR A 1 175 ? -3.924 7.797 8.602 1 98.88 175 THR A CA 1
ATOM 1281 C C . THR A 1 175 ? -3.178 7.652 7.277 1 98.88 175 THR A C 1
ATOM 1283 O O . THR A 1 175 ? -2.648 6.582 6.973 1 98.88 175 THR A O 1
ATOM 1286 N N . GLY A 1 176 ? -3.148 8.719 6.492 1 98.81 176 GLY A N 1
ATOM 1287 C CA . GLY A 1 176 ? -2.396 8.695 5.246 1 98.81 176 GLY A CA 1
ATOM 1288 C C . GLY A 1 176 ? -0.907 8.5 5.453 1 98.81 176 GLY A C 1
ATOM 1289 O O . GLY A 1 176 ? -0.276 7.711 4.75 1 98.81 176 GLY A O 1
ATOM 1290 N N . ASN A 1 177 ? -0.317 9.234 6.387 1 98.81 177 ASN A N 1
ATOM 1291 C CA . ASN A 1 177 ? 1.102 9.078 6.691 1 98.81 177 ASN A CA 1
ATOM 1292 C C . ASN A 1 177 ? 1.421 7.672 7.18 1 98.81 177 ASN A C 1
ATOM 1294 O O . ASN A 1 177 ? 2.475 7.121 6.859 1 98.81 177 ASN A O 1
ATOM 1298 N N . PHE A 1 178 ? 0.482 7.145 7.957 1 98.94 178 PHE A N 1
ATOM 1299 C CA . PHE A 1 178 ? 0.627 5.75 8.359 1 98.94 178 PHE A CA 1
ATOM 1300 C C . PHE A 1 178 ? 0.677 4.836 7.141 1 98.94 178 PHE A C 1
ATOM 1302 O O . PHE A 1 178 ? 1.557 3.979 7.039 1 98.94 178 PHE A O 1
ATOM 1309 N N . MET A 1 179 ? -0.231 4.984 6.238 1 98.88 179 MET A N 1
ATOM 1310 C CA . MET A 1 179 ? -0.283 4.121 5.062 1 98.88 179 MET A CA 1
ATOM 1311 C C . MET A 1 179 ? 0.981 4.273 4.223 1 98.88 179 MET A C 1
ATOM 1313 O O . MET A 1 179 ? 1.462 3.301 3.635 1 98.88 179 MET A O 1
ATOM 1317 N N . ILE A 1 180 ? 1.548 5.469 4.121 1 98.81 180 ILE A N 1
ATOM 1318 C CA . ILE A 1 180 ? 2.789 5.695 3.391 1 98.81 180 ILE A CA 1
ATOM 1319 C C . ILE A 1 180 ? 3.936 4.953 4.074 1 98.81 180 ILE A C 1
ATOM 1321 O O . ILE A 1 180 ? 4.695 4.238 3.42 1 98.81 180 ILE A O 1
ATOM 1325 N N . LEU A 1 181 ? 4.043 5.086 5.402 1 98.88 181 LEU A N 1
ATOM 1326 C CA . LEU A 1 181 ? 5.074 4.406 6.18 1 98.88 181 LEU A CA 1
ATOM 1327 C C . LEU A 1 181 ? 4.965 2.893 6.023 1 98.88 181 LEU A C 1
ATOM 1329 O O . LEU A 1 181 ? 5.965 2.217 5.773 1 98.88 181 LEU A O 1
ATOM 1333 N N . ALA A 1 182 ? 3.727 2.42 6.176 1 98.88 182 ALA A N 1
ATOM 1334 C CA . ALA A 1 182 ? 3.469 0.988 6.055 1 98.88 182 ALA A CA 1
ATOM 1335 C C . ALA A 1 182 ? 3.84 0.48 4.664 1 98.88 182 ALA A C 1
ATOM 1337 O O . ALA A 1 182 ? 4.375 -0.623 4.523 1 98.88 182 ALA A O 1
ATOM 1338 N N . SER A 1 183 ? 3.559 1.272 3.646 1 98.88 183 SER A N 1
ATOM 1339 C CA . SER A 1 183 ? 3.879 0.899 2.273 1 98.88 183 SER A CA 1
ATOM 1340 C C . SER A 1 183 ? 5.383 0.767 2.072 1 98.88 183 SER A C 1
ATOM 1342 O O . SER A 1 183 ? 5.848 -0.142 1.379 1 98.88 183 SER A O 1
ATOM 1344 N N . MET A 1 184 ? 6.164 1.68 2.637 1 98.75 184 MET A N 1
ATOM 1345 C CA . MET A 1 184 ? 7.617 1.603 2.498 1 98.75 184 MET A CA 1
ATOM 1346 C C . MET A 1 184 ? 8.156 0.33 3.141 1 98.75 184 MET A C 1
ATOM 1348 O O . MET A 1 184 ? 8.984 -0.365 2.549 1 98.75 184 MET A O 1
ATOM 1352 N N . GLU A 1 185 ? 7.668 0.043 4.348 1 98.88 185 GLU A N 1
ATOM 1353 C CA . GLU A 1 185 ? 8.094 -1.174 5.031 1 98.88 185 GLU A CA 1
ATOM 1354 C C . GLU A 1 185 ? 7.703 -2.418 4.238 1 98.88 185 GLU A C 1
ATOM 1356 O O . GLU A 1 185 ? 8.5 -3.344 4.09 1 98.88 185 GLU A O 1
ATOM 1361 N N . MET A 1 186 ? 6.477 -2.445 3.756 1 98.81 186 MET A N 1
ATOM 1362 C CA . MET A 1 186 ? 5.941 -3.543 2.955 1 98.81 186 MET A CA 1
ATOM 1363 C C . MET A 1 186 ? 6.789 -3.773 1.711 1 98.81 186 MET A C 1
ATOM 1365 O O . MET A 1 186 ? 7.168 -4.91 1.412 1 98.81 186 MET A O 1
ATOM 1369 N N . MET A 1 187 ? 7.086 -2.742 0.963 1 98.88 187 MET A N 1
ATOM 1370 C CA . MET A 1 187 ? 7.914 -2.844 -0.234 1 98.88 187 MET A CA 1
ATOM 1371 C C . MET A 1 187 ? 9.32 -3.328 0.117 1 98.88 187 MET A C 1
ATOM 1373 O O . MET A 1 187 ? 9.867 -4.191 -0.567 1 98.88 187 MET A O 1
ATOM 1377 N N . ALA A 1 188 ? 9.875 -2.766 1.194 1 98.88 188 ALA A N 1
ATOM 1378 C CA . ALA A 1 188 ? 11.227 -3.164 1.605 1 98.88 188 ALA A CA 1
ATOM 1379 C C . ALA A 1 188 ? 11.281 -4.652 1.935 1 98.88 188 ALA A C 1
ATOM 1381 O O . ALA A 1 188 ? 12.219 -5.348 1.546 1 98.88 188 ALA A O 1
ATOM 1382 N N . GLU A 1 189 ? 10.25 -5.145 2.689 1 98.94 189 GLU A N 1
ATOM 1383 C CA . GLU A 1 189 ? 10.188 -6.57 3.006 1 98.94 189 GLU A CA 1
ATOM 1384 C C . GLU A 1 189 ? 10.086 -7.41 1.737 1 98.94 189 GLU A C 1
ATOM 1386 O O . GLU A 1 189 ? 10.828 -8.383 1.566 1 98.94 189 GLU A O 1
ATOM 1391 N N . ALA A 1 190 ? 9.195 -7.02 0.846 1 98.94 190 ALA A N 1
ATOM 1392 C CA . ALA A 1 190 ? 8.953 -7.77 -0.383 1 98.94 190 ALA A CA 1
ATOM 1393 C C . ALA A 1 190 ? 10.203 -7.82 -1.254 1 98.94 190 ALA A C 1
ATOM 1395 O O . ALA A 1 190 ? 10.594 -8.891 -1.732 1 98.94 190 ALA A O 1
ATOM 1396 N N . TYR A 1 191 ? 10.836 -6.648 -1.487 1 98.88 191 TYR A N 1
ATOM 1397 C CA . TYR A 1 191 ? 11.992 -6.547 -2.367 1 98.88 191 TYR A CA 1
ATOM 1398 C C . TYR A 1 191 ? 13.195 -7.285 -1.779 1 98.88 191 TYR A C 1
ATOM 1400 O O . TYR A 1 191 ? 13.961 -7.91 -2.512 1 98.88 191 TYR A O 1
ATOM 1408 N N . THR A 1 192 ? 13.32 -7.184 -0.426 1 98.88 192 THR A N 1
ATOM 1409 C CA . THR A 1 192 ? 14.406 -7.895 0.237 1 98.88 192 THR A CA 1
ATOM 1410 C C . THR A 1 192 ? 14.227 -9.406 0.114 1 98.88 192 THR A C 1
ATOM 1412 O O . THR A 1 192 ? 15.18 -10.133 -0.153 1 98.88 192 THR A O 1
ATOM 1415 N N . LEU A 1 193 ? 13.008 -9.883 0.305 1 98.88 193 LEU A N 1
ATOM 1416 C CA . LEU A 1 193 ? 12.727 -11.305 0.138 1 98.88 193 LEU A CA 1
ATOM 1417 C C . LEU A 1 193 ? 13.086 -11.766 -1.272 1 98.88 193 LEU A C 1
ATOM 1419 O O . LEU A 1 193 ? 13.727 -12.797 -1.446 1 98.88 193 LEU A O 1
ATOM 1423 N N . ALA A 1 194 ? 12.609 -11.016 -2.295 1 98.81 194 ALA A N 1
ATOM 1424 C CA . ALA A 1 194 ? 12.914 -11.344 -3.684 1 98.81 194 ALA A CA 1
ATOM 1425 C C . ALA A 1 194 ? 14.422 -11.453 -3.902 1 98.81 194 ALA A C 1
ATOM 1427 O O . ALA A 1 194 ? 14.898 -12.438 -4.48 1 98.81 194 ALA A O 1
ATOM 1428 N N . GLU A 1 195 ? 15.148 -10.453 -3.404 1 98.69 195 GLU A N 1
ATOM 1429 C CA . GLU A 1 195 ? 16.609 -10.414 -3.553 1 98.69 195 GLU A CA 1
ATOM 1430 C C . GLU A 1 195 ? 17.25 -11.633 -2.906 1 98.69 195 GLU A C 1
ATOM 1432 O O . GLU A 1 195 ? 18.203 -12.211 -3.457 1 98.69 195 GLU A O 1
ATOM 1437 N N . LYS A 1 196 ? 16.781 -12.039 -1.714 1 98.56 196 LYS A N 1
ATOM 1438 C CA . LYS A 1 196 ? 17.312 -13.188 -0.982 1 98.56 196 LYS A CA 1
ATOM 1439 C C . LYS A 1 196 ? 17.141 -14.477 -1.777 1 98.56 196 LYS A C 1
ATOM 1441 O O . LYS A 1 196 ? 17.859 -15.453 -1.552 1 98.56 196 LYS A O 1
ATOM 1446 N N . PHE A 1 197 ? 16.234 -14.492 -2.748 1 98.38 197 PHE A N 1
ATOM 1447 C CA . PHE A 1 197 ? 16 -15.664 -3.588 1 98.38 197 PHE A CA 1
ATOM 1448 C C . PHE A 1 197 ? 16.562 -15.445 -4.984 1 98.38 197 PHE A C 1
ATOM 1450 O O . PHE A 1 197 ? 16.203 -16.156 -5.926 1 98.38 197 PHE A O 1
ATOM 1457 N N . GLY A 1 198 ? 17.344 -14.398 -5.16 1 97.94 198 GLY A N 1
ATOM 1458 C CA . GLY A 1 198 ? 18.078 -14.18 -6.395 1 97.94 198 GLY A CA 1
ATOM 1459 C C . GLY A 1 198 ? 17.266 -13.492 -7.465 1 97.94 198 GLY A C 1
ATOM 1460 O O . GLY A 1 198 ? 17.641 -13.461 -8.633 1 97.94 198 GLY A O 1
ATOM 1461 N N . VAL A 1 199 ? 16.141 -12.969 -7.137 1 98.69 199 VAL A N 1
ATOM 1462 C CA . VAL A 1 199 ? 15.312 -12.234 -8.086 1 98.69 199 VAL A CA 1
ATOM 1463 C C . VAL A 1 199 ? 15.68 -10.75 -8.062 1 98.69 199 VAL A C 1
ATOM 1465 O O . VAL A 1 199 ? 15.898 -10.18 -6.988 1 98.69 199 VAL A O 1
ATOM 1468 N N . ASP A 1 200 ? 15.805 -10.078 -9.195 1 98.31 200 ASP A N 1
ATOM 1469 C CA . ASP A 1 200 ? 16.156 -8.664 -9.312 1 98.31 200 ASP A CA 1
ATOM 1470 C C . ASP A 1 200 ? 15.102 -7.781 -8.664 1 98.31 200 ASP A C 1
ATOM 1472 O O . ASP A 1 200 ? 14.016 -7.594 -9.211 1 98.31 200 ASP A O 1
ATOM 1476 N N . ARG A 1 201 ? 15.477 -7.184 -7.551 1 98.12 201 ARG A N 1
ATOM 1477 C CA . ARG A 1 201 ? 14.516 -6.398 -6.781 1 98.12 201 ARG A CA 1
ATOM 1478 C C . ARG A 1 201 ? 14.062 -5.172 -7.566 1 98.12 201 ARG A C 1
ATOM 1480 O O . ARG A 1 201 ? 12.945 -4.695 -7.387 1 98.12 201 ARG A O 1
ATOM 1487 N N . THR A 1 202 ? 14.906 -4.582 -8.445 1 98.31 202 THR A N 1
ATOM 1488 C CA . THR A 1 202 ? 14.523 -3.432 -9.258 1 98.31 202 THR A CA 1
ATOM 1489 C C . THR A 1 202 ? 13.461 -3.824 -10.281 1 98.31 202 THR A C 1
ATOM 1491 O O . THR A 1 202 ? 12.508 -3.074 -10.516 1 98.31 202 THR A O 1
ATOM 1494 N N . LYS A 1 203 ? 13.57 -5.008 -10.867 1 98.44 203 LYS A N 1
ATOM 1495 C CA . LYS A 1 203 ? 12.562 -5.516 -11.797 1 98.44 203 LYS A CA 1
ATOM 1496 C C . LYS A 1 203 ? 11.242 -5.777 -11.086 1 98.44 203 LYS A C 1
ATOM 1498 O O . LYS A 1 203 ? 10.172 -5.512 -11.633 1 98.44 203 LYS A O 1
ATOM 1503 N N . VAL A 1 204 ? 11.359 -6.301 -9.883 1 98.69 204 VAL A N 1
ATOM 1504 C CA . VAL A 1 204 ? 10.172 -6.559 -9.07 1 98.69 204 VAL A CA 1
ATOM 1505 C C . VAL A 1 204 ? 9.453 -5.246 -8.781 1 98.69 204 VAL A C 1
ATOM 1507 O O . VAL A 1 204 ? 8.234 -5.152 -8.961 1 98.69 204 VAL A O 1
ATOM 1510 N N . ALA A 1 205 ? 10.211 -4.238 -8.383 1 98.56 205 ALA A N 1
ATOM 1511 C CA . ALA A 1 205 ? 9.641 -2.926 -8.094 1 98.56 205 ALA A CA 1
ATOM 1512 C C . ALA A 1 205 ? 8.977 -2.328 -9.328 1 98.56 205 ALA A C 1
ATOM 1514 O O . ALA A 1 205 ? 7.867 -1.791 -9.242 1 98.56 205 ALA A O 1
ATOM 1515 N N . ASP A 1 206 ? 9.648 -2.42 -10.477 1 98.19 206 ASP A N 1
ATOM 1516 C CA . ASP A 1 206 ? 9.117 -1.876 -11.727 1 98.19 206 ASP A CA 1
ATOM 1517 C C . ASP A 1 206 ? 7.816 -2.57 -12.125 1 98.19 206 ASP A C 1
ATOM 1519 O O . ASP A 1 206 ? 6.871 -1.917 -12.57 1 98.19 206 ASP A O 1
ATOM 1523 N N . PHE A 1 207 ? 7.801 -3.859 -11.977 1 98.69 207 PHE A N 1
ATOM 1524 C CA . PHE A 1 207 ? 6.621 -4.641 -12.336 1 98.69 207 PHE A CA 1
ATOM 1525 C C . PHE A 1 207 ? 5.422 -4.227 -11.492 1 98.69 207 PHE A C 1
ATOM 1527 O O . PHE A 1 207 ? 4.379 -3.85 -12.031 1 98.69 207 PHE A O 1
ATOM 1534 N N . PHE A 1 208 ? 5.59 -4.195 -10.141 1 98.31 208 PHE A N 1
ATOM 1535 C CA . PHE A 1 208 ? 4.457 -3.9 -9.266 1 98.31 208 PHE A CA 1
ATOM 1536 C C . PHE A 1 208 ? 4.055 -2.436 -9.383 1 98.31 208 PHE A C 1
ATOM 1538 O O . PHE A 1 208 ? 2.865 -2.113 -9.391 1 98.31 208 PHE A O 1
ATOM 1545 N N . GLY A 1 209 ? 5.047 -1.535 -9.555 1 97.5 209 GLY A N 1
ATOM 1546 C CA . GLY A 1 209 ? 4.773 -0.111 -9.656 1 97.5 209 GLY A CA 1
ATOM 1547 C C . GLY A 1 209 ? 4.082 0.276 -10.953 1 97.5 209 GLY A C 1
ATOM 1548 O O . GLY A 1 209 ? 3.535 1.374 -11.062 1 97.5 209 GLY A O 1
ATOM 1549 N N . SER A 1 210 ? 4.039 -0.614 -11.945 1 97.06 210 SER A N 1
ATOM 1550 C CA . SER A 1 210 ? 3.441 -0.298 -13.242 1 97.06 210 SER A CA 1
ATOM 1551 C C . SER A 1 210 ? 2.191 -1.134 -13.492 1 97.06 210 SER A C 1
ATOM 1553 O O . SER A 1 210 ? 1.568 -1.027 -14.547 1 97.06 210 SER A O 1
ATOM 1555 N N . THR A 1 211 ? 1.824 -1.963 -12.539 1 96.75 211 THR A N 1
ATOM 1556 C CA . THR A 1 211 ? 0.685 -2.854 -12.734 1 96.75 211 THR A CA 1
ATOM 1557 C C . THR A 1 211 ? -0.27 -2.777 -11.547 1 96.75 211 THR A C 1
ATOM 1559 O O . THR A 1 211 ? -1.023 -1.811 -11.406 1 96.75 211 THR A O 1
ATOM 1562 N N . LEU A 1 212 ? -0.114 -3.658 -10.5 1 96.31 212 LEU A N 1
ATOM 1563 C CA . LEU A 1 212 ? -1.057 -3.812 -9.398 1 96.31 212 LEU A CA 1
ATOM 1564 C C . LEU A 1 212 ? -1.008 -2.604 -8.469 1 96.31 212 LEU A C 1
ATOM 1566 O O . LEU A 1 212 ? -2.014 -2.25 -7.848 1 96.31 212 LEU A O 1
ATOM 1570 N N . PHE A 1 213 ? 0.157 -2.041 -8.328 1 98.06 213 PHE A N 1
ATOM 1571 C CA . PHE A 1 213 ? 0.391 -0.933 -7.41 1 98.06 213 PHE A CA 1
ATOM 1572 C C . PHE A 1 213 ? 0.789 0.326 -8.172 1 98.06 213 PHE A C 1
ATOM 1574 O O . PHE A 1 213 ? 1.666 1.072 -7.73 1 98.06 213 PHE A O 1
ATOM 1581 N N . ASN A 1 214 ? 0.151 0.487 -9.359 1 97.06 214 ASN A N 1
ATOM 1582 C CA . ASN A 1 214 ? 0.432 1.629 -10.219 1 97.06 214 ASN A CA 1
ATOM 1583 C C . ASN A 1 214 ? -0.089 2.93 -9.617 1 97.06 214 ASN A C 1
ATOM 1585 O O . ASN A 1 214 ? -1.104 3.465 -10.062 1 97.06 214 ASN A O 1
ATOM 1589 N N . ALA A 1 215 ? 0.582 3.453 -8.602 1 96.81 215 ALA A N 1
ATOM 1590 C CA . ALA A 1 215 ? 0.262 4.684 -7.879 1 96.81 215 ALA A CA 1
ATOM 1591 C C . ALA A 1 215 ? 1.528 5.461 -7.535 1 96.81 215 ALA A C 1
ATOM 1593 O O . ALA A 1 215 ? 2.611 4.879 -7.426 1 96.81 215 ALA A O 1
ATOM 1594 N N . PRO A 1 216 ? 1.431 6.734 -7.312 1 92 216 PRO A N 1
ATOM 1595 C CA . PRO A 1 216 ? 2.592 7.586 -7.051 1 92 216 PRO A CA 1
ATOM 1596 C C . PRO A 1 216 ? 3.455 7.074 -5.902 1 92 216 PRO A C 1
ATOM 1598 O O . PRO A 1 216 ? 4.684 7.074 -6.004 1 92 216 PRO A O 1
ATOM 1601 N N . ILE A 1 217 ? 2.877 6.582 -4.852 1 95.12 217 ILE A N 1
ATOM 1602 C CA . ILE A 1 217 ? 3.6 6.145 -3.662 1 95.12 217 ILE A CA 1
ATOM 1603 C C . ILE A 1 217 ? 4.5 4.961 -4.012 1 95.12 217 ILE A C 1
ATOM 1605 O O . ILE A 1 217 ? 5.668 4.922 -3.611 1 95.12 217 ILE A O 1
ATOM 1609 N N . PHE A 1 218 ? 4.059 4.059 -4.797 1 97.38 218 PHE A N 1
ATOM 1610 C CA . PHE A 1 218 ? 4.785 2.83 -5.098 1 97.38 218 PHE A CA 1
ATOM 1611 C C . PHE A 1 218 ? 5.801 3.062 -6.211 1 97.38 218 PHE A C 1
ATOM 1613 O O . PHE A 1 218 ? 6.867 2.441 -6.223 1 97.38 218 PHE A O 1
ATOM 1620 N N . LYS A 1 219 ? 5.461 3.979 -7.109 1 94.38 219 LYS A N 1
ATOM 1621 C CA . LYS A 1 219 ? 6.426 4.32 -8.156 1 94.38 219 LYS A CA 1
ATOM 1622 C C . LYS A 1 219 ? 7.621 5.066 -7.57 1 94.38 219 LYS A C 1
ATOM 1624 O O . LYS A 1 219 ? 8.773 4.703 -7.828 1 94.38 219 LYS A O 1
ATOM 1629 N N . ASN A 1 220 ? 7.352 6.051 -6.762 1 91.94 220 ASN A N 1
ATOM 1630 C CA . ASN A 1 220 ? 8.422 6.91 -6.262 1 91.94 220 ASN A CA 1
ATOM 1631 C C . ASN A 1 220 ? 9.242 6.215 -5.184 1 91.94 220 ASN A C 1
ATOM 1633 O O . ASN A 1 220 ? 10.461 6.055 -5.328 1 91.94 220 ASN A O 1
ATOM 1637 N N . TYR A 1 221 ? 8.555 5.711 -4.156 1 96.06 221 TYR A N 1
ATOM 1638 C CA . TYR A 1 221 ? 9.297 5.066 -3.076 1 96.06 221 TYR A CA 1
ATOM 1639 C C . TYR A 1 221 ? 9.789 3.686 -3.5 1 96.06 221 TYR A C 1
ATOM 1641 O O . TYR A 1 221 ? 10.844 3.234 -3.057 1 96.06 221 TYR A O 1
ATOM 1649 N N . GLY A 1 222 ? 8.969 3.01 -4.375 1 97.31 222 GLY A N 1
ATOM 1650 C CA . GLY A 1 222 ? 9.406 1.712 -4.863 1 97.31 222 GLY A CA 1
ATOM 1651 C C . GLY A 1 222 ? 10.766 1.753 -5.543 1 97.31 222 GLY A C 1
ATOM 1652 O O . GLY A 1 222 ? 11.617 0.907 -5.277 1 97.31 222 GLY A O 1
ATOM 1653 N N . LYS A 1 223 ? 10.938 2.744 -6.371 1 95.56 223 LYS A N 1
ATOM 1654 C CA . LYS A 1 223 ? 12.211 2.904 -7.074 1 95.56 223 LYS A CA 1
ATOM 1655 C C . LYS A 1 223 ? 13.336 3.227 -6.098 1 95.56 223 LYS A C 1
ATOM 1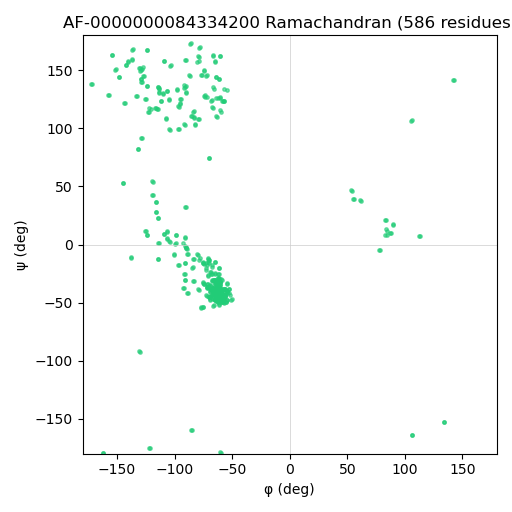657 O O . LYS A 1 223 ? 14.414 2.639 -6.172 1 95.56 223 LYS A O 1
ATOM 1662 N N . THR A 1 224 ? 13.133 4.16 -5.18 1 96.31 224 THR A N 1
ATOM 1663 C CA . THR A 1 224 ? 14.117 4.582 -4.191 1 96.31 224 THR A CA 1
ATOM 1664 C C . THR A 1 224 ? 14.57 3.396 -3.34 1 96.31 224 THR A C 1
ATOM 1666 O O . THR A 1 224 ? 15.766 3.211 -3.105 1 96.31 224 THR A O 1
ATOM 1669 N N . ILE A 1 225 ? 13.641 2.578 -2.924 1 98 225 ILE A N 1
ATOM 1670 C CA . ILE A 1 225 ? 13.891 1.436 -2.055 1 98 225 ILE A CA 1
ATOM 1671 C C . ILE A 1 225 ? 14.617 0.34 -2.838 1 98 225 ILE A C 1
ATOM 1673 O O . ILE A 1 225 ? 15.586 -0.242 -2.354 1 98 225 ILE A O 1
ATOM 1677 N N . ALA A 1 226 ? 14.156 0.089 -4.062 1 98.25 226 ALA A N 1
ATOM 1678 C CA . ALA A 1 226 ? 14.742 -0.963 -4.891 1 98.25 226 ALA A CA 1
ATOM 1679 C C . ALA A 1 226 ? 16.172 -0.626 -5.27 1 98.25 226 ALA A C 1
ATOM 1681 O O . ALA A 1 226 ? 17.062 -1.493 -5.234 1 98.25 226 ALA A O 1
ATOM 1682 N N . ASP A 1 227 ? 16.438 0.672 -5.582 1 96.69 227 ASP A N 1
ATOM 1683 C CA . ASP A 1 227 ? 17.75 1.112 -6.047 1 96.69 227 ASP A CA 1
ATOM 1684 C C . ASP A 1 227 ? 18.703 1.371 -4.875 1 96.69 227 ASP A C 1
ATOM 1686 O O . ASP A 1 227 ? 19.906 1.507 -5.062 1 96.69 227 ASP A O 1
ATOM 1690 N N . LYS A 1 228 ? 18.188 1.421 -3.691 1 95.81 228 LYS A N 1
ATOM 1691 C CA . LYS A 1 228 ? 18.953 1.752 -2.49 1 95.81 228 LYS A CA 1
ATOM 1692 C C . LYS A 1 228 ? 19.656 3.094 -2.643 1 95.81 228 LYS A C 1
ATOM 1694 O O . LYS A 1 228 ? 20.844 3.215 -2.324 1 95.81 228 LYS A O 1
ATOM 1699 N N . LYS A 1 229 ? 19 4.055 -3.244 1 92.44 229 LYS A N 1
ATOM 1700 C CA . LYS A 1 229 ? 19.484 5.418 -3.428 1 92.44 229 LYS A CA 1
ATOM 1701 C C . LYS A 1 229 ? 18.75 6.398 -2.521 1 92.44 229 LYS A C 1
ATOM 1703 O O . LYS A 1 229 ? 17.594 6.746 -2.789 1 92.44 229 LYS A O 1
ATOM 1708 N N . TYR A 1 230 ? 19.5 6.855 -1.506 1 92.75 230 TYR A N 1
ATOM 1709 C CA . TYR A 1 230 ? 18.828 7.633 -0.471 1 92.75 230 TYR A CA 1
ATOM 1710 C C . TYR A 1 230 ? 19.5 8.992 -0.289 1 92.75 230 TYR A C 1
ATOM 1712 O O . TYR A 1 230 ? 19.203 9.703 0.676 1 92.75 230 TYR A O 1
ATOM 1720 N N . GLU A 1 231 ? 20.344 9.406 -1.097 1 89.81 231 GLU A N 1
ATOM 1721 C CA . GLU A 1 231 ? 21.219 10.562 -0.91 1 89.81 231 GLU A CA 1
ATOM 1722 C C . GLU A 1 231 ? 20.406 11.852 -0.784 1 89.81 231 GLU A C 1
ATOM 1724 O O . GLU A 1 231 ? 20.766 12.742 -0.014 1 89.81 231 GLU A O 1
ATOM 1729 N N . THR A 1 232 ? 19.406 12.008 -1.552 1 89.12 232 THR A N 1
ATOM 1730 C CA . THR A 1 232 ? 18.562 13.195 -1.458 1 89.12 232 THR A CA 1
ATOM 1731 C C . THR A 1 232 ? 17.516 13.023 -0.368 1 89.12 232 THR A C 1
ATOM 1733 O O . THR A 1 232 ? 16.609 12.195 -0.495 1 89.12 232 THR A O 1
ATOM 1736 N N . VAL A 1 233 ? 17.641 13.82 0.664 1 93.12 233 VAL A N 1
ATOM 1737 C CA . VAL A 1 233 ? 16.719 13.711 1.787 1 93.12 233 VAL A CA 1
ATOM 1738 C C . VAL A 1 233 ? 15.461 14.523 1.496 1 93.12 233 VAL A C 1
ATOM 1740 O O . VAL A 1 233 ? 15.5 15.75 1.477 1 93.12 233 VAL A O 1
ATOM 1743 N N . GLY A 1 234 ? 14.391 13.812 1.3 1 89.19 234 GLY A N 1
ATOM 1744 C CA . GLY A 1 234 ? 13.109 14.461 1.095 1 89.19 234 GLY A CA 1
ATOM 1745 C C . GLY A 1 234 ? 12.336 14.68 2.383 1 89.19 234 GLY A C 1
ATOM 1746 O O . GLY A 1 234 ? 11.594 15.648 2.51 1 89.19 234 GLY A O 1
ATOM 1747 N N . PHE A 1 235 ? 12.5 13.867 3.316 1 94.12 235 PHE A N 1
ATOM 1748 C CA . PHE A 1 235 ? 11.859 13.852 4.629 1 94.12 235 PHE A CA 1
ATOM 1749 C C . PHE A 1 235 ? 12.711 13.07 5.629 1 94.12 235 PHE A C 1
ATOM 1751 O O . PHE A 1 235 ? 13.102 11.938 5.363 1 94.12 235 PHE A O 1
ATOM 1758 N N . THR A 1 236 ? 12.992 13.656 6.742 1 96.62 236 THR A N 1
ATOM 1759 C CA . THR A 1 236 ? 13.961 13.039 7.645 1 96.62 236 THR A CA 1
ATOM 1760 C C . THR A 1 236 ? 13.312 11.906 8.438 1 96.62 236 THR A C 1
ATOM 1762 O O . THR A 1 236 ? 12.094 11.891 8.633 1 96.62 236 THR A O 1
ATOM 1765 N N . SER A 1 237 ? 14.164 10.977 8.93 1 98.19 237 SER A N 1
ATOM 1766 C CA . SER A 1 237 ? 13.688 9.891 9.781 1 98.19 237 SER A CA 1
ATOM 1767 C C . SER A 1 237 ? 13.125 10.422 11.094 1 98.19 237 SER A C 1
ATOM 1769 O O . SER A 1 237 ? 12.188 9.844 11.648 1 98.19 237 SER A O 1
ATOM 1771 N N . GLN A 1 238 ? 13.672 11.531 11.555 1 97.94 238 GLN A N 1
ATOM 1772 C CA . GLN A 1 238 ? 13.148 12.141 12.773 1 97.94 238 GLN A CA 1
ATOM 1773 C C . GLN A 1 238 ? 11.703 12.594 12.578 1 97.94 238 GLN A C 1
ATOM 1775 O O . GLN A 1 238 ? 10.859 12.375 13.453 1 97.94 238 GLN A O 1
ATOM 1780 N N . LEU A 1 239 ? 11.453 13.273 11.492 1 97.44 239 LEU A N 1
ATOM 1781 C CA . LEU A 1 239 ? 10.102 13.719 11.195 1 97.44 239 LEU A CA 1
ATOM 1782 C C . LEU A 1 239 ? 9.18 12.531 10.93 1 97.44 239 LEU A C 1
ATOM 1784 O O . LEU A 1 239 ? 8.008 12.547 11.312 1 97.44 239 LEU A O 1
ATOM 1788 N N . GLY A 1 240 ? 9.758 11.508 10.234 1 98.5 240 GLY A N 1
ATOM 1789 C CA . GLY A 1 240 ? 9 10.281 10.047 1 98.5 240 GLY A CA 1
ATOM 1790 C C . GLY A 1 240 ? 8.609 9.617 11.359 1 98.5 240 GLY A C 1
ATOM 1791 O O . GLY A 1 240 ? 7.473 9.172 11.516 1 98.5 240 GLY A O 1
ATOM 1792 N N . TYR A 1 241 ? 9.555 9.578 12.266 1 98.81 241 TYR A N 1
ATOM 1793 C CA . TYR A 1 241 ? 9.281 9.008 13.578 1 98.81 241 TYR A CA 1
ATOM 1794 C C . TYR A 1 241 ? 8.211 9.805 14.312 1 98.81 241 TYR A C 1
ATOM 1796 O O . TYR A 1 241 ? 7.34 9.234 14.969 1 98.81 241 TYR A O 1
ATOM 1804 N N . LYS A 1 242 ? 8.281 11.078 14.188 1 98.69 242 LYS A N 1
ATOM 1805 C CA . LYS A 1 242 ? 7.254 11.922 14.789 1 98.69 242 LYS A CA 1
ATOM 1806 C C . LYS A 1 242 ? 5.871 11.57 14.258 1 98.69 242 LYS A C 1
ATOM 1808 O O . LYS A 1 242 ? 4.91 11.469 15.023 1 98.69 242 LYS A O 1
ATOM 1813 N N . ASP A 1 243 ? 5.73 11.414 12.953 1 98.75 243 ASP A N 1
ATOM 1814 C CA . ASP A 1 243 ? 4.449 11.047 12.359 1 98.75 243 ASP A CA 1
ATOM 1815 C C . ASP A 1 243 ? 3.992 9.672 12.852 1 98.75 243 ASP A C 1
ATOM 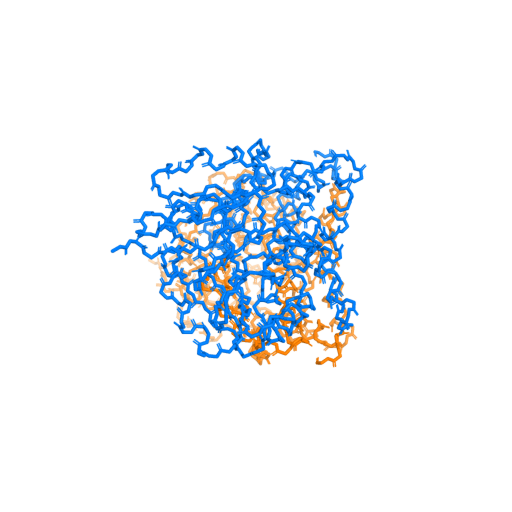1817 O O . ASP A 1 243 ? 2.82 9.484 13.188 1 98.75 243 ASP A O 1
ATOM 1821 N N . ALA A 1 244 ? 4.934 8.688 12.875 1 98.88 244 ALA A N 1
ATOM 1822 C CA . ALA A 1 244 ? 4.613 7.355 13.383 1 98.88 244 ALA A CA 1
ATOM 1823 C C . ALA A 1 244 ? 4.176 7.41 14.844 1 98.88 244 ALA A C 1
ATOM 1825 O O . ALA A 1 244 ? 3.271 6.676 15.25 1 98.88 244 ALA A O 1
ATOM 1826 N N . SER A 1 245 ? 4.82 8.211 15.594 1 98.88 245 SER A N 1
ATOM 1827 C CA . SER A 1 245 ? 4.508 8.352 17.016 1 98.88 245 SER A CA 1
ATOM 1828 C C . SER A 1 245 ? 3.131 8.969 17.219 1 98.88 245 SER A C 1
ATOM 1830 O O . SER A 1 245 ? 2.416 8.609 18.156 1 98.88 245 SER A O 1
ATOM 1832 N N . LEU A 1 246 ? 2.777 9.945 16.391 1 98.88 246 LEU A N 1
ATOM 1833 C CA . LEU A 1 246 ? 1.437 10.523 16.453 1 98.88 246 LEU A CA 1
ATOM 1834 C C . LEU A 1 246 ? 0.378 9.461 16.188 1 98.88 246 LEU A C 1
ATOM 1836 O O . LEU A 1 246 ? -0.645 9.406 16.875 1 98.88 246 LEU A O 1
ATOM 1840 N N . VAL A 1 247 ? 0.597 8.609 15.188 1 98.94 247 VAL A N 1
ATOM 1841 C CA . VAL A 1 247 ? -0.329 7.531 14.867 1 98.94 247 VAL A CA 1
ATOM 1842 C C . VAL A 1 247 ? -0.428 6.57 16.047 1 98.94 247 VAL A C 1
ATOM 1844 O O . VAL A 1 247 ? -1.524 6.152 16.438 1 98.94 247 VAL A O 1
ATOM 1847 N N . PHE A 1 248 ? 0.725 6.199 16.594 1 98.69 248 PHE A N 1
ATOM 1848 C CA . PHE A 1 248 ? 0.771 5.324 17.766 1 98.69 248 PHE A CA 1
ATOM 1849 C C . PHE A 1 248 ? -0.027 5.918 18.922 1 98.69 248 PHE A C 1
ATOM 1851 O O . PHE A 1 248 ? -0.814 5.219 19.562 1 98.69 248 PHE A O 1
ATOM 1858 N N . LYS A 1 249 ? 0.156 7.156 19.141 1 98.56 249 LYS A N 1
ATOM 1859 C CA . LYS A 1 249 ? -0.572 7.844 20.203 1 98.56 249 LYS A CA 1
ATOM 1860 C C . LYS A 1 249 ? -2.078 7.777 19.969 1 98.56 249 LYS A C 1
ATOM 1862 O O . LYS A 1 249 ? -2.848 7.535 20.906 1 98.56 249 LYS A O 1
ATOM 1867 N N . LEU A 1 250 ? -2.535 8.031 18.734 1 98.75 250 LEU A N 1
ATOM 1868 C CA . LEU A 1 250 ? -3.955 7.969 18.406 1 98.75 250 LEU A CA 1
ATOM 1869 C C . LEU A 1 250 ? -4.5 6.562 18.641 1 98.75 250 LEU A C 1
ATOM 1871 O O . LEU A 1 250 ? -5.629 6.402 19.109 1 98.75 250 LEU A O 1
ATOM 1875 N N . SER A 1 251 ? -3.68 5.559 18.219 1 98.81 251 SER A N 1
ATOM 1876 C CA . SER A 1 251 ? -4.105 4.176 18.406 1 98.81 251 SER A CA 1
ATOM 1877 C C . SER A 1 251 ? -4.332 3.867 19.891 1 98.81 251 SER A C 1
ATOM 1879 O O . SER A 1 251 ? -5.293 3.186 20.234 1 98.81 251 SER A O 1
ATOM 1881 N N . GLN A 1 252 ? -3.469 4.379 20.766 1 98.44 252 GLN A N 1
ATOM 1882 C CA . GLN A 1 252 ? -3.607 4.176 22.203 1 98.44 252 GLN A CA 1
ATOM 1883 C C . GLN A 1 252 ? -4.812 4.934 22.75 1 98.44 252 GLN A C 1
ATOM 1885 O O . GLN A 1 252 ? -5.602 4.379 23.516 1 98.44 252 GLN A O 1
ATOM 1890 N N . GLN A 1 253 ? -4.949 6.141 22.344 1 98.12 253 GLN A N 1
ATOM 1891 C CA . GLN A 1 253 ? -6.02 7.012 22.812 1 98.12 253 GLN A CA 1
ATOM 1892 C C . GLN A 1 253 ? -7.391 6.418 22.5 1 98.12 253 GLN A C 1
ATOM 1894 O O . GLN A 1 253 ? -8.32 6.523 23.297 1 98.12 253 GLN A O 1
ATOM 1899 N N . SER A 1 254 ? -7.5 5.832 21.359 1 98.25 254 SER A N 1
ATOM 1900 C CA . SER A 1 254 ? -8.789 5.328 20.906 1 98.25 254 SER A CA 1
ATOM 1901 C C . SER A 1 254 ? -8.922 3.83 21.156 1 98.25 254 SER A C 1
ATOM 1903 O O . SER A 1 254 ? -9.914 3.215 20.766 1 98.25 254 SER A O 1
ATOM 1905 N N . GLN A 1 255 ? -7.871 3.199 21.766 1 98.31 255 GLN A N 1
ATOM 1906 C CA . GLN A 1 255 ? -7.828 1.757 21.969 1 98.31 255 GLN A CA 1
ATOM 1907 C C . GLN A 1 255 ? -8.055 1 20.672 1 98.31 255 GLN A C 1
ATOM 1909 O O . GLN A 1 255 ? -8.914 0.115 20.594 1 98.31 255 GLN A O 1
ATOM 1914 N N . THR A 1 256 ? -7.395 1.393 19.656 1 98.69 256 THR A N 1
ATOM 1915 C CA . THR A 1 256 ? -7.395 0.755 18.344 1 98.69 256 THR A CA 1
ATOM 1916 C C . THR A 1 256 ? -6.098 -0.021 18.125 1 98.69 256 THR A C 1
ATOM 1918 O O . THR A 1 256 ? -5.078 0.56 17.75 1 98.69 256 THR A O 1
ATOM 1921 N N . PRO A 1 257 ? -6.102 -1.355 18.328 1 98.75 257 PRO A N 1
ATOM 1922 C CA . PRO A 1 257 ? -4.891 -2.121 18.016 1 98.75 257 PRO A CA 1
ATOM 1923 C C . PRO A 1 257 ? -4.449 -1.979 16.562 1 98.75 257 PRO A C 1
ATOM 1925 O O . PRO A 1 257 ? -5.246 -2.205 15.648 1 98.75 257 PRO A O 1
ATOM 1928 N N . MET A 1 258 ? -3.248 -1.547 16.328 1 98.81 258 MET A N 1
ATOM 1929 C CA . MET A 1 258 ? -2.682 -1.356 15 1 98.81 258 MET A CA 1
ATOM 1930 C C . MET A 1 258 ? -1.295 -1.985 14.906 1 98.81 258 MET A C 1
ATOM 1932 O O . MET A 1 258 ? -0.284 -1.284 14.977 1 98.81 258 MET A O 1
ATOM 1936 N N . PRO A 1 259 ? -1.225 -3.297 14.664 1 98.88 259 PRO A N 1
ATOM 1937 C CA . PRO A 1 259 ? 0.065 -3.99 14.672 1 98.88 259 PRO A CA 1
ATOM 1938 C C . PRO A 1 259 ? 1.013 -3.488 13.586 1 98.88 259 PRO A C 1
ATOM 1940 O O . PRO A 1 259 ? 2.227 -3.438 13.797 1 98.88 259 PRO A O 1
ATOM 1943 N N . ILE A 1 260 ? 0.544 -3.109 12.391 1 98.88 260 ILE A N 1
ATOM 1944 C CA . ILE A 1 260 ? 1.442 -2.604 11.359 1 98.88 260 ILE A CA 1
ATOM 1945 C C . ILE A 1 260 ? 1.98 -1.234 11.766 1 98.88 260 ILE A C 1
ATOM 1947 O O . ILE A 1 260 ? 3.152 -0.925 11.531 1 98.88 260 ILE A O 1
ATOM 1951 N N . ALA A 1 261 ? 1.126 -0.39 12.344 1 98.88 261 ALA A N 1
ATOM 1952 C CA . ALA A 1 261 ? 1.609 0.89 12.859 1 98.88 261 ALA A CA 1
ATOM 1953 C C . ALA A 1 261 ? 2.742 0.688 13.859 1 98.88 261 ALA A C 1
ATOM 1955 O O . ALA A 1 261 ? 3.719 1.442 13.859 1 98.88 261 ALA A O 1
ATOM 1956 N N . ASN A 1 262 ? 2.609 -0.347 14.672 1 98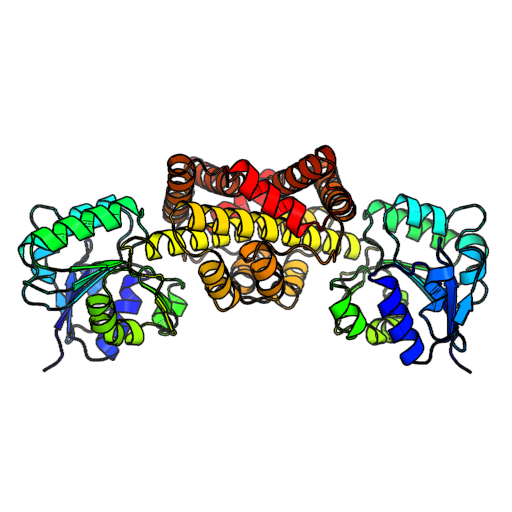.75 262 ASN A N 1
ATOM 1957 C CA . ASN A 1 262 ? 3.645 -0.646 15.656 1 98.75 262 ASN A CA 1
ATOM 1958 C C . ASN A 1 262 ? 4.949 -1.066 14.984 1 98.75 262 ASN A C 1
ATOM 1960 O O . ASN A 1 262 ? 6.035 -0.73 15.461 1 98.75 262 ASN A O 1
ATOM 1964 N N . VAL A 1 263 ? 4.859 -1.803 13.945 1 98.75 263 VAL A N 1
ATOM 1965 C CA . VAL A 1 263 ? 6.035 -2.256 13.211 1 98.75 263 VAL A CA 1
ATOM 1966 C C . VAL A 1 263 ? 6.812 -1.05 12.68 1 98.75 263 VAL A C 1
ATOM 1968 O O . VAL A 1 263 ? 8.023 -0.945 12.891 1 98.75 263 VAL A O 1
ATOM 1971 N N . VAL A 1 264 ? 6.137 -0.096 12.039 1 98.75 264 VAL A N 1
ATOM 1972 C CA . VAL A 1 264 ? 6.832 1.013 11.391 1 98.75 264 VAL A CA 1
ATOM 1973 C C . VAL A 1 264 ? 7.332 1.995 12.445 1 98.75 264 VAL A C 1
ATOM 1975 O O . VAL A 1 264 ? 8.391 2.611 12.273 1 98.75 264 VAL A O 1
ATOM 1978 N N . HIS A 1 265 ? 6.551 2.152 13.555 1 98.88 265 HIS A N 1
ATOM 1979 C CA . HIS A 1 265 ? 7.016 2.967 14.672 1 98.88 265 HIS A CA 1
ATOM 1980 C C . HIS A 1 265 ? 8.344 2.449 15.219 1 98.88 265 HIS A C 1
ATOM 1982 O O . HIS A 1 265 ? 9.289 3.221 15.391 1 98.88 265 HIS A O 1
ATOM 1988 N N . ASN A 1 266 ? 8.406 1.128 15.422 1 98.69 266 ASN A N 1
ATOM 1989 C CA . ASN A 1 266 ? 9.617 0.514 15.969 1 98.69 266 ASN A CA 1
ATOM 1990 C C . ASN A 1 266 ? 10.773 0.579 14.969 1 98.69 266 ASN A C 1
ATOM 1992 O O . ASN A 1 266 ? 11.93 0.718 15.367 1 98.69 266 ASN A O 1
ATOM 1996 N N . ARG A 1 267 ? 10.5 0.404 13.711 1 98.75 267 ARG A N 1
ATOM 1997 C CA . ARG A 1 267 ? 11.492 0.523 12.648 1 98.75 267 ARG A CA 1
ATOM 1998 C C . ARG A 1 267 ? 12.18 1.883 12.695 1 98.75 267 ARG A C 1
ATOM 2000 O O . ARG A 1 267 ? 13.414 1.962 12.664 1 98.75 267 ARG A O 1
ATOM 2007 N N . LEU A 1 268 ? 11.422 2.939 12.781 1 98.81 268 LEU A N 1
ATOM 2008 C CA . LEU A 1 268 ? 11.977 4.289 12.797 1 98.81 268 LEU A CA 1
ATOM 2009 C C . LEU A 1 268 ? 12.68 4.57 14.117 1 98.81 268 LEU A C 1
ATOM 2011 O O . LEU A 1 268 ? 13.695 5.262 14.148 1 98.81 268 LEU A O 1
ATOM 2015 N N . LEU A 1 269 ? 12.102 4.035 15.242 1 98.81 269 LEU A N 1
ATOM 2016 C CA . LEU A 1 269 ? 12.758 4.184 16.531 1 98.81 269 LEU A CA 1
ATOM 2017 C C . LEU A 1 269 ? 14.156 3.564 16.5 1 98.81 269 LEU A C 1
ATOM 2019 O O . LEU A 1 269 ? 15.109 4.141 17.031 1 98.81 269 LEU A O 1
ATOM 2023 N N . THR A 1 270 ? 14.234 2.381 15.906 1 98.75 270 THR A N 1
ATOM 2024 C CA . THR A 1 270 ? 15.523 1.716 15.75 1 98.75 270 THR A CA 1
ATOM 2025 C C . THR A 1 270 ? 16.484 2.584 14.945 1 98.75 270 THR A C 1
ATOM 2027 O O . THR A 1 270 ? 17.672 2.693 15.289 1 98.75 270 THR A O 1
ATOM 2030 N N . ALA A 1 271 ? 16 3.18 13.867 1 98.5 271 ALA A N 1
ATOM 2031 C CA . ALA A 1 271 ? 16.844 4.043 13.039 1 98.5 271 ALA A CA 1
ATOM 2032 C C . ALA A 1 271 ? 17.375 5.223 13.844 1 98.5 271 ALA A C 1
ATOM 2034 O O . ALA A 1 271 ? 18.562 5.582 13.719 1 98.5 271 ALA A O 1
ATOM 2035 N N . LEU A 1 272 ? 16.547 5.883 14.664 1 98.56 272 LEU A N 1
ATOM 2036 C CA . LEU A 1 272 ? 16.984 6.988 15.508 1 98.56 272 LEU A CA 1
ATOM 2037 C C . LEU A 1 272 ? 18.031 6.527 16.516 1 98.56 272 LEU A C 1
ATOM 2039 O O . LEU A 1 272 ? 19.016 7.23 16.75 1 98.56 272 LEU A O 1
ATOM 2043 N N . ALA A 1 273 ? 17.797 5.328 17.062 1 98.56 273 ALA A N 1
ATOM 2044 C CA . ALA A 1 273 ? 18.734 4.77 18.031 1 98.56 273 ALA A CA 1
ATOM 2045 C C . ALA A 1 273 ? 20.109 4.539 17.391 1 98.56 273 ALA A C 1
ATOM 2047 O O . ALA A 1 273 ? 21.141 4.637 18.078 1 98.56 273 ALA A O 1
ATOM 2048 N N . LYS A 1 274 ? 20.156 4.359 16.125 1 98.12 274 LYS A N 1
ATOM 2049 C CA . LYS A 1 274 ? 21.391 4.109 15.391 1 98.12 274 LYS A CA 1
ATOM 2050 C C . LYS A 1 274 ? 22.016 5.414 14.914 1 98.12 274 LYS A C 1
ATOM 2052 O O . LYS A 1 274 ? 23.062 5.406 14.258 1 98.12 274 LYS A O 1
ATOM 2057 N N . GLY A 1 275 ? 21.344 6.512 15.188 1 98.19 275 GLY A N 1
ATOM 2058 C CA . GLY A 1 275 ? 21.891 7.809 14.828 1 98.19 275 GLY A CA 1
ATOM 2059 C C . GLY A 1 275 ? 21.5 8.258 13.438 1 98.19 275 GLY A C 1
ATOM 2060 O O . GLY A 1 275 ? 22.125 9.172 12.875 1 98.19 275 GLY A O 1
ATOM 2061 N N . TRP A 1 276 ? 20.422 7.648 12.797 1 97.56 276 TRP A N 1
ATOM 2062 C CA . TRP A 1 276 ? 20 7.992 11.438 1 97.56 276 TRP A CA 1
ATOM 2063 C C . TRP A 1 276 ? 18.953 9.102 11.461 1 97.56 276 TRP A C 1
ATOM 2065 O O . TRP A 1 276 ? 18.062 9.133 10.602 1 97.56 276 TRP A O 1
ATOM 2075 N N . THR A 1 277 ? 19 10 12.383 1 97.62 277 THR A N 1
ATOM 2076 C CA . THR A 1 277 ? 17.953 10.977 12.664 1 97.62 277 THR A CA 1
ATOM 2077 C C . THR A 1 277 ? 17.75 11.922 11.484 1 97.62 277 THR A C 1
ATOM 2079 O O . THR A 1 277 ? 16.641 12.352 11.203 1 97.62 277 THR A O 1
ATOM 2082 N N . GLU A 1 278 ? 18.844 12.203 10.758 1 96.56 278 GLU A N 1
ATOM 2083 C CA . GLU A 1 278 ? 18.781 13.203 9.695 1 96.56 278 GLU A CA 1
ATOM 2084 C C . GLU A 1 278 ? 18.75 12.539 8.32 1 96.56 278 GLU A C 1
ATOM 2086 O O . GLU A 1 278 ? 18.703 13.227 7.297 1 96.56 278 GLU A O 1
ATOM 2091 N N . ARG A 1 279 ? 18.734 11.234 8.289 1 97.06 279 ARG A N 1
ATOM 2092 C CA . ARG A 1 279 ? 18.656 10.5 7.023 1 97.06 279 ARG A CA 1
ATOM 2093 C C . ARG A 1 279 ? 17.219 10.469 6.504 1 97.06 279 ARG A C 1
ATOM 2095 O O . ARG A 1 279 ? 16.281 10.789 7.234 1 97.06 279 ARG A O 1
ATOM 2102 N N . ASP A 1 280 ? 17.141 10.164 5.219 1 97.31 280 ASP A N 1
ATOM 2103 C CA . ASP A 1 280 ? 15.797 10.047 4.652 1 97.31 280 ASP A CA 1
ATOM 2104 C C . ASP A 1 280 ? 15.008 8.93 5.332 1 97.31 280 ASP A C 1
ATOM 2106 O O . ASP A 1 280 ? 15.555 7.863 5.617 1 97.31 280 ASP A O 1
ATOM 2110 N N . TRP A 1 281 ? 13.75 9.125 5.543 1 98 281 TRP A N 1
ATOM 2111 C CA . TRP A 1 281 ? 12.938 8.117 6.219 1 98 281 TRP A CA 1
ATOM 2112 C C . TRP A 1 281 ? 12.828 6.852 5.371 1 98 281 TRP A C 1
ATOM 2114 O O . TRP A 1 281 ? 12.711 5.746 5.902 1 98 281 TRP A O 1
ATOM 2124 N N . ALA A 1 282 ? 12.852 6.938 4.066 1 97.94 282 ALA A N 1
ATOM 2125 C CA . ALA A 1 282 ? 12.859 5.758 3.209 1 97.94 282 ALA A CA 1
ATOM 2126 C C . ALA A 1 282 ? 14.117 4.922 3.439 1 97.94 282 ALA A C 1
ATOM 2128 O O . ALA A 1 282 ? 14.062 3.688 3.408 1 97.94 282 ALA A O 1
ATOM 2129 N N . GLU A 1 283 ? 15.25 5.629 3.617 1 98.12 283 GLU A N 1
ATOM 2130 C CA . GLU A 1 283 ? 16.484 4.922 3.957 1 98.12 283 GLU A CA 1
ATOM 2131 C C . GLU A 1 283 ? 16.359 4.227 5.312 1 98.12 283 GLU A C 1
ATOM 2133 O O . GLU A 1 283 ? 16.719 3.055 5.445 1 98.12 283 GLU A O 1
ATOM 2138 N N . ALA A 1 284 ? 15.875 5.02 6.273 1 98.38 284 ALA A N 1
ATOM 2139 C CA . ALA A 1 284 ? 15.758 4.488 7.629 1 98.38 284 ALA A CA 1
ATOM 2140 C C . ALA A 1 284 ? 14.938 3.197 7.645 1 98.38 284 ALA A C 1
ATOM 2142 O O . ALA A 1 284 ? 15.32 2.229 8.305 1 98.38 284 ALA A O 1
ATOM 2143 N N . ILE A 1 285 ? 13.891 3.139 6.906 1 98.5 285 ILE A N 1
ATOM 2144 C CA . ILE A 1 285 ? 13.016 1.972 6.879 1 98.5 285 ILE A CA 1
ATOM 2145 C C . ILE A 1 285 ? 13.656 0.864 6.047 1 98.5 285 ILE A C 1
ATOM 2147 O O . ILE A 1 285 ? 13.859 -0.249 6.539 1 98.5 285 ILE A O 1
ATOM 2151 N N . SER A 1 286 ? 14.031 1.145 4.801 1 98.25 286 SER A N 1
ATOM 2152 C CA . SER A 1 286 ? 14.461 0.128 3.846 1 98.25 286 SER A CA 1
ATOM 2153 C C . SER A 1 286 ? 15.805 -0.469 4.238 1 98.25 286 SER A C 1
ATOM 2155 O O . SER A 1 286 ? 16 -1.683 4.156 1 98.25 286 SER A O 1
ATOM 2157 N N . ARG A 1 287 ? 16.766 0.43 4.621 1 97.62 287 ARG A N 1
ATOM 2158 C CA . ARG A 1 287 ? 18.062 -0.08 5.07 1 97.62 287 ARG A CA 1
ATOM 2159 C C . ARG A 1 287 ? 17.906 -0.916 6.336 1 97.62 287 ARG A C 1
ATOM 2161 O O . ARG A 1 287 ? 18.609 -1.908 6.52 1 97.62 287 ARG A O 1
ATOM 2168 N N . GLY A 1 288 ? 16.984 -0.466 7.238 1 98.12 288 GLY A N 1
ATOM 2169 C CA . GLY A 1 288 ? 16.688 -1.282 8.406 1 98.12 288 GLY A CA 1
ATOM 2170 C C . GLY A 1 288 ? 16.234 -2.688 8.055 1 98.12 288 GLY A C 1
ATOM 2171 O O . GLY A 1 288 ? 16.703 -3.66 8.656 1 98.12 288 GLY A O 1
ATOM 2172 N N . VAL A 1 289 ? 15.383 -2.842 7.086 1 98.56 289 VAL A N 1
ATOM 2173 C CA . VAL A 1 289 ? 14.859 -4.133 6.648 1 98.56 289 VAL A CA 1
ATOM 2174 C C . VAL A 1 289 ? 15.984 -4.984 6.07 1 98.56 289 VAL A C 1
ATOM 2176 O O . VAL A 1 289 ? 16.125 -6.16 6.414 1 98.56 289 VAL A O 1
ATOM 2179 N N . THR A 1 290 ? 16.828 -4.402 5.164 1 97.81 290 THR A N 1
ATOM 2180 C CA . THR A 1 290 ? 17.891 -5.16 4.512 1 97.81 290 THR A CA 1
ATOM 2181 C C . THR A 1 290 ? 18.984 -5.539 5.516 1 97.81 290 THR A C 1
ATOM 2183 O O . THR A 1 290 ? 19.531 -6.637 5.449 1 97.81 290 THR A O 1
ATOM 2186 N N . ASP A 1 291 ? 19.219 -4.609 6.484 1 97.69 291 ASP A N 1
ATOM 2187 C CA . ASP A 1 291 ? 20.188 -4.914 7.535 1 97.69 291 ASP A CA 1
ATOM 2188 C C . ASP A 1 291 ? 19.734 -6.105 8.367 1 97.69 291 ASP A C 1
ATOM 2190 O O . ASP A 1 291 ? 20.531 -6.984 8.703 1 97.69 291 ASP A O 1
ATOM 2194 N N . ASP A 1 292 ? 18.453 -6.07 8.719 1 98.06 292 ASP A N 1
ATOM 2195 C CA . ASP A 1 292 ? 17.906 -7.168 9.508 1 98.06 292 ASP A CA 1
ATOM 2196 C C . ASP A 1 292 ? 18.062 -8.5 8.773 1 98.06 292 ASP A C 1
ATOM 2198 O O . ASP A 1 292 ? 18.203 -9.555 9.406 1 98.06 292 ASP A O 1
ATOM 2202 N N . ALA A 1 293 ? 18.031 -8.438 7.449 1 98.31 293 ALA A N 1
ATOM 2203 C CA . ALA A 1 293 ? 18.094 -9.641 6.633 1 98.31 293 ALA A CA 1
ATOM 2204 C C . ALA A 1 293 ? 19.531 -10.016 6.305 1 98.31 293 ALA A C 1
ATOM 2206 O O . ALA A 1 293 ? 19.797 -11.016 5.625 1 98.31 293 ALA A O 1
ATOM 2207 N N . GLY A 1 294 ? 20.516 -9.203 6.715 1 97.81 294 GLY A N 1
ATOM 2208 C CA . GLY A 1 294 ? 21.938 -9.5 6.57 1 97.81 294 GLY A CA 1
ATOM 2209 C C . GLY A 1 294 ? 22.484 -9.148 5.199 1 97.81 294 GLY A C 1
ATOM 2210 O O . GLY A 1 294 ? 23.5 -9.703 4.766 1 97.81 294 GLY A O 1
ATOM 2211 N N . ILE A 1 295 ? 21.812 -8.297 4.512 1 95.06 295 ILE A N 1
ATOM 2212 C CA . ILE A 1 295 ? 22.312 -7.918 3.195 1 95.06 295 ILE A CA 1
ATOM 2213 C C . ILE A 1 295 ? 22.234 -6.402 3.027 1 95.06 295 ILE A C 1
ATOM 2215 O O . ILE A 1 295 ? 21.422 -5.738 3.693 1 95.06 295 ILE A O 1
ATOM 2219 N N . MET B 1 1 ? -7.547 -27.625 -38.094 1 62.75 1 MET B N 1
ATOM 2220 C CA . MET B 1 1 ? -7.953 -28.281 -36.844 1 62.75 1 MET B CA 1
ATOM 2221 C C . MET B 1 1 ? -7.551 -27.438 -35.656 1 62.75 1 MET B C 1
ATOM 2223 O O . MET B 1 1 ? -6.539 -26.734 -35.688 1 62.75 1 MET B O 1
ATOM 2227 N N . LYS B 1 2 ? -8.453 -27.25 -34.594 1 78.44 2 LYS B N 1
ATOM 2228 C CA . LYS B 1 2 ? -8.109 -26.484 -33.406 1 78.44 2 LYS B CA 1
ATOM 2229 C C . LYS B 1 2 ? -6.949 -27.125 -32.656 1 78.44 2 LYS B C 1
ATOM 2231 O O . LYS B 1 2 ? -6.883 -28.359 -32.562 1 78.44 2 LYS B O 1
ATOM 2236 N N . THR B 1 3 ? -5.977 -26.344 -32.438 1 94.12 3 THR B N 1
ATOM 2237 C CA . THR B 1 3 ? -4.91 -26.875 -31.594 1 94.12 3 THR B CA 1
ATOM 2238 C C . THR B 1 3 ? -5.461 -27.312 -30.234 1 94.12 3 THR B C 1
ATOM 2240 O O . THR B 1 3 ? -6.238 -26.578 -29.625 1 94.12 3 THR B O 1
ATOM 2243 N N . THR B 1 4 ? -5.227 -28.594 -29.875 1 98.25 4 THR B N 1
ATOM 2244 C CA . THR B 1 4 ? -5.695 -29.141 -28.609 1 98.25 4 THR B CA 1
ATOM 2245 C C . THR B 1 4 ? -4.645 -28.938 -27.516 1 98.25 4 THR B C 1
ATOM 2247 O O . THR B 1 4 ? -3.463 -29.219 -27.719 1 98.25 4 THR B O 1
ATOM 2250 N N . ILE B 1 5 ? -5.094 -28.422 -26.375 1 98.56 5 ILE B N 1
ATOM 2251 C CA . ILE B 1 5 ? -4.195 -28.312 -25.219 1 98.56 5 ILE B CA 1
ATOM 2252 C C . ILE B 1 5 ? -4.848 -28.938 -24 1 98.56 5 ILE B C 1
ATOM 2254 O O . ILE B 1 5 ? -6.07 -29.078 -23.938 1 98.56 5 ILE B O 1
ATOM 2258 N N . GLY B 1 6 ? -4.023 -29.453 -23.078 1 98.88 6 GLY B N 1
ATOM 2259 C CA . GLY B 1 6 ? -4.527 -29.906 -21.781 1 98.88 6 GLY B CA 1
ATOM 2260 C C . GLY B 1 6 ? -4.844 -28.766 -20.828 1 98.88 6 GLY B C 1
ATOM 2261 O O . GLY B 1 6 ? -4.164 -27.734 -20.844 1 98.88 6 GLY B O 1
ATOM 2262 N N . PHE B 1 7 ? -5.879 -28.938 -20 1 98.94 7 PHE B N 1
ATOM 2263 C CA . PHE B 1 7 ? -6.258 -27.938 -19.016 1 98.94 7 PHE B CA 1
ATOM 2264 C C . PHE B 1 7 ? -6.746 -28.594 -17.719 1 98.94 7 PHE B C 1
ATOM 2266 O O . PHE B 1 7 ? -7.688 -29.391 -17.75 1 98.94 7 PHE B O 1
ATOM 2273 N N . ILE B 1 8 ? -6.082 -28.266 -16.625 1 98.94 8 ILE B N 1
ATOM 2274 C CA . ILE B 1 8 ? -6.441 -28.875 -15.359 1 98.94 8 ILE B CA 1
ATOM 2275 C C . ILE B 1 8 ? -6.734 -27.797 -14.32 1 98.94 8 ILE B C 1
ATOM 2277 O O . ILE B 1 8 ? -5.875 -26.969 -14.016 1 98.94 8 ILE B O 1
ATOM 2281 N N . GLY B 1 9 ? -7.906 -27.844 -13.703 1 98.56 9 GLY B N 1
ATOM 2282 C CA . GLY B 1 9 ? -8.32 -26.891 -12.68 1 98.56 9 GLY B CA 1
ATOM 2283 C C . GLY B 1 9 ? -9.352 -25.891 -13.172 1 98.56 9 GLY B C 1
ATOM 2284 O O . GLY B 1 9 ? -9.016 -24.953 -13.906 1 98.56 9 GLY B O 1
ATOM 2285 N N . LEU B 1 10 ? -10.594 -26.078 -12.727 1 98 10 LEU B N 1
ATOM 2286 C CA . LEU B 1 10 ? -11.703 -25.219 -13.125 1 98 10 LEU B CA 1
ATOM 2287 C C . LEU B 1 10 ? -12.32 -24.516 -11.914 1 98 10 LEU B C 1
ATOM 2289 O O . LEU B 1 10 ? -13.531 -24.578 -11.703 1 98 10 LEU B O 1
ATOM 2293 N N . GLY B 1 11 ? -11.461 -23.844 -11.172 1 94.81 11 GLY B N 1
ATOM 2294 C CA . GLY B 1 11 ? -11.898 -22.969 -10.094 1 94.81 11 GLY B CA 1
ATOM 2295 C C . GLY B 1 11 ? -12.266 -21.578 -10.57 1 94.81 11 GLY B C 1
ATOM 2296 O O . GLY B 1 11 ? -12.539 -21.375 -11.75 1 94.81 11 GLY B O 1
ATOM 2297 N N . ASN B 1 12 ? -12.266 -20.641 -9.664 1 92.69 12 ASN B N 1
ATOM 2298 C CA . ASN B 1 12 ? -12.672 -19.266 -9.93 1 92.69 12 ASN B CA 1
ATOM 2299 C C . ASN B 1 12 ? -11.789 -18.609 -10.992 1 92.69 12 ASN B C 1
ATOM 2301 O O . ASN B 1 12 ? -12.266 -17.781 -11.773 1 92.69 12 ASN B O 1
ATOM 2305 N N . LEU B 1 13 ? -10.516 -18.984 -10.977 1 95.94 13 LEU B N 1
ATOM 2306 C CA . LEU B 1 13 ? -9.594 -18.438 -11.977 1 95.94 13 LEU B CA 1
ATOM 2307 C C . LEU B 1 13 ? -9.516 -19.359 -13.195 1 95.94 13 LEU B C 1
ATOM 2309 O O . LEU B 1 13 ? -9.453 -18.875 -14.328 1 95.94 13 LEU B O 1
ATOM 2313 N N . GLY B 1 14 ? -9.547 -20.641 -12.969 1 97.81 14 GLY B N 1
ATOM 2314 C CA . GLY B 1 14 ? -9.375 -21.609 -14.047 1 97.81 14 GLY B CA 1
ATOM 2315 C C . GLY B 1 14 ? -10.484 -21.547 -15.078 1 97.81 14 GLY B C 1
ATOM 2316 O O . GLY B 1 14 ? -10.219 -21.641 -16.281 1 97.81 14 GLY B O 1
ATOM 2317 N N . THR B 1 15 ? -11.688 -21.328 -14.641 1 98 15 THR B N 1
ATOM 2318 C CA . THR B 1 15 ? -12.844 -21.375 -15.531 1 98 15 THR B CA 1
ATOM 2319 C C . THR B 1 15 ? -12.781 -20.234 -16.547 1 98 15 THR B C 1
ATOM 2321 O O . THR B 1 15 ? -12.859 -20.469 -17.75 1 98 15 THR B O 1
ATOM 2324 N N . PRO B 1 16 ? -12.617 -19 -16.094 1 98.31 16 PRO B N 1
ATOM 2325 C CA . PRO B 1 16 ? -12.539 -17.938 -17.109 1 98.31 16 PRO B CA 1
ATOM 2326 C C . PRO B 1 16 ? -11.312 -18.062 -18 1 98.31 16 PRO B C 1
ATOM 2328 O O . PRO B 1 16 ? -11.359 -17.703 -19.172 1 98.31 16 PRO B O 1
ATOM 2331 N N . ILE B 1 17 ? -10.203 -18.578 -17.531 1 98.69 17 ILE B N 1
ATOM 2332 C CA . ILE B 1 17 ? -9.023 -18.812 -18.359 1 98.69 17 ILE B CA 1
ATOM 2333 C C . ILE B 1 17 ? -9.344 -19.844 -19.438 1 98.69 17 ILE B C 1
ATOM 2335 O O . ILE B 1 17 ? -9.039 -19.625 -20.609 1 98.69 17 ILE B O 1
ATOM 2339 N N . ALA B 1 18 ? -9.992 -20.906 -19.078 1 98.75 18 ALA B N 1
ATOM 2340 C CA . ALA B 1 18 ? -10.391 -21.953 -20.031 1 98.75 18 ALA B CA 1
ATOM 2341 C C . ALA B 1 18 ? -11.312 -21.375 -21.094 1 98.75 18 ALA B C 1
ATOM 2343 O O . ALA B 1 18 ? -11.141 -21.656 -22.281 1 98.75 18 ALA B O 1
ATOM 2344 N N . LYS B 1 19 ? -12.266 -20.562 -20.688 1 98.69 19 LYS B N 1
ATOM 2345 C CA . LYS B 1 19 ? -13.195 -19.938 -21.625 1 98.69 19 LYS B CA 1
ATOM 2346 C C . LYS B 1 19 ? -12.453 -19.062 -22.641 1 98.69 19 LYS B C 1
ATOM 2348 O O . LYS B 1 19 ? -12.781 -19.062 -23.828 1 98.69 19 LYS B O 1
ATOM 2353 N N . ASN B 1 20 ? -11.484 -18.328 -22.188 1 98.56 20 ASN B N 1
ATOM 2354 C CA . ASN B 1 20 ? -10.719 -17.453 -23.062 1 98.56 20 ASN B CA 1
ATOM 2355 C C . ASN B 1 20 ? -9.875 -18.25 -24.047 1 98.56 20 ASN B C 1
ATOM 2357 O O . ASN B 1 20 ? -9.711 -17.859 -25.203 1 98.56 20 ASN B O 1
ATOM 2361 N N . LEU B 1 21 ? -9.289 -19.359 -23.578 1 98.69 21 LEU B N 1
ATOM 2362 C CA . LEU B 1 21 ? -8.523 -20.219 -24.469 1 98.69 21 LEU B CA 1
ATOM 2363 C C . LEU B 1 21 ? -9.422 -20.812 -25.547 1 98.69 21 LEU B C 1
ATOM 2365 O O . LEU B 1 21 ? -9.039 -20.875 -26.719 1 98.69 21 LEU B O 1
ATOM 2369 N N . ILE B 1 22 ? -10.617 -21.219 -25.172 1 98.56 22 ILE B N 1
ATOM 2370 C CA . ILE B 1 22 ? -11.594 -21.75 -26.125 1 98.56 22 ILE B CA 1
ATOM 2371 C C . ILE B 1 22 ? -11.953 -20.656 -27.141 1 98.56 22 ILE B C 1
ATOM 2373 O O . ILE B 1 22 ? -11.961 -20.906 -28.344 1 98.56 22 ILE B O 1
ATOM 2377 N N . ALA B 1 23 ? -12.195 -19.469 -26.656 1 98 23 ALA B N 1
ATOM 2378 C CA . ALA B 1 23 ? -12.547 -18.344 -27.531 1 98 23 ALA B CA 1
ATOM 2379 C C . ALA B 1 23 ? -11.414 -18.047 -28.5 1 98 23 ALA B C 1
ATOM 2381 O O . ALA B 1 23 ? -11.664 -17.578 -29.625 1 98 23 ALA B O 1
ATOM 2382 N N . ALA B 1 24 ? -10.219 -18.328 -28.094 1 97.88 24 ALA B N 1
ATOM 2383 C CA . ALA B 1 24 ? -9.047 -18.078 -28.938 1 97.88 24 ALA B CA 1
ATOM 2384 C C . ALA B 1 24 ? -8.875 -19.188 -29.969 1 97.88 24 ALA B C 1
ATOM 2386 O O . ALA B 1 24 ? -8 -19.094 -30.844 1 97.88 24 ALA B O 1
ATOM 2387 N N . GLY B 1 25 ? -9.664 -20.25 -29.859 1 97.81 25 GLY B N 1
ATOM 2388 C CA . GLY B 1 25 ? -9.68 -21.25 -30.906 1 97.81 25 GLY B CA 1
ATOM 2389 C C . GLY B 1 25 ? -9.086 -22.594 -30.469 1 97.81 25 GLY B C 1
ATOM 2390 O O . GLY B 1 25 ? -8.977 -23.516 -31.281 1 97.81 25 GLY B O 1
ATOM 2391 N N . TYR B 1 26 ? -8.766 -22.75 -29.203 1 98.5 26 TYR B N 1
ATOM 2392 C CA . TYR B 1 26 ? -8.188 -24.016 -28.719 1 98.5 26 TYR B CA 1
ATOM 2393 C C . TYR B 1 26 ? -9.281 -25 -28.344 1 98.5 26 TYR B C 1
ATOM 2395 O O . TYR B 1 26 ? -10.367 -24.609 -27.922 1 98.5 26 TYR B O 1
ATOM 2403 N N . HIS B 1 27 ? -9.023 -26.25 -28.578 1 98.75 27 HIS B N 1
ATOM 2404 C CA . HIS B 1 27 ? -9.758 -27.344 -27.953 1 98.75 27 HIS B CA 1
ATOM 2405 C C . HIS B 1 27 ? -9.086 -27.797 -26.656 1 98.75 27 HIS B C 1
ATOM 2407 O O . HIS B 1 27 ? -7.867 -27.969 -26.609 1 98.75 27 HIS B O 1
ATOM 2413 N N . LEU B 1 28 ? -9.859 -28 -25.594 1 98.88 28 LEU B N 1
ATOM 2414 C CA . LEU B 1 28 ? -9.258 -28.312 -24.312 1 98.88 28 LEU B CA 1
ATOM 2415 C C . LEU B 1 28 ? -9.578 -29.75 -23.891 1 98.88 28 LEU B C 1
ATOM 2417 O O . LEU B 1 28 ? -10.742 -30.156 -23.922 1 98.88 28 LEU B O 1
ATOM 2421 N N . GLN B 1 29 ? -8.562 -30.531 -23.641 1 98.88 29 GLN B N 1
ATOM 2422 C CA . GLN B 1 29 ? -8.719 -31.719 -22.812 1 98.88 29 GLN B CA 1
ATOM 2423 C C . GLN B 1 29 ? -8.727 -31.359 -21.328 1 98.88 29 GLN B C 1
ATOM 2425 O O . GLN B 1 29 ? -7.676 -31.125 -20.734 1 98.88 29 GLN B O 1
ATOM 2430 N N . VAL B 1 30 ? -9.922 -31.453 -20.688 1 98.81 30 VAL B N 1
ATOM 2431 C CA . VAL B 1 30 ? -10.102 -30.766 -19.422 1 98.81 30 VAL B CA 1
ATOM 2432 C C . VAL B 1 30 ? -10.305 -31.797 -18.297 1 98.81 30 VAL B C 1
ATOM 2434 O O . VAL B 1 30 ? -11 -32.781 -18.484 1 98.81 30 VAL B O 1
ATOM 2437 N N . TYR B 1 31 ? -9.633 -31.578 -17.203 1 98.75 31 TYR B N 1
ATOM 2438 C CA . TYR B 1 31 ? -9.883 -32.344 -15.977 1 98.75 31 TYR B CA 1
ATOM 2439 C C . TYR B 1 31 ? -10.094 -31.391 -14.797 1 98.75 31 TYR B C 1
ATOM 2441 O O . TYR B 1 31 ? -9.422 -30.359 -14.688 1 98.75 31 TYR B O 1
ATOM 2449 N N . ASN B 1 32 ? -10.969 -31.719 -13.93 1 98.56 32 ASN B N 1
ATOM 2450 C CA . ASN B 1 32 ? -11.211 -31.125 -12.617 1 98.56 32 ASN B CA 1
ATOM 2451 C C . ASN B 1 32 ? -11.727 -32.156 -11.625 1 98.56 32 ASN B C 1
ATOM 2453 O O . ASN B 1 32 ? -12.461 -33.094 -12.008 1 98.56 32 ASN B O 1
ATOM 2457 N N . ARG B 1 33 ? -11.297 -32 -10.398 1 96.38 33 ARG B N 1
ATOM 2458 C CA . ARG B 1 33 ? -11.742 -32.969 -9.391 1 96.38 33 ARG B CA 1
ATOM 2459 C C . ARG B 1 33 ? -13.258 -33.125 -9.422 1 96.38 33 ARG B C 1
ATOM 2461 O O . ARG B 1 33 ? -13.766 -34.25 -9.406 1 96.38 33 ARG B O 1
ATOM 2468 N N . THR B 1 34 ? -13.898 -31.969 -9.445 1 96.25 34 THR B N 1
ATOM 2469 C CA . THR B 1 34 ? -15.336 -31.969 -9.703 1 96.25 34 THR B CA 1
ATOM 2470 C C . THR B 1 34 ? -15.625 -31.703 -11.172 1 96.25 34 THR B C 1
ATOM 2472 O O . THR B 1 34 ? -15.781 -30.547 -11.578 1 96.25 34 THR B O 1
ATOM 2475 N N . ILE B 1 35 ? -15.875 -32.719 -11.906 1 95.5 35 ILE B N 1
ATOM 2476 C CA . ILE B 1 35 ? -15.836 -32.656 -13.359 1 95.5 35 ILE B CA 1
ATOM 2477 C C . ILE B 1 35 ? -17.062 -31.875 -13.867 1 95.5 35 ILE B C 1
ATOM 2479 O O . ILE B 1 35 ? -17.047 -31.328 -14.969 1 95.5 35 ILE B O 1
ATOM 2483 N N . SER B 1 36 ? -18.125 -31.781 -13.062 1 96.5 36 SER B N 1
ATOM 2484 C CA . SER B 1 36 ? -19.328 -31.078 -13.484 1 96.5 36 SER B CA 1
ATOM 2485 C C . SER B 1 36 ? -19.062 -29.594 -13.688 1 96.5 36 SER B C 1
ATOM 2487 O O . SER B 1 36 ? -19.828 -28.891 -14.359 1 96.5 36 SER B O 1
ATOM 2489 N N . LYS B 1 37 ? -17.953 -29.109 -13.188 1 96.62 37 LYS B N 1
ATOM 2490 C CA . LYS B 1 37 ? -17.562 -27.719 -13.422 1 96.62 37 LYS B CA 1
ATOM 2491 C C . LYS B 1 37 ? -17.281 -27.469 -14.898 1 96.62 37 LYS B C 1
ATOM 2493 O O . LYS B 1 37 ? -17.406 -26.344 -15.383 1 96.62 37 LYS B O 1
ATOM 2498 N N . ALA B 1 38 ? -16.922 -28.484 -15.625 1 98.06 38 ALA B N 1
ATOM 2499 C CA . ALA B 1 38 ? -16.641 -28.359 -17.047 1 98.06 38 ALA B CA 1
ATOM 2500 C C . ALA B 1 38 ? -17.906 -28.109 -17.859 1 98.06 38 ALA B C 1
ATOM 2502 O O . ALA B 1 38 ? -17.844 -27.734 -19.031 1 98.06 38 ALA B O 1
ATOM 2503 N N . ASP B 1 39 ? -19.078 -28.281 -17.234 1 97.75 39 ASP B N 1
ATOM 2504 C CA . ASP B 1 39 ? -20.359 -28.109 -17.922 1 97.75 39 ASP B CA 1
ATOM 2505 C C . ASP B 1 39 ? -20.562 -26.641 -18.297 1 97.75 39 ASP B C 1
ATOM 2507 O O . ASP B 1 39 ? -21.375 -26.328 -19.188 1 97.75 39 ASP B O 1
ATOM 2511 N N . GLU B 1 40 ? -19.828 -25.766 -17.641 1 96.31 40 GLU B N 1
ATOM 2512 C CA . GLU B 1 40 ? -19.938 -24.328 -17.922 1 96.31 40 GLU B CA 1
ATOM 2513 C C . GLU B 1 40 ? -19.188 -23.953 -19.188 1 96.31 40 GLU B C 1
ATOM 2515 O O . GLU B 1 40 ? -19.359 -22.859 -19.734 1 96.31 40 GLU B O 1
ATOM 2520 N N . LEU B 1 41 ? -18.391 -24.844 -19.688 1 98.56 41 LEU B N 1
ATOM 2521 C CA . LEU B 1 41 ? -17.594 -24.578 -20.875 1 98.56 41 LEU B CA 1
ATOM 2522 C C . LEU B 1 41 ? -18.359 -25 -22.141 1 98.56 41 LEU B C 1
ATOM 2524 O O . LEU B 1 41 ? -19.344 -25.75 -22.047 1 98.56 41 LEU B O 1
ATOM 2528 N N . ASP B 1 42 ? -18 -24.453 -23.281 1 98.19 42 ASP B N 1
ATOM 2529 C CA . ASP B 1 42 ? -18.531 -24.891 -24.562 1 98.19 42 ASP B CA 1
ATOM 2530 C C . ASP B 1 42 ? -18.219 -26.375 -24.812 1 98.19 42 ASP B C 1
ATOM 2532 O O . ASP B 1 42 ? -17.062 -26.719 -25.125 1 98.19 42 ASP B O 1
ATOM 2536 N N . GLN B 1 43 ? -19.219 -27.188 -24.859 1 98 43 GLN B N 1
ATOM 2537 C CA . GLN B 1 43 ? -19.031 -28.625 -24.891 1 98 43 GLN B CA 1
ATOM 2538 C C . GLN B 1 43 ? -18.406 -29.062 -26.219 1 98 43 GLN B C 1
ATOM 2540 O O . GLN B 1 43 ? -17.703 -30.078 -26.266 1 98 43 GLN B O 1
ATOM 2545 N N . ALA B 1 44 ? -18.547 -28.328 -27.219 1 98.12 44 ALA B N 1
ATOM 2546 C CA . ALA B 1 44 ? -17.984 -28.656 -28.531 1 98.12 44 ALA B CA 1
ATOM 2547 C C . ALA B 1 44 ? -16.469 -28.406 -28.562 1 98.12 44 ALA B C 1
ATOM 2549 O O . ALA B 1 44 ? -15.766 -28.906 -29.422 1 98.12 44 ALA B O 1
ATOM 2550 N N . SER B 1 45 ? -16.047 -27.656 -27.578 1 98.56 45 SER B N 1
ATOM 2551 C CA . SER B 1 45 ? -14.656 -27.219 -27.578 1 98.56 45 SER B CA 1
ATOM 2552 C C . SER B 1 45 ? -13.859 -27.922 -26.484 1 98.56 45 SER B C 1
ATOM 2554 O O . SER B 1 45 ? -12.711 -27.547 -26.203 1 98.56 45 SER B O 1
ATOM 2556 N N . ILE B 1 46 ? -14.484 -28.922 -25.859 1 98.75 46 ILE B N 1
ATOM 2557 C CA . ILE B 1 46 ? -13.742 -29.578 -24.781 1 98.75 46 ILE B CA 1
ATOM 2558 C C . ILE B 1 46 ? -13.922 -31.094 -24.875 1 98.75 46 ILE B C 1
ATOM 2560 O O . ILE B 1 46 ? -14.852 -31.578 -25.547 1 98.75 46 ILE B O 1
ATOM 2564 N N . THR B 1 47 ? -13.047 -31.812 -24.312 1 98.69 47 THR B N 1
ATOM 2565 C CA . THR B 1 47 ? -13.141 -33.219 -23.953 1 98.69 47 THR B CA 1
ATOM 2566 C C . THR B 1 47 ? -12.953 -33.406 -22.453 1 98.69 47 THR B C 1
ATOM 2568 O O . THR B 1 47 ? -11.906 -33.062 -21.906 1 98.69 47 THR B O 1
ATOM 2571 N N . LYS B 1 48 ? -13.945 -33.875 -21.797 1 98.69 48 LYS B N 1
ATOM 2572 C CA . LYS B 1 48 ? -13.852 -34.156 -20.375 1 98.69 48 LYS B CA 1
ATOM 2573 C C . LYS B 1 48 ? -12.984 -35.375 -20.094 1 98.69 48 LYS B C 1
ATOM 2575 O O . LYS B 1 48 ? -13.172 -36.438 -20.719 1 98.69 48 LYS B O 1
ATOM 2580 N N . CYS B 1 49 ? -12.062 -35.156 -19.266 1 98.69 49 CYS B N 1
ATOM 2581 C CA . CYS B 1 49 ? -11.141 -36.25 -18.922 1 98.69 49 CYS B CA 1
ATOM 2582 C C . CYS B 1 49 ? -11.383 -36.75 -17.5 1 98.69 49 CYS B C 1
ATOM 2584 O O . CYS B 1 49 ? -11.859 -36 -16.656 1 98.69 49 CYS B O 1
ATOM 2586 N N . GLN B 1 50 ? -10.984 -37.969 -17.203 1 97.81 50 GLN B N 1
ATOM 2587 C CA . GLN B 1 50 ? -11.273 -38.594 -15.914 1 97.81 50 GLN B CA 1
ATOM 2588 C C . GLN B 1 50 ? -10.062 -38.531 -14.984 1 97.81 50 GLN B C 1
ATOM 2590 O O . GLN B 1 50 ? -10.164 -38.844 -13.805 1 97.81 50 GLN B O 1
ATOM 2595 N N . SER B 1 51 ? -8.969 -38.125 -15.539 1 98.5 51 SER B N 1
ATOM 2596 C CA . SER B 1 51 ? -7.742 -38 -14.758 1 98.5 51 SER B CA 1
ATOM 2597 C C . SER B 1 51 ? -6.801 -36.969 -15.352 1 98.5 51 SER B C 1
ATOM 2599 O O . SER B 1 51 ? -6.949 -36.562 -16.516 1 98.5 51 SER B O 1
ATOM 2601 N N . PRO B 1 52 ? -5.801 -36.5 -14.555 1 98.88 52 PRO B N 1
ATOM 2602 C CA . PRO B 1 52 ? -4.77 -35.594 -15.102 1 98.88 52 PRO B CA 1
ATOM 2603 C C . PRO B 1 52 ? -4.004 -36.25 -16.266 1 98.88 52 PRO B C 1
ATOM 2605 O O . PRO B 1 52 ? -3.703 -35.562 -17.25 1 98.88 52 PRO B O 1
ATOM 2608 N N . ALA B 1 53 ? -3.721 -37.531 -16.172 1 98.88 53 ALA B N 1
ATOM 2609 C CA . ALA B 1 53 ? -3.008 -38.25 -17.219 1 98.88 53 ALA B CA 1
ATOM 2610 C C . ALA B 1 53 ? -3.779 -38.188 -18.531 1 98.88 53 ALA B C 1
ATOM 2612 O O . ALA B 1 53 ? -3.189 -38 -19.594 1 98.88 53 ALA B O 1
ATOM 2613 N N . GLU B 1 54 ? -5.082 -38.375 -18.438 1 98.81 54 GLU B N 1
ATOM 2614 C CA . GLU B 1 54 ? -5.914 -38.312 -19.641 1 98.81 54 GLU B CA 1
ATOM 2615 C C . GLU B 1 54 ? -5.898 -36.938 -20.266 1 98.81 54 GLU B C 1
ATOM 2617 O O . GLU B 1 54 ? -5.852 -36.781 -21.484 1 98.81 54 GLU B O 1
ATOM 2622 N N . ALA B 1 55 ? -5.895 -35.906 -19.469 1 98.88 55 ALA B N 1
ATOM 2623 C CA . ALA B 1 55 ? -5.875 -34.531 -19.953 1 98.88 55 ALA B CA 1
ATOM 2624 C C . ALA B 1 55 ? -4.543 -34.188 -20.625 1 98.88 55 ALA B C 1
ATOM 2626 O O . ALA B 1 55 ? -4.477 -33.344 -21.516 1 98.88 55 ALA B O 1
ATOM 2627 N N . ALA B 1 56 ? -3.508 -34.906 -20.234 1 98.88 56 ALA B N 1
ATOM 2628 C CA . ALA B 1 56 ? -2.15 -34.625 -20.688 1 98.88 56 ALA B CA 1
ATOM 2629 C C . ALA B 1 56 ? -1.814 -35.406 -21.953 1 98.88 56 ALA B C 1
ATOM 2631 O O . ALA B 1 56 ? -0.837 -35.094 -22.641 1 98.88 56 ALA B O 1
ATOM 2632 N N . ALA B 1 57 ? -2.596 -36.406 -22.266 1 98.75 57 ALA B N 1
ATOM 2633 C CA . ALA B 1 57 ? -2.252 -37.344 -23.328 1 98.75 57 ALA B CA 1
ATOM 2634 C C . ALA B 1 57 ? -2.287 -36.656 -24.688 1 98.75 57 ALA B C 1
ATOM 2636 O O . ALA B 1 57 ? -3.301 -36.094 -25.078 1 98.75 57 ALA B O 1
ATOM 2637 N N . GLY B 1 58 ? -1.123 -36.625 -25.359 1 98.25 58 GLY B N 1
ATOM 2638 C CA . GLY B 1 58 ? -1.062 -36.25 -26.766 1 98.25 58 GLY B CA 1
ATOM 2639 C C . GLY B 1 58 ? -1.034 -34.75 -26.969 1 98.25 58 GLY B C 1
ATOM 2640 O O . GLY B 1 58 ? -1.148 -34.281 -28.094 1 98.25 58 GLY B O 1
ATOM 2641 N N . VAL B 1 59 ? -0.906 -33.938 -25.953 1 98.62 59 VAL B N 1
ATOM 2642 C CA . VAL B 1 59 ? -0.947 -32.5 -26.125 1 98.62 59 VAL B CA 1
ATOM 2643 C C . VAL B 1 59 ? 0.468 -31.922 -26.047 1 98.62 59 VAL B C 1
ATOM 2645 O O . VAL B 1 59 ? 1.334 -32.469 -25.375 1 98.62 59 VAL B O 1
ATOM 2648 N N . ASN B 1 60 ? 0.68 -30.766 -26.688 1 98.19 60 ASN B N 1
ATOM 2649 C CA . ASN B 1 60 ? 1.975 -30.094 -26.656 1 98.19 60 ASN B CA 1
ATOM 2650 C C . ASN B 1 60 ? 2.059 -29.078 -25.516 1 98.19 60 ASN B C 1
ATOM 2652 O O . ASN B 1 60 ? 3.152 -28.688 -25.109 1 98.19 60 ASN B O 1
ATOM 2656 N N . PHE B 1 61 ? 0.896 -28.594 -25.109 1 98.75 61 PHE B N 1
ATOM 2657 C CA . PHE B 1 61 ? 0.788 -27.688 -23.984 1 98.75 61 PHE B CA 1
ATOM 2658 C C . PHE B 1 61 ? -0.26 -28.172 -22.984 1 98.75 61 PHE B C 1
ATOM 2660 O O . PHE B 1 61 ? -1.313 -28.672 -23.391 1 98.75 61 PHE B O 1
ATOM 2667 N N . LEU B 1 62 ? 0.013 -28.047 -21.766 1 98.94 62 LEU B N 1
ATOM 2668 C CA . LEU B 1 62 ? -0.93 -28.297 -20.688 1 98.94 62 LEU B CA 1
ATOM 2669 C C . LEU B 1 62 ? -0.896 -27.172 -19.656 1 98.94 62 LEU B C 1
ATOM 2671 O O . LEU B 1 62 ? 0.178 -26.781 -19.188 1 98.94 62 LEU B O 1
ATOM 2675 N N . VAL B 1 63 ? -2.064 -26.594 -19.312 1 98.94 63 VAL B N 1
ATOM 2676 C CA . VAL B 1 63 ? -2.186 -25.516 -18.328 1 98.94 63 VAL B CA 1
ATOM 2677 C C . VAL B 1 63 ? -2.799 -26.062 -17.031 1 98.94 63 VAL B C 1
ATOM 2679 O O . VAL B 1 63 ? -3.762 -26.844 -17.078 1 98.94 63 VAL B O 1
ATOM 2682 N N . SER B 1 64 ? -2.229 -25.766 -15.938 1 98.94 64 SER B N 1
ATOM 2683 C CA . SER B 1 64 ? -2.834 -26.125 -14.664 1 98.94 64 SER B CA 1
ATOM 2684 C C . SER B 1 64 ? -3.031 -24.906 -13.773 1 98.94 64 SER B C 1
ATOM 2686 O O . SER B 1 64 ? -2.199 -24 -13.773 1 98.94 64 SER B O 1
ATOM 2688 N N . VAL B 1 65 ? -4.16 -24.75 -13.109 1 98.62 65 VAL B N 1
ATOM 2689 C CA . VAL B 1 65 ? -4.547 -23.734 -12.125 1 98.62 65 VAL B CA 1
ATOM 2690 C C . VAL B 1 65 ? -5.098 -24.422 -10.875 1 98.62 65 VAL B C 1
ATOM 2692 O O . VAL B 1 65 ? -6.297 -24.688 -10.781 1 98.62 65 VAL B O 1
ATOM 2695 N N . LEU B 1 66 ? -4.219 -24.688 -9.914 1 98.38 66 LEU B N 1
ATOM 2696 C CA . LEU B 1 66 ? -4.578 -25.578 -8.805 1 98.38 66 LEU B CA 1
ATOM 2697 C C . LEU B 1 66 ? -4.383 -24.875 -7.465 1 98.38 66 LEU B C 1
ATOM 2699 O O . LEU B 1 66 ? -3.715 -23.844 -7.391 1 98.38 66 LEU B O 1
ATOM 2703 N N . ALA B 1 67 ? -4.879 -25.406 -6.379 1 96.44 67 ALA B N 1
ATOM 2704 C CA . ALA B 1 67 ? -5.125 -24.703 -5.117 1 96.44 67 ALA B CA 1
ATOM 2705 C C . ALA B 1 67 ? -3.834 -24.547 -4.32 1 96.44 67 ALA B C 1
ATOM 2707 O O . ALA B 1 67 ? -3.658 -23.547 -3.613 1 96.44 67 ALA B O 1
ATOM 2708 N N . ASN B 1 68 ? -3.012 -25.562 -4.355 1 97.94 68 ASN B N 1
ATOM 2709 C CA . ASN B 1 68 ? -1.849 -25.531 -3.475 1 97.94 68 ASN B CA 1
ATOM 2710 C C . ASN B 1 68 ? -0.78 -26.531 -3.914 1 97.94 68 ASN B C 1
ATOM 2712 O O . ASN B 1 68 ? -0.951 -27.219 -4.914 1 97.94 68 ASN B O 1
ATOM 2716 N N . ASP B 1 69 ? 0.296 -26.578 -3.17 1 98.81 69 ASP B N 1
ATOM 2717 C CA . ASP B 1 69 ? 1.465 -27.391 -3.475 1 98.81 69 ASP B CA 1
ATOM 2718 C C . ASP B 1 69 ? 1.095 -28.875 -3.557 1 98.81 69 ASP B C 1
ATOM 2720 O O . ASP B 1 69 ? 1.47 -29.562 -4.508 1 98.81 69 ASP B O 1
ATOM 2724 N N . ALA B 1 70 ? 0.387 -29.359 -2.6 1 98.44 70 ALA B N 1
ATOM 2725 C CA . ALA B 1 70 ? 0.061 -30.781 -2.51 1 98.44 70 ALA B CA 1
ATOM 2726 C C . ALA B 1 70 ? -0.78 -31.219 -3.703 1 98.44 70 ALA B C 1
ATOM 2728 O O . ALA B 1 70 ? -0.527 -32.281 -4.289 1 98.44 70 ALA B O 1
ATOM 2729 N N . VAL B 1 71 ? -1.752 -30.422 -4.008 1 98.44 71 VAL B N 1
ATOM 2730 C CA . VAL B 1 71 ? -2.641 -30.766 -5.117 1 98.44 71 VAL B CA 1
ATOM 2731 C C . VAL B 1 71 ? -1.862 -30.734 -6.43 1 98.44 71 VAL B C 1
ATOM 2733 O O . VAL B 1 71 ? -2.033 -31.609 -7.277 1 98.44 71 VAL B O 1
ATOM 2736 N N . LEU B 1 72 ? -0.988 -29.766 -6.66 1 98.88 72 LEU B N 1
ATOM 2737 C CA . LEU B 1 72 ? -0.186 -29.688 -7.875 1 98.88 72 LEU B CA 1
ATOM 2738 C C . LEU B 1 72 ? 0.757 -30.875 -7.98 1 98.88 72 LEU B C 1
ATOM 2740 O O . LEU B 1 72 ? 0.857 -31.5 -9.039 1 98.88 72 LEU B O 1
ATOM 2744 N N . THR B 1 73 ? 1.438 -31.172 -6.887 1 98.88 73 THR B N 1
ATOM 2745 C CA . THR B 1 73 ? 2.377 -32.281 -6.879 1 98.88 73 THR B CA 1
ATOM 2746 C C . THR B 1 73 ? 1.662 -33.594 -7.199 1 98.88 73 THR B C 1
ATOM 2748 O O . THR B 1 73 ? 2.133 -34.375 -8.023 1 98.88 73 THR B O 1
ATOM 2751 N N . GLU B 1 74 ? 0.535 -33.812 -6.543 1 98.75 74 GLU B N 1
ATOM 2752 C CA . GLU B 1 74 ? -0.246 -35.031 -6.793 1 98.75 74 GLU B CA 1
ATOM 2753 C C . GLU B 1 74 ? -0.716 -35.062 -8.242 1 98.75 74 GLU B C 1
ATOM 2755 O O . GLU B 1 74 ? -0.713 -36.156 -8.859 1 98.75 74 GLU B O 1
ATOM 2760 N N . THR B 1 75 ? -1.155 -33.938 -8.766 1 98.81 75 THR B N 1
ATOM 2761 C CA . THR B 1 75 ? -1.637 -33.844 -10.141 1 98.81 75 THR B CA 1
ATOM 2762 C C . THR B 1 75 ? -0.53 -34.219 -11.125 1 98.81 75 THR B C 1
ATOM 2764 O O . THR B 1 75 ? -0.793 -34.812 -12.172 1 98.81 75 THR B O 1
ATOM 2767 N N . VAL B 1 76 ? 0.678 -33.938 -10.805 1 98.88 76 VAL B N 1
ATOM 2768 C CA . VAL B 1 76 ? 1.807 -34.125 -11.711 1 98.88 76 VAL B CA 1
ATOM 2769 C C . VAL B 1 76 ? 2.369 -35.531 -11.531 1 98.88 76 VAL B C 1
ATOM 2771 O O . VAL B 1 76 ? 2.611 -36.219 -12.516 1 98.88 76 VAL B O 1
ATOM 2774 N N . THR B 1 77 ? 2.51 -36.062 -10.289 1 98.69 77 THR B N 1
ATOM 2775 C CA . THR B 1 77 ? 3.35 -37.219 -10.016 1 98.69 77 THR B CA 1
ATOM 2776 C C . THR B 1 77 ? 2.502 -38.406 -9.57 1 98.69 77 THR B C 1
ATOM 2778 O O . THR B 1 77 ? 3.006 -39.531 -9.453 1 98.69 77 THR B O 1
ATOM 2781 N N . GLY B 1 78 ? 1.305 -38.188 -9.266 1 98.44 78 GLY B N 1
ATOM 2782 C CA . GLY B 1 78 ? 0.46 -39.25 -8.766 1 98.44 78 GLY B CA 1
ATOM 2783 C C . GLY B 1 78 ? 0.309 -40.406 -9.75 1 98.44 78 GLY B C 1
ATOM 2784 O O . GLY B 1 78 ? 0.798 -40.344 -10.875 1 98.44 78 GLY B O 1
ATOM 2785 N N . ASP B 1 79 ? -0.467 -41.469 -9.43 1 97.81 79 ASP B N 1
ATOM 2786 C CA . ASP B 1 79 ? -0.636 -42.688 -10.211 1 97.81 79 ASP B CA 1
ATOM 2787 C C . ASP B 1 79 ? -1.253 -42.406 -11.57 1 97.81 79 ASP B C 1
ATOM 2789 O O . ASP B 1 79 ? -0.948 -43.062 -12.555 1 97.81 79 ASP B O 1
ATOM 2793 N N . GLU B 1 80 ? -2.117 -41.406 -11.633 1 98.25 80 GLU B N 1
ATOM 2794 C CA . GLU B 1 80 ? -2.719 -40.938 -12.875 1 98.25 80 GLU B CA 1
ATOM 2795 C C . GLU B 1 80 ? -2.363 -39.469 -13.133 1 98.25 80 GLU B C 1
ATOM 2797 O O . GLU B 1 80 ? -3.232 -38.688 -13.477 1 98.25 80 GLU B O 1
ATOM 2802 N N . GLY B 1 81 ? -1.098 -39.188 -12.867 1 98.75 81 GLY B N 1
ATOM 2803 C CA . GLY B 1 81 ? -0.627 -37.812 -13 1 98.75 81 GLY B CA 1
ATOM 2804 C C . GLY B 1 81 ? -0.194 -37.469 -14.414 1 98.75 81 GLY B C 1
ATOM 2805 O O . GLY B 1 81 ? -0.152 -38.344 -15.289 1 98.75 81 GLY B O 1
ATOM 2806 N N . ILE B 1 82 ? 0.107 -36.25 -14.648 1 98.69 82 ILE B N 1
ATOM 2807 C CA . ILE B 1 82 ? 0.487 -35.625 -15.914 1 98.69 82 ILE B CA 1
ATOM 2808 C C . ILE B 1 82 ? 1.705 -36.344 -16.484 1 98.69 82 ILE B C 1
ATOM 2810 O O . ILE B 1 82 ? 1.78 -36.562 -17.703 1 98.69 82 ILE B O 1
ATOM 2814 N N . LEU B 1 83 ? 2.656 -36.75 -15.664 1 98.69 83 LEU B N 1
ATOM 2815 C CA . LEU B 1 83 ? 3.938 -37.281 -16.125 1 98.69 83 LEU B CA 1
ATOM 2816 C C . LEU B 1 83 ? 3.768 -38.656 -16.781 1 98.69 83 LEU B C 1
ATOM 2818 O O . LEU B 1 83 ? 4.668 -39.125 -17.469 1 98.69 83 LEU B O 1
ATOM 2822 N N . LYS B 1 84 ? 2.619 -39.312 -16.562 1 98.44 84 LYS B N 1
ATOM 2823 C CA . LYS B 1 84 ? 2.361 -40.625 -17.125 1 98.44 84 LYS B CA 1
ATOM 2824 C C . LYS B 1 84 ? 2.146 -40.562 -18.641 1 98.44 84 LYS B C 1
ATOM 2826 O O . LYS B 1 84 ? 2.443 -41.5 -19.359 1 98.44 84 LYS B O 1
ATOM 2831 N N . THR B 1 85 ? 1.663 -39.344 -19.094 1 98.75 85 THR B N 1
ATOM 2832 C CA . THR B 1 85 ? 1.193 -39.375 -20.484 1 98.75 85 THR B CA 1
ATOM 2833 C C . THR B 1 85 ? 1.641 -38.125 -21.234 1 98.75 85 THR B C 1
ATOM 2835 O O . THR B 1 85 ? 1.513 -38.031 -22.453 1 98.75 85 THR B O 1
ATOM 2838 N N . LEU B 1 86 ? 2.172 -37.062 -20.578 1 98.81 86 LEU B N 1
ATOM 2839 C CA . LEU B 1 86 ? 2.605 -35.875 -21.281 1 98.81 86 LEU B CA 1
ATOM 2840 C C . LEU B 1 86 ? 3.719 -36.188 -22.281 1 98.81 86 LEU B C 1
ATOM 2842 O O . LEU B 1 86 ? 4.734 -36.781 -21.906 1 98.81 86 LEU B O 1
ATOM 2846 N N . PRO B 1 87 ? 3.557 -35.812 -23.516 1 98.69 87 PRO B N 1
ATOM 2847 C CA . PRO B 1 87 ? 4.52 -36.219 -24.547 1 98.69 87 PRO B CA 1
ATOM 2848 C C . PRO B 1 87 ? 5.895 -35.594 -24.328 1 98.69 87 PRO B C 1
ATOM 2850 O O . PRO B 1 87 ? 6.02 -34.594 -23.609 1 98.69 87 PRO B O 1
ATOM 2853 N N . LYS B 1 88 ? 6.828 -36.188 -24.984 1 98.44 88 LYS B N 1
ATOM 2854 C CA . LYS B 1 88 ? 8.164 -35.594 -25.031 1 98.44 88 LYS B CA 1
ATOM 2855 C C . LYS B 1 88 ? 8.117 -34.156 -25.594 1 98.44 88 LYS B C 1
ATOM 2857 O O . LYS B 1 88 ? 7.375 -33.906 -26.547 1 98.44 88 LYS B O 1
ATOM 2862 N N . ASP B 1 89 ? 8.82 -33.25 -24.906 1 98.38 89 ASP B N 1
ATOM 2863 C CA . ASP B 1 89 ? 9.055 -31.859 -25.328 1 98.38 89 ASP B CA 1
ATOM 2864 C C . ASP B 1 89 ? 7.824 -31 -25.078 1 98.38 89 ASP B C 1
ATOM 2866 O O . ASP B 1 89 ? 7.855 -29.781 -25.297 1 98.38 89 ASP B O 1
ATOM 2870 N N . ALA B 1 90 ? 6.691 -31.641 -24.609 1 98.75 90 ALA B N 1
ATOM 2871 C CA . ALA B 1 90 ? 5.523 -30.844 -24.25 1 98.75 90 ALA B CA 1
ATOM 2872 C C . ALA B 1 90 ? 5.824 -29.938 -23.062 1 98.75 90 ALA B C 1
ATOM 2874 O O . ALA B 1 90 ? 6.805 -30.141 -22.344 1 98.75 90 ALA B O 1
ATOM 2875 N N . ILE B 1 91 ? 5.051 -28.891 -22.953 1 98.88 91 ILE B N 1
ATOM 2876 C CA . ILE B 1 91 ? 5.273 -27.875 -21.922 1 98.88 91 ILE B CA 1
ATOM 2877 C C . ILE B 1 91 ? 4.082 -27.844 -20.969 1 98.88 91 ILE B C 1
ATOM 2879 O O . ILE B 1 91 ? 2.945 -27.609 -21.375 1 98.88 91 ILE B O 1
ATOM 2883 N N . HIS B 1 92 ? 4.324 -28.156 -19.672 1 98.94 92 HIS B N 1
ATOM 2884 C CA . HIS B 1 92 ? 3.373 -27.922 -18.594 1 98.94 92 HIS B CA 1
ATOM 2885 C C . HIS B 1 92 ? 3.465 -26.484 -18.094 1 98.94 92 HIS B C 1
ATOM 2887 O O . HIS B 1 92 ? 4.469 -26.094 -17.484 1 98.94 92 HIS B O 1
ATOM 2893 N N . ILE B 1 93 ? 2.477 -25.672 -18.359 1 98.94 93 ILE B N 1
ATOM 2894 C CA . ILE B 1 93 ? 2.357 -24.297 -17.906 1 98.94 93 ILE B CA 1
ATOM 2895 C C . ILE B 1 93 ? 1.59 -24.25 -16.594 1 98.94 93 ILE B C 1
ATOM 2897 O O . ILE B 1 93 ? 0.364 -24.375 -16.578 1 98.94 93 ILE B O 1
ATOM 2901 N N . SER B 1 94 ? 2.295 -24.062 -15.523 1 98.88 94 SER B N 1
ATOM 2902 C CA . SER B 1 94 ? 1.689 -24.078 -14.195 1 98.88 94 SER B CA 1
ATOM 2903 C C . SER B 1 94 ? 1.375 -22.672 -13.711 1 98.88 94 SER B C 1
ATOM 2905 O O . SER B 1 94 ? 2.283 -21.859 -13.516 1 98.88 94 SER B O 1
ATOM 2907 N N . MET B 1 95 ? 0.129 -22.375 -13.461 1 98.75 95 MET B N 1
ATOM 2908 C CA . MET B 1 95 ? -0.301 -21.047 -13.047 1 98.75 95 MET B CA 1
ATOM 2909 C C . MET B 1 95 ? -0.663 -21.031 -11.562 1 98.75 95 MET B C 1
ATOM 2911 O O . MET B 1 95 ? -1.115 -20.016 -11.047 1 98.75 95 MET B O 1
ATOM 2915 N N . SER B 1 96 ? -0.443 -22.109 -10.844 1 98.31 96 SER B N 1
ATOM 2916 C CA . SER B 1 96 ? -0.798 -22.266 -9.438 1 98.31 96 SER B CA 1
ATOM 2917 C C . SER B 1 96 ? 0.131 -21.453 -8.547 1 98.31 96 SER B C 1
ATOM 2919 O O . SER B 1 96 ? 1.303 -21.266 -8.875 1 98.31 96 SER B O 1
ATOM 2921 N N . THR B 1 97 ? -0.417 -20.922 -7.457 1 98.56 97 THR B N 1
ATOM 2922 C CA . THR B 1 97 ? 0.405 -20.281 -6.441 1 98.56 97 THR B CA 1
ATOM 2923 C C . THR B 1 97 ? 1.009 -21.312 -5.496 1 98.56 97 THR B C 1
ATOM 2925 O O . THR B 1 97 ? 0.319 -21.828 -4.617 1 98.56 97 THR B O 1
ATOM 2928 N N . VAL B 1 98 ? 2.289 -21.594 -5.668 1 98.81 98 VAL B N 1
ATOM 2929 C CA . VAL B 1 98 ? 2.975 -22.641 -4.918 1 98.81 98 VAL B CA 1
ATOM 2930 C C . VAL B 1 98 ? 4.348 -22.156 -4.473 1 98.81 98 VAL B C 1
ATOM 2932 O O . VAL B 1 98 ? 4.812 -21.109 -4.922 1 98.81 98 VAL B O 1
ATOM 2935 N N . ALA B 1 99 ? 4.973 -22.891 -3.586 1 98.88 99 ALA B N 1
ATOM 2936 C CA . ALA B 1 99 ? 6.324 -22.578 -3.121 1 98.88 99 ALA B CA 1
ATOM 2937 C C . ALA B 1 99 ? 7.336 -22.688 -4.258 1 98.88 99 ALA B C 1
ATOM 2939 O O . ALA B 1 99 ? 7.227 -23.578 -5.113 1 98.88 99 ALA B O 1
ATOM 2940 N N . PRO B 1 100 ? 8.359 -21.812 -4.262 1 98.81 100 PRO B N 1
ATOM 2941 C CA . PRO B 1 100 ? 9.445 -21.938 -5.242 1 98.81 100 PRO B CA 1
ATOM 2942 C C . PRO B 1 100 ? 10.062 -23.328 -5.258 1 98.81 100 PRO B C 1
ATOM 2944 O O . PRO B 1 100 ? 10.375 -23.859 -6.328 1 98.81 100 PRO B O 1
ATOM 2947 N N . ASP B 1 101 ? 10.227 -23.984 -4.117 1 98.75 101 ASP B N 1
ATOM 2948 C CA . ASP B 1 101 ? 10.797 -25.328 -4.031 1 98.75 101 ASP B CA 1
ATOM 2949 C C . ASP B 1 101 ? 9.945 -26.328 -4.805 1 98.75 101 ASP B C 1
ATOM 2951 O O . ASP B 1 101 ? 10.477 -27.234 -5.445 1 98.75 101 ASP B O 1
ATOM 2955 N N . THR B 1 102 ? 8.672 -26.203 -4.68 1 98.81 102 THR B N 1
ATOM 2956 C CA . THR B 1 102 ? 7.766 -27.094 -5.414 1 98.81 102 THR B CA 1
ATOM 2957 C C . THR B 1 102 ? 7.969 -26.938 -6.918 1 98.81 102 THR B C 1
ATOM 2959 O O . THR B 1 102 ? 8.047 -27.938 -7.637 1 98.81 102 THR B O 1
ATOM 2962 N N . ALA B 1 103 ? 8.039 -25.719 -7.41 1 98.81 103 ALA B N 1
ATOM 2963 C CA . ALA B 1 103 ? 8.258 -25.469 -8.836 1 98.81 103 ALA B CA 1
ATOM 2964 C C . ALA B 1 103 ? 9.57 -26.078 -9.305 1 98.81 103 ALA B C 1
ATOM 2966 O O . ALA B 1 103 ? 9.617 -26.719 -10.367 1 98.81 103 ALA B O 1
ATOM 2967 N N . ASP B 1 104 ? 10.656 -25.875 -8.531 1 98.81 104 ASP B N 1
ATOM 2968 C CA . ASP B 1 104 ? 11.961 -26.422 -8.883 1 98.81 104 ASP B CA 1
ATOM 2969 C C . ASP B 1 104 ? 11.93 -27.953 -8.938 1 98.81 104 ASP B C 1
ATOM 2971 O O . ASP B 1 104 ? 12.477 -28.562 -9.859 1 98.81 104 ASP B O 1
ATOM 2975 N N . GLU B 1 105 ? 11.32 -28.516 -7.941 1 98.81 105 GLU B N 1
ATOM 2976 C CA . GLU B 1 105 ? 11.219 -29.969 -7.887 1 98.81 105 GLU B CA 1
ATOM 2977 C C . GLU B 1 105 ? 10.438 -30.516 -9.078 1 98.81 105 GLU B C 1
ATOM 2979 O O . GLU B 1 105 ? 10.844 -31.5 -9.703 1 98.81 105 GLU B O 1
ATOM 2984 N N . LEU B 1 106 ? 9.328 -29.922 -9.375 1 98.81 106 LEU B N 1
ATOM 2985 C CA . LEU B 1 106 ? 8.492 -30.375 -10.477 1 98.81 106 LEU B CA 1
ATOM 2986 C C . LEU B 1 106 ? 9.195 -30.172 -11.812 1 98.81 106 LEU B C 1
ATOM 2988 O O . LEU B 1 106 ? 9.055 -30.984 -12.727 1 98.81 106 LEU B O 1
ATOM 2992 N N . ALA B 1 107 ? 9.922 -29.062 -11.969 1 98.75 107 ALA B N 1
ATOM 2993 C CA . ALA B 1 107 ? 10.688 -28.828 -13.195 1 98.75 107 ALA B CA 1
ATOM 2994 C C . ALA B 1 107 ? 11.695 -29.953 -13.438 1 98.75 107 ALA B C 1
ATOM 2996 O O . ALA B 1 107 ? 11.852 -30.406 -14.57 1 98.75 107 ALA B O 1
ATOM 2997 N N . GLU B 1 108 ? 12.359 -30.359 -12.375 1 98.69 108 GLU B N 1
ATOM 2998 C CA . GLU B 1 108 ? 13.328 -31.453 -12.477 1 98.69 108 GLU B CA 1
ATOM 2999 C C . GLU B 1 108 ? 12.656 -32.75 -12.906 1 98.69 108 GLU B C 1
ATOM 3001 O O . GLU B 1 108 ? 13.18 -33.469 -13.758 1 98.69 108 GLU B O 1
ATOM 3006 N N . LEU B 1 109 ? 11.547 -33.031 -12.305 1 98.81 109 LEU B N 1
ATOM 3007 C CA . LEU B 1 109 ? 10.82 -34.281 -12.633 1 98.81 109 LEU B CA 1
ATOM 3008 C C . LEU B 1 109 ? 10.344 -34.25 -14.078 1 98.81 109 LEU B C 1
ATOM 3010 O O . LEU B 1 109 ? 10.391 -35.281 -14.766 1 98.81 109 LEU B O 1
ATOM 3014 N N . HIS B 1 110 ? 9.836 -33.094 -14.547 1 98.81 110 HIS B N 1
ATOM 3015 C CA . HIS B 1 110 ? 9.445 -32.969 -15.945 1 98.81 110 HIS B CA 1
ATOM 3016 C C . HIS B 1 110 ? 10.633 -33.188 -16.875 1 98.81 110 HIS B C 1
ATOM 3018 O O . HIS B 1 110 ? 10.516 -33.938 -17.859 1 98.81 110 HIS B O 1
ATOM 3024 N N . GLN B 1 111 ? 11.727 -32.594 -16.562 1 98.31 111 GLN B N 1
ATOM 3025 C CA . GLN B 1 111 ? 12.93 -32.781 -17.375 1 98.31 111 GLN B CA 1
ATOM 3026 C C . GLN B 1 111 ? 13.336 -34.219 -17.469 1 98.31 111 GLN B C 1
ATOM 3028 O O . GLN B 1 111 ? 13.68 -34.719 -18.531 1 98.31 111 GLN B O 1
ATOM 3033 N N . GLN B 1 112 ? 13.289 -34.938 -16.344 1 98.44 112 GLN B N 1
ATOM 3034 C CA . GLN B 1 112 ? 13.641 -36.344 -16.312 1 98.44 112 GLN B CA 1
ATOM 3035 C C . GLN B 1 112 ? 12.703 -37.156 -17.188 1 98.44 112 GLN B C 1
ATOM 3037 O O . GLN B 1 112 ? 13.109 -38.188 -17.734 1 98.44 112 GLN B O 1
ATOM 3042 N N . SER B 1 113 ? 11.516 -36.688 -17.328 1 98.31 113 SER B N 1
ATOM 3043 C CA . SER B 1 113 ? 10.516 -37.375 -18.109 1 98.31 113 SER B CA 1
ATOM 3044 C C . SER B 1 113 ? 10.516 -36.938 -19.562 1 98.31 113 SER B C 1
ATOM 3046 O O . SER B 1 113 ? 9.688 -37.375 -20.359 1 98.31 113 SER B O 1
ATOM 3048 N N . GLY B 1 114 ? 11.383 -36 -19.906 1 98.44 114 GLY B N 1
ATOM 3049 C CA . GLY B 1 114 ? 11.578 -35.562 -21.281 1 98.44 114 GLY B CA 1
ATOM 3050 C C . GLY B 1 114 ? 10.641 -34.438 -21.703 1 98.44 114 GLY B C 1
ATOM 3051 O O . GLY B 1 114 ? 10.469 -34.188 -22.891 1 98.44 114 GLY B O 1
ATOM 3052 N N . ASN B 1 115 ? 9.953 -33.875 -20.797 1 98.44 115 ASN B N 1
ATOM 3053 C CA . ASN B 1 115 ? 9.109 -32.719 -21.078 1 98.44 115 ASN B CA 1
ATOM 3054 C C . ASN B 1 115 ? 9.484 -31.531 -20.219 1 98.44 115 ASN B C 1
ATOM 3056 O O . ASN B 1 115 ? 10.562 -31.5 -19.625 1 98.44 115 ASN B O 1
ATOM 3060 N N . HIS B 1 116 ? 8.727 -30.391 -20.281 1 98.75 116 HIS B N 1
ATOM 3061 C CA . HIS B 1 116 ? 9.172 -29.125 -19.688 1 98.75 116 HIS B CA 1
ATOM 3062 C C . HIS B 1 116 ? 8.117 -28.562 -18.734 1 98.75 116 HIS B C 1
ATOM 3064 O O . HIS B 1 116 ? 6.918 -28.812 -18.906 1 98.75 116 HIS B O 1
ATOM 3070 N N . TYR B 1 117 ? 8.578 -27.953 -17.703 1 98.75 117 TYR B N 1
ATOM 3071 C CA . TYR B 1 117 ? 7.777 -27.203 -16.734 1 98.75 117 TYR B CA 1
ATOM 3072 C C . TYR B 1 117 ? 8.031 -25.703 -16.844 1 98.75 117 TYR B C 1
ATOM 3074 O O . TYR B 1 117 ? 9.188 -25.266 -16.938 1 98.75 117 TYR B O 1
ATOM 3082 N N . LEU B 1 118 ? 6.98 -24.938 -16.938 1 98.88 118 LEU B N 1
ATOM 3083 C CA . LEU B 1 118 ? 7.086 -23.484 -16.938 1 98.88 118 LEU B CA 1
ATOM 3084 C C . LEU B 1 118 ? 6.27 -22.875 -15.805 1 98.88 118 LEU B C 1
ATOM 3086 O O . LEU B 1 118 ? 5.039 -22.984 -15.789 1 98.88 118 LEU B O 1
ATOM 3090 N N . ALA B 1 119 ? 6.961 -22.234 -14.812 1 98.75 119 ALA B N 1
ATOM 3091 C CA . ALA B 1 119 ? 6.258 -21.453 -13.797 1 98.75 119 ALA B CA 1
ATOM 3092 C C . ALA B 1 119 ? 5.633 -20.203 -14.414 1 98.75 119 ALA B C 1
ATOM 3094 O O . ALA B 1 119 ? 6.328 -19.391 -15.023 1 98.75 119 ALA B O 1
ATOM 3095 N N . SER B 1 120 ? 4.301 -20.062 -14.234 1 98.81 120 SER B N 1
ATOM 3096 C CA . SER B 1 120 ? 3.58 -18.953 -14.867 1 98.81 120 SER B CA 1
ATOM 3097 C C . SER B 1 120 ? 2.461 -18.438 -13.969 1 98.81 120 SER B C 1
ATOM 3099 O O . SER B 1 120 ? 1.316 -18.312 -14.406 1 98.81 120 SER B O 1
ATOM 3101 N N . PRO B 1 121 ? 2.803 -18.109 -12.719 1 98.81 121 PRO B N 1
ATOM 3102 C CA . PRO B 1 121 ? 1.735 -17.562 -11.875 1 98.81 121 PRO B CA 1
ATOM 3103 C C . PRO B 1 121 ? 1.137 -16.281 -12.43 1 98.81 121 PRO B C 1
ATOM 3105 O O . PRO B 1 121 ? 1.724 -15.656 -13.32 1 98.81 121 PRO B O 1
ATOM 3108 N N . VAL B 1 122 ? -0.057 -15.93 -11.93 1 98.62 122 VAL B N 1
ATOM 3109 C CA . VAL B 1 122 ? -0.795 -14.82 -12.523 1 98.62 122 VAL B CA 1
ATOM 3110 C C . VAL B 1 122 ? -1.266 -13.867 -11.422 1 98.62 122 VAL B C 1
ATOM 3112 O O . VAL B 1 122 ? -1.4 -14.273 -10.258 1 98.62 122 VAL B O 1
ATOM 3115 N N . PHE B 1 123 ? -1.408 -12.656 -11.789 1 98.31 123 PHE B N 1
ATOM 3116 C CA . PHE B 1 123 ? -2.096 -11.672 -10.969 1 98.31 123 PHE B CA 1
ATOM 3117 C C . PHE B 1 123 ? -3.385 -11.211 -11.641 1 98.31 123 PHE B C 1
ATOM 3119 O O . PHE B 1 123 ? -3.393 -10.898 -12.828 1 98.31 123 PHE B O 1
ATOM 3126 N N . GLY B 1 124 ? -4.422 -11.148 -10.891 1 95.62 124 GLY B N 1
ATOM 3127 C CA . GLY B 1 124 ? -5.738 -10.734 -11.344 1 95.62 124 GLY B CA 1
ATOM 3128 C C . GLY B 1 124 ? -6.863 -11.539 -10.719 1 95.62 124 GLY B C 1
ATOM 3129 O O . GLY B 1 124 ? -6.766 -12.758 -10.586 1 95.62 124 GLY B O 1
ATOM 3130 N N . ARG B 1 125 ? -7.973 -10.906 -10.383 1 91.19 125 ARG B N 1
ATOM 3131 C CA . ARG B 1 125 ? -9.164 -11.562 -9.867 1 91.19 125 ARG B CA 1
ATOM 3132 C C . ARG B 1 125 ? -9.969 -12.219 -10.984 1 91.19 125 ARG B C 1
ATOM 3134 O O . ARG B 1 125 ? -9.648 -12.047 -12.164 1 91.19 125 ARG B O 1
ATOM 3141 N N . PRO B 1 126 ? -10.938 -13.008 -10.664 1 92.81 126 PRO B N 1
ATOM 3142 C CA . PRO B 1 126 ? -11.703 -13.727 -11.68 1 92.81 126 PRO B CA 1
ATOM 3143 C C . PRO B 1 126 ? -12.289 -12.797 -12.742 1 92.81 126 PRO B C 1
ATOM 3145 O O . PRO B 1 126 ? -12.312 -13.141 -13.922 1 92.81 126 PRO B O 1
ATOM 3148 N N . GLU B 1 127 ? -12.648 -11.602 -12.344 1 93.06 127 GLU B N 1
ATOM 3149 C CA . GLU B 1 127 ? -13.18 -10.641 -13.312 1 93.06 127 GLU B CA 1
ATOM 3150 C C . GLU B 1 127 ? -12.109 -10.227 -14.32 1 93.06 127 GLU B C 1
ATOM 3152 O O . GLU B 1 127 ? -12.391 -10.086 -15.516 1 93.06 127 GLU B O 1
ATOM 3157 N N . ALA B 1 128 ? -10.906 -9.984 -13.844 1 94.81 128 ALA B N 1
ATOM 3158 C CA . ALA B 1 128 ? -9.789 -9.664 -14.727 1 94.81 128 ALA B CA 1
ATOM 3159 C C . ALA B 1 128 ? -9.477 -10.836 -15.656 1 94.81 128 ALA B C 1
ATOM 3161 O O . ALA B 1 128 ? -9.156 -10.641 -16.828 1 94.81 128 ALA B O 1
ATOM 3162 N N . ALA B 1 129 ? -9.516 -12.07 -15.148 1 96.62 129 ALA B N 1
ATOM 3163 C CA . ALA B 1 129 ? -9.289 -13.258 -15.969 1 96.62 129 ALA B CA 1
ATOM 3164 C C . ALA B 1 129 ? -10.312 -13.352 -17.094 1 96.62 129 ALA B C 1
ATOM 3166 O O . ALA B 1 129 ? -9.945 -13.594 -18.25 1 96.62 129 ALA B O 1
ATOM 3167 N N . ALA B 1 130 ? -11.57 -13.109 -16.719 1 97.5 130 ALA B N 1
ATOM 3168 C CA . ALA B 1 130 ? -12.641 -13.164 -17.703 1 97.5 130 ALA B CA 1
ATOM 3169 C C . ALA B 1 130 ? -12.414 -12.133 -18.812 1 97.5 130 ALA B C 1
ATOM 3171 O O . ALA B 1 130 ? -12.727 -12.383 -19.984 1 97.5 130 ALA B O 1
ATOM 3172 N N . ALA B 1 131 ? -11.82 -11.016 -18.484 1 98.06 131 ALA B N 1
ATOM 3173 C CA . ALA B 1 131 ? -11.625 -9.906 -19.406 1 98.06 131 ALA B CA 1
ATOM 3174 C C . ALA B 1 131 ? -10.281 -10.023 -20.125 1 98.06 131 ALA B C 1
ATOM 3176 O O . ALA B 1 131 ? -9.883 -9.117 -20.859 1 98.06 131 ALA B O 1
ATOM 3177 N N . LYS B 1 132 ? -9.555 -11.109 -19.938 1 98.25 132 LYS B N 1
ATOM 3178 C CA . LYS B 1 132 ? -8.242 -11.328 -20.547 1 98.25 132 LYS B CA 1
ATOM 3179 C C . LYS B 1 132 ? -7.242 -10.266 -20.078 1 98.25 132 LYS B C 1
ATOM 3181 O O . LYS B 1 132 ? -6.441 -9.773 -20.875 1 98.25 132 LYS B O 1
ATOM 3186 N N . MET B 1 133 ? -7.375 -9.906 -18.812 1 97.62 133 MET B N 1
ATOM 3187 C CA . MET B 1 133 ? -6.582 -8.797 -18.281 1 97.62 133 MET B CA 1
ATOM 3188 C C . MET B 1 133 ? -5.637 -9.273 -17.188 1 97.62 133 MET B C 1
ATOM 3190 O O . MET B 1 133 ? -5.23 -8.492 -16.328 1 97.62 133 MET B O 1
ATOM 3194 N N . LEU B 1 134 ? -5.215 -10.539 -17.234 1 98.44 134 LEU B N 1
ATOM 3195 C CA . LEU B 1 134 ? -4.262 -11.039 -16.25 1 98.44 134 LEU B CA 1
ATOM 3196 C C . LEU B 1 134 ? -2.859 -10.508 -16.531 1 98.44 134 LEU B C 1
ATOM 3198 O O . LEU B 1 134 ? -2.535 -10.18 -17.672 1 98.44 134 LEU B O 1
ATOM 3202 N N . TRP B 1 135 ? -2.068 -10.344 -15.516 1 98.69 135 TRP B N 1
ATOM 3203 C CA . TRP B 1 135 ? -0.616 -10.266 -15.641 1 98.69 135 TRP B CA 1
ATOM 3204 C C . TRP B 1 135 ? 0.027 -11.625 -15.391 1 98.69 135 TRP B C 1
ATOM 3206 O O . TRP B 1 135 ? -0.171 -12.227 -14.336 1 98.69 135 TRP B O 1
ATOM 3216 N N . VAL B 1 136 ? 0.736 -12.109 -16.328 1 98.88 136 VAL B N 1
ATOM 3217 C CA . VAL B 1 136 ? 1.387 -13.406 -16.203 1 98.88 136 VAL B CA 1
ATOM 3218 C C . VAL B 1 136 ? 2.881 -13.219 -15.961 1 98.88 136 VAL B C 1
ATOM 3220 O O . VAL B 1 136 ? 3.549 -12.484 -16.703 1 98.88 136 VAL B O 1
ATOM 3223 N N . CYS B 1 137 ? 3.414 -13.766 -14.93 1 98.94 137 CYS B N 1
ATOM 3224 C CA . CYS B 1 137 ? 4.852 -13.82 -14.688 1 98.94 137 CYS B CA 1
ATOM 3225 C C . CYS B 1 137 ? 5.426 -15.164 -15.125 1 98.94 137 CYS B C 1
ATOM 3227 O O . CYS B 1 137 ? 4.844 -16.219 -14.852 1 98.94 137 CYS B O 1
ATOM 3229 N N . ILE B 1 138 ? 6.52 -15.117 -15.828 1 98.94 138 ILE B N 1
ATOM 3230 C CA . ILE B 1 138 ? 7.129 -16.375 -16.266 1 98.94 138 ILE B CA 1
ATOM 3231 C C . ILE B 1 138 ? 8.617 -16.375 -15.906 1 98.94 138 ILE B C 1
ATOM 3233 O O . ILE B 1 138 ? 9.227 -15.305 -15.766 1 98.94 138 ILE B O 1
ATOM 3237 N N . SER B 1 139 ? 9.133 -17.469 -15.656 1 98.81 139 SER B N 1
ATOM 3238 C CA . SER B 1 139 ? 10.562 -17.688 -15.453 1 98.81 139 SER B CA 1
ATOM 3239 C C . SER B 1 139 ? 10.961 -19.109 -15.867 1 98.81 139 SER B C 1
ATOM 3241 O O . SER B 1 139 ? 10.141 -20.031 -15.836 1 98.81 139 SER B O 1
ATOM 3243 N N . GLY B 1 140 ? 12.195 -19.312 -16.312 1 97.88 140 GLY B N 1
ATOM 3244 C CA . GLY B 1 140 ? 12.703 -20.594 -16.766 1 97.88 140 GLY B CA 1
ATOM 3245 C C . GLY B 1 140 ? 13.461 -20.5 -18.078 1 97.88 140 GLY B C 1
ATOM 3246 O O . GLY B 1 140 ? 14.039 -19.453 -18.391 1 97.88 140 GLY B O 1
ATOM 3247 N N . ASP B 1 141 ? 13.461 -21.609 -18.812 1 97.88 141 ASP B N 1
ATOM 3248 C CA . ASP B 1 141 ? 14.211 -21.734 -20.062 1 97.88 141 ASP B CA 1
ATOM 3249 C C . ASP B 1 141 ? 13.656 -20.797 -21.125 1 97.88 141 ASP B C 1
ATOM 3251 O O . ASP B 1 141 ? 12.438 -20.703 -21.312 1 97.88 141 ASP B O 1
ATOM 3255 N N . ALA B 1 142 ? 14.555 -20.078 -21.828 1 98.25 142 ALA B N 1
ATOM 3256 C CA . ALA B 1 142 ? 14.172 -19.062 -22.797 1 98.25 142 ALA B CA 1
ATOM 3257 C C . ALA B 1 142 ? 13.336 -19.656 -23.922 1 98.25 142 ALA B C 1
ATOM 3259 O O . ALA B 1 142 ? 12.375 -19.031 -24.391 1 98.25 142 ALA B O 1
ATOM 3260 N N . LYS B 1 143 ? 13.703 -20.812 -24.391 1 98.31 143 LYS B N 1
ATOM 3261 C CA . LYS B 1 143 ? 13 -21.438 -25.5 1 98.31 143 LYS B CA 1
ATOM 3262 C C . LYS B 1 143 ? 11.578 -21.844 -25.078 1 98.31 143 LYS B C 1
ATOM 3264 O O . LYS B 1 143 ? 10.641 -21.719 -25.875 1 98.31 143 LYS B O 1
ATOM 3269 N N . ILE B 1 144 ? 11.492 -22.312 -23.891 1 98.56 144 ILE B N 1
ATOM 3270 C CA . ILE B 1 144 ? 10.203 -22.75 -23.375 1 98.56 144 ILE B CA 1
ATOM 3271 C C . ILE B 1 144 ? 9.289 -21.531 -23.188 1 98.56 144 ILE B C 1
ATOM 3273 O O . ILE B 1 144 ? 8.109 -21.578 -23.531 1 98.56 144 ILE B O 1
ATOM 3277 N N . LYS B 1 145 ? 9.812 -20.469 -22.625 1 98.75 145 LYS B N 1
ATOM 3278 C CA . LYS B 1 145 ? 9.047 -19.234 -22.453 1 98.75 145 LYS B CA 1
ATOM 3279 C C . LYS B 1 145 ? 8.539 -18.703 -23.797 1 98.75 145 LYS B C 1
ATOM 3281 O O . LYS B 1 145 ? 7.375 -18.328 -23.922 1 98.75 145 LYS B O 1
ATOM 3286 N N . GLU B 1 146 ? 9.391 -18.688 -24.766 1 98.44 146 GLU B N 1
ATOM 3287 C CA . GLU B 1 146 ? 9.023 -18.203 -26.094 1 98.44 146 GLU B CA 1
ATOM 3288 C C . GLU B 1 146 ? 7.922 -19.062 -26.703 1 98.44 146 GLU B C 1
ATOM 3290 O O . GLU B 1 146 ? 6.992 -18.531 -27.328 1 98.44 146 GLU B O 1
ATOM 3295 N N . ALA B 1 147 ? 8.031 -20.359 -26.562 1 98.5 147 ALA B N 1
ATOM 3296 C CA . ALA B 1 147 ? 7.047 -21.281 -27.109 1 98.5 147 ALA B CA 1
ATOM 3297 C C . ALA B 1 147 ? 5.68 -21.078 -26.469 1 98.5 147 ALA B C 1
ATOM 3299 O O . ALA B 1 147 ? 4.648 -21.25 -27.125 1 98.5 147 ALA B O 1
ATOM 3300 N N . ALA B 1 148 ? 5.641 -20.75 -25.203 1 98.56 148 ALA B N 1
ATOM 3301 C CA . ALA B 1 148 ? 4.402 -20.656 -24.438 1 98.56 148 ALA B CA 1
ATOM 3302 C C . ALA B 1 148 ? 3.746 -19.281 -24.625 1 98.56 148 ALA B C 1
ATOM 3304 O O . ALA B 1 148 ? 2.553 -19.125 -24.359 1 98.56 148 ALA B O 1
ATOM 3305 N N . LYS B 1 149 ? 4.465 -18.297 -25.047 1 98.25 149 LYS B N 1
ATOM 3306 C CA . LYS B 1 149 ? 4.074 -16.891 -25.031 1 98.25 149 LYS B CA 1
ATOM 3307 C C . LYS B 1 149 ? 2.783 -16.672 -25.812 1 98.25 149 LYS B C 1
ATOM 3309 O O . LYS B 1 149 ? 1.886 -15.961 -25.359 1 98.25 149 LYS B O 1
ATOM 3314 N N . PRO B 1 150 ? 2.611 -17.219 -27.047 1 97.75 150 PRO B N 1
ATOM 3315 C CA . PRO B 1 150 ? 1.372 -16.984 -27.781 1 97.75 150 PRO B CA 1
ATOM 3316 C C . PRO B 1 150 ? 0.129 -17.438 -27.031 1 97.75 150 PRO B C 1
ATOM 3318 O O . PRO B 1 150 ? -0.903 -16.766 -27.062 1 97.75 150 PRO B O 1
ATOM 3321 N N . LEU B 1 151 ? 0.236 -18.562 -26.359 1 98.25 151 LEU B N 1
ATOM 3322 C CA . LEU B 1 151 ? -0.872 -19.078 -25.562 1 98.25 151 LEU B CA 1
ATOM 3323 C C . LEU B 1 151 ? -1.163 -18.156 -24.391 1 98.25 151 LEU B C 1
ATOM 3325 O O . LEU B 1 151 ? -2.318 -17.812 -24.141 1 98.25 151 LEU B O 1
ATOM 3329 N N . LEU B 1 152 ? -0.125 -17.672 -23.688 1 98.75 152 LEU B N 1
ATOM 3330 C CA . LEU B 1 152 ? -0.256 -16.844 -22.5 1 98.75 152 LEU B CA 1
ATOM 3331 C C . LEU B 1 152 ? -0.84 -15.477 -22.844 1 98.75 152 LEU B C 1
ATOM 3333 O O . LEU B 1 152 ? -1.59 -14.891 -22.062 1 98.75 152 LEU B O 1
ATOM 3337 N N . GLU B 1 153 ? -0.571 -15 -24.016 1 98.38 153 GLU B N 1
ATOM 3338 C CA . GLU B 1 153 ? -1.032 -13.695 -24.469 1 98.38 153 GLU B CA 1
ATOM 3339 C C . GLU B 1 153 ? -2.531 -13.703 -24.75 1 98.38 153 GLU B C 1
ATOM 3341 O O . GLU B 1 153 ? -3.168 -12.648 -24.797 1 98.38 153 GLU B O 1
ATOM 3346 N N . THR B 1 154 ? -3.141 -14.898 -24.906 1 97.75 154 THR B N 1
ATOM 3347 C CA . THR B 1 154 ? -4.566 -15.008 -25.188 1 97.75 154 THR B CA 1
ATOM 3348 C C . THR B 1 154 ? -5.387 -14.727 -23.922 1 97.75 154 THR B C 1
ATOM 3350 O O . THR B 1 154 ? -6.59 -14.461 -24.016 1 97.75 154 THR B O 1
ATOM 3353 N N . ILE B 1 155 ? -4.719 -14.742 -22.75 1 98.44 155 ILE B N 1
ATOM 3354 C CA . ILE B 1 155 ? -5.488 -14.664 -21.516 1 98.44 155 ILE B CA 1
ATOM 3355 C C . ILE B 1 155 ? -5 -13.484 -20.672 1 98.44 155 ILE B C 1
ATOM 3357 O O . ILE B 1 155 ? -5.379 -13.344 -19.516 1 98.44 155 ILE B O 1
ATOM 3361 N N . SER B 1 156 ? -4.094 -12.633 -21.266 1 98.5 156 SER B N 1
ATOM 3362 C CA . SER B 1 156 ? -3.416 -11.68 -20.406 1 98.5 156 SER B CA 1
ATOM 3363 C C . SER B 1 156 ? -3.236 -10.336 -21.094 1 98.5 156 SER B C 1
ATOM 3365 O O . SER B 1 156 ? -3.303 -10.25 -22.312 1 98.5 156 SER B O 1
ATOM 3367 N N . GLN B 1 157 ? -3.125 -9.305 -20.328 1 98.25 157 GLN B N 1
ATOM 3368 C CA . GLN B 1 157 ? -2.775 -7.977 -20.828 1 98.25 157 GLN B CA 1
ATOM 3369 C C . GLN B 1 157 ? -1.262 -7.777 -20.844 1 98.25 157 GLN B C 1
ATOM 3371 O O . GLN B 1 157 ? -0.767 -6.789 -21.375 1 98.25 157 GLN B O 1
ATOM 3376 N N . GLY B 1 158 ? -0.514 -8.711 -20.281 1 98.5 158 GLY B N 1
ATOM 3377 C CA . GLY B 1 158 ? 0.938 -8.641 -20.25 1 98.5 158 GLY B CA 1
ATOM 3378 C C . GLY B 1 158 ? 1.586 -9.914 -19.734 1 98.5 158 GLY B C 1
ATOM 3379 O O . GLY B 1 158 ? 1.073 -10.539 -18.797 1 98.5 158 GLY B O 1
ATOM 3380 N N . VAL B 1 159 ? 2.666 -10.383 -20.344 1 98.81 159 VAL B N 1
ATOM 3381 C CA . VAL B 1 159 ? 3.523 -11.477 -19.922 1 98.81 159 VAL B CA 1
ATOM 3382 C C . VAL B 1 159 ? 4.914 -10.953 -19.594 1 98.81 159 VAL B C 1
ATOM 3384 O O . VAL B 1 159 ? 5.594 -10.383 -20.453 1 98.81 159 VAL B O 1
ATOM 3387 N N . VAL B 1 160 ? 5.332 -11.07 -18.344 1 98.81 160 VAL B N 1
ATOM 3388 C CA . VAL B 1 160 ? 6.582 -10.461 -17.891 1 98.81 160 VAL B CA 1
ATOM 3389 C C . VAL B 1 160 ? 7.578 -11.555 -17.516 1 98.81 160 VAL B C 1
ATOM 3391 O O . VAL B 1 160 ? 7.246 -12.477 -16.781 1 98.81 160 VAL B O 1
ATOM 3394 N N . ASP B 1 161 ? 8.766 -11.453 -18.016 1 98.81 161 ASP B N 1
ATOM 3395 C CA . ASP B 1 161 ? 9.828 -12.445 -17.859 1 98.81 161 ASP B CA 1
ATOM 3396 C C . ASP B 1 161 ? 10.734 -12.109 -16.688 1 98.81 161 ASP B C 1
ATOM 3398 O O . ASP B 1 161 ? 11.32 -11.031 -16.641 1 98.81 161 ASP B O 1
ATOM 3402 N N . PHE B 1 162 ? 10.922 -13.055 -15.719 1 98.75 162 PHE B N 1
ATOM 3403 C CA . PHE B 1 162 ? 11.711 -12.797 -14.516 1 98.75 162 PHE B CA 1
ATOM 3404 C C . PHE B 1 162 ? 12.969 -13.664 -14.5 1 98.75 162 PHE B C 1
ATOM 3406 O O . PHE B 1 162 ? 13.508 -13.969 -13.438 1 98.75 162 PHE B O 1
ATOM 3413 N N . GLY B 1 163 ? 13.375 -14.086 -15.648 1 97.94 163 GLY B N 1
ATOM 3414 C CA . GLY B 1 163 ? 14.703 -14.664 -15.781 1 97.94 163 GLY B CA 1
ATOM 3415 C C . GLY B 1 163 ? 14.68 -16.172 -15.945 1 97.94 163 GLY B C 1
ATOM 3416 O O . GLY B 1 163 ? 13.641 -16.75 -16.266 1 97.94 163 GLY B O 1
ATOM 3417 N N . ASP B 1 164 ? 15.859 -16.828 -15.734 1 97.62 164 ASP B N 1
ATOM 3418 C CA . ASP B 1 164 ? 16.078 -18.188 -16.188 1 97.62 164 ASP B CA 1
ATOM 3419 C C . ASP B 1 164 ? 15.828 -19.188 -15.07 1 97.62 164 ASP B C 1
ATOM 3421 O O . ASP B 1 164 ? 15.672 -20.391 -15.32 1 97.62 164 ASP B O 1
ATOM 3425 N N . HIS B 1 165 ? 15.828 -18.703 -13.859 1 98 165 HIS B N 1
ATOM 3426 C CA . HIS B 1 165 ? 15.57 -19.609 -12.758 1 98 165 HIS B CA 1
ATOM 3427 C C . HIS B 1 165 ? 14.102 -20.016 -12.695 1 98 165 HIS B C 1
ATOM 3429 O O . HIS B 1 165 ? 13.227 -19.156 -12.617 1 98 165 HIS B O 1
ATOM 3435 N N . THR B 1 166 ? 13.82 -21.266 -12.664 1 98.12 166 THR B N 1
ATOM 3436 C CA . THR B 1 166 ? 12.477 -21.828 -12.812 1 98.12 166 THR B CA 1
ATOM 3437 C C . THR B 1 166 ? 11.508 -21.156 -11.844 1 98.12 166 THR B C 1
ATOM 3439 O O . THR B 1 166 ? 10.414 -20.75 -12.234 1 98.12 166 THR B O 1
ATOM 3442 N N . SER B 1 167 ? 11.953 -20.953 -10.594 1 98.44 167 SER B N 1
ATOM 3443 C CA . SER B 1 167 ? 11.008 -20.609 -9.539 1 98.44 167 SER B CA 1
ATOM 3444 C C . SER B 1 167 ? 10.992 -19.109 -9.281 1 98.44 167 SER B C 1
ATOM 3446 O O . SER B 1 167 ? 10.367 -18.641 -8.328 1 98.44 167 SER B O 1
ATOM 3448 N N . ALA B 1 168 ? 11.68 -18.281 -10.117 1 98.88 168 ALA B N 1
ATOM 3449 C CA . ALA B 1 168 ? 11.727 -16.844 -9.914 1 98.88 168 ALA B CA 1
ATOM 3450 C C . ALA B 1 168 ? 10.328 -16.234 -9.969 1 98.88 168 ALA B C 1
ATOM 3452 O O . ALA B 1 168 ? 9.984 -15.375 -9.141 1 98.88 168 ALA B O 1
ATOM 3453 N N . ALA B 1 169 ? 9.539 -16.672 -10.875 1 98.88 169 ALA B N 1
ATOM 3454 C CA . ALA B 1 169 ? 8.18 -16.156 -11.023 1 98.88 169 ALA B CA 1
ATOM 3455 C C . ALA B 1 169 ? 7.328 -16.484 -9.797 1 98.88 169 ALA B C 1
ATOM 3457 O O . ALA B 1 169 ? 6.445 -15.711 -9.422 1 98.88 169 ALA B O 1
ATOM 3458 N N . ASN B 1 170 ? 7.586 -17.641 -9.188 1 98.94 170 ASN B N 1
ATOM 3459 C CA . ASN B 1 170 ? 6.867 -18 -7.969 1 98.94 170 ASN B CA 1
ATOM 3460 C C . ASN B 1 170 ? 7.227 -17.062 -6.82 1 98.94 170 ASN B C 1
ATOM 3462 O O . ASN B 1 170 ? 6.363 -16.688 -6.023 1 98.94 170 ASN B O 1
ATOM 3466 N N . VAL B 1 171 ? 8.508 -16.672 -6.738 1 98.88 171 VAL B N 1
ATOM 3467 C CA . VAL B 1 171 ? 8.945 -15.727 -5.719 1 98.88 171 VAL B CA 1
ATOM 3468 C C . VAL B 1 171 ? 8.242 -14.383 -5.926 1 98.88 171 VAL B C 1
ATOM 3470 O O . VAL B 1 171 ? 7.73 -13.797 -4.973 1 98.88 171 VAL B O 1
ATOM 3473 N N . VAL B 1 172 ? 8.172 -13.93 -7.18 1 98.94 172 VAL B N 1
ATOM 3474 C CA . VAL B 1 172 ? 7.508 -12.672 -7.52 1 98.94 172 VAL B CA 1
ATOM 3475 C C . VAL B 1 172 ? 6.035 -12.742 -7.125 1 98.94 172 VAL B C 1
ATOM 3477 O O . VAL B 1 172 ? 5.496 -11.805 -6.535 1 98.94 172 VAL B O 1
ATOM 3480 N N . LYS B 1 173 ? 5.375 -13.836 -7.418 1 98.94 173 LYS B N 1
ATOM 3481 C CA . LYS B 1 173 ? 3.969 -14.039 -7.086 1 98.94 173 LYS B CA 1
ATOM 3482 C C . LYS B 1 173 ? 3.738 -13.914 -5.582 1 98.94 173 LYS B C 1
ATOM 3484 O O . LYS B 1 173 ? 2.809 -13.234 -5.141 1 98.94 173 LYS B O 1
ATOM 3489 N N . LEU B 1 174 ? 4.602 -14.562 -4.848 1 98.94 174 LEU B N 1
ATOM 3490 C CA . LEU B 1 174 ? 4.41 -14.594 -3.4 1 98.94 174 LEU B CA 1
ATOM 3491 C C . LEU B 1 174 ? 4.715 -13.234 -2.783 1 98.94 174 LEU B C 1
ATOM 3493 O O . LEU B 1 174 ? 4.07 -12.836 -1.812 1 98.94 174 LEU B O 1
ATOM 3497 N N . THR B 1 175 ? 5.738 -12.508 -3.287 1 98.88 175 THR B N 1
ATOM 3498 C CA . THR B 1 175 ? 5.977 -11.148 -2.811 1 98.88 175 THR B CA 1
ATOM 3499 C C . THR B 1 175 ? 4.785 -10.25 -3.119 1 98.88 175 THR B C 1
ATOM 3501 O O . THR B 1 175 ? 4.398 -9.422 -2.297 1 98.88 175 THR B O 1
ATOM 3504 N N . GLY B 1 176 ? 4.215 -10.414 -4.305 1 98.81 176 GLY B N 1
ATOM 3505 C CA . GLY B 1 176 ? 3.029 -9.656 -4.66 1 98.81 176 GLY B CA 1
ATOM 3506 C C . GLY B 1 176 ? 1.836 -9.961 -3.773 1 98.81 176 GLY B C 1
ATOM 3507 O O . GLY B 1 176 ? 1.135 -9.047 -3.328 1 98.81 176 GLY B O 1
ATOM 3508 N N . ASN B 1 177 ? 1.572 -11.234 -3.529 1 98.81 177 ASN B N 1
ATOM 3509 C CA . ASN B 1 177 ? 0.477 -11.625 -2.646 1 98.81 177 ASN B CA 1
ATOM 3510 C C . ASN B 1 177 ? 0.68 -11.094 -1.231 1 98.81 177 ASN B C 1
ATOM 3512 O O . ASN B 1 177 ? -0.281 -10.703 -0.568 1 98.81 177 ASN B O 1
ATOM 3516 N N . PHE B 1 178 ? 1.936 -11.109 -0.823 1 98.94 178 PHE B N 1
ATOM 3517 C CA . PHE B 1 178 ? 2.252 -10.492 0.459 1 98.94 178 PHE B CA 1
ATOM 3518 C C . PHE B 1 178 ? 1.869 -9.016 0.457 1 98.94 178 PHE B C 1
ATOM 3520 O O . PHE B 1 178 ? 1.214 -8.539 1.385 1 98.94 178 PHE B O 1
ATOM 3527 N N . MET B 1 179 ? 2.266 -8.289 -0.532 1 98.88 179 MET B N 1
ATOM 3528 C CA . MET B 1 179 ? 1.977 -6.863 -0.593 1 98.88 179 MET B CA 1
ATOM 3529 C C . MET B 1 179 ? 0.473 -6.609 -0.628 1 98.88 179 MET B C 1
ATOM 3531 O O . MET B 1 179 ? -0.011 -5.633 -0.053 1 98.88 179 MET B O 1
ATOM 3535 N N . ILE B 1 180 ? -0.304 -7.449 -1.297 1 98.81 180 ILE B N 1
ATOM 3536 C CA . ILE B 1 180 ? -1.757 -7.32 -1.34 1 98.81 180 ILE B CA 1
ATOM 3537 C C . ILE B 1 180 ? -2.334 -7.535 0.058 1 98.81 180 ILE B C 1
ATOM 3539 O O . ILE B 1 180 ? -3.146 -6.738 0.53 1 98.81 180 ILE B O 1
ATOM 3543 N N . LEU B 1 181 ? -1.893 -8.586 0.743 1 98.88 181 LEU B N 1
ATOM 3544 C CA . LEU B 1 181 ? -2.344 -8.891 2.098 1 98.88 181 LEU B CA 1
ATOM 3545 C C . LEU B 1 181 ? -2.016 -7.742 3.047 1 98.88 181 LEU B C 1
ATOM 3547 O O . LEU B 1 181 ? -2.873 -7.305 3.818 1 98.88 181 LEU B O 1
ATOM 3551 N N . ALA B 1 182 ? -0.76 -7.297 2.943 1 98.88 182 ALA B N 1
ATOM 3552 C CA . ALA B 1 182 ? -0.302 -6.199 3.789 1 98.88 182 ALA B CA 1
ATOM 3553 C C . ALA B 1 182 ? -1.121 -4.934 3.541 1 98.88 182 ALA B C 1
ATOM 3555 O O . ALA B 1 182 ? -1.435 -4.195 4.477 1 98.88 182 ALA B O 1
ATOM 3556 N N . SER B 1 183 ? -1.459 -4.688 2.287 1 98.88 183 SER B N 1
ATOM 3557 C CA . SER B 1 183 ? -2.252 -3.518 1.928 1 98.88 183 SER B CA 1
ATOM 3558 C C . SER B 1 183 ? -3.643 -3.58 2.551 1 98.88 183 SER B C 1
ATOM 3560 O O . SER B 1 183 ? -4.168 -2.564 3.01 1 98.88 183 SER B O 1
ATOM 3562 N N . MET B 1 184 ? -4.273 -4.746 2.549 1 98.75 184 MET B N 1
ATOM 3563 C CA . MET B 1 184 ? -5.598 -4.875 3.143 1 98.75 184 MET B CA 1
ATOM 3564 C C . MET B 1 184 ? -5.559 -4.586 4.641 1 98.75 184 MET B C 1
ATOM 3566 O O . MET B 1 184 ? -6.406 -3.861 5.16 1 98.75 184 MET B O 1
ATOM 3570 N N . GLU B 1 185 ? -4.559 -5.16 5.309 1 98.88 185 GLU B N 1
ATOM 3571 C CA . GLU B 1 185 ? -4.406 -4.914 6.738 1 98.88 185 GLU B CA 1
ATOM 3572 C C . GLU B 1 185 ? -4.152 -3.436 7.02 1 98.88 185 GLU B C 1
ATOM 3574 O O . GLU B 1 185 ? -4.742 -2.863 7.938 1 98.88 185 GLU B O 1
ATOM 3579 N N . MET B 1 186 ? -3.264 -2.834 6.25 1 98.81 186 MET B N 1
ATOM 3580 C CA . MET B 1 186 ? -2.92 -1.419 6.359 1 98.81 186 MET B CA 1
ATOM 3581 C C . MET B 1 186 ? -4.156 -0.543 6.195 1 98.81 186 MET B C 1
ATOM 3583 O O . MET B 1 186 ? -4.395 0.36 7 1 98.81 186 MET B O 1
ATOM 3587 N N . MET B 1 187 ? -4.938 -0.76 5.168 1 98.88 187 MET B N 1
ATOM 3588 C CA . MET B 1 187 ? -6.16 -0.001 4.926 1 98.88 187 MET B CA 1
ATOM 3589 C C . MET B 1 187 ? -7.156 -0.2 6.066 1 98.88 187 MET B C 1
ATOM 3591 O O . MET B 1 187 ? -7.77 0.76 6.535 1 98.88 187 MET B O 1
ATOM 3595 N N . ALA B 1 188 ? -7.301 -1.455 6.504 1 98.88 188 ALA B N 1
ATOM 3596 C CA . ALA B 1 188 ? -8.234 -1.744 7.59 1 98.88 188 ALA B CA 1
ATOM 3597 C C . ALA B 1 188 ? -7.852 -0.988 8.859 1 98.88 188 ALA B C 1
ATOM 3599 O O . ALA B 1 188 ? -8.719 -0.43 9.539 1 98.88 188 ALA B O 1
ATOM 3600 N N . GLU B 1 189 ? -6.527 -0.994 9.195 1 98.94 189 GLU B N 1
ATOM 3601 C CA . GLU B 1 189 ? -6.059 -0.251 10.359 1 98.94 189 GLU B CA 1
ATOM 3602 C C . GLU B 1 189 ? -6.344 1.241 10.211 1 98.94 189 GLU B C 1
ATOM 3604 O O . GLU B 1 189 ? -6.879 1.869 11.125 1 98.94 189 GLU B O 1
ATOM 3609 N N . ALA B 1 190 ? -6.016 1.789 9.055 1 98.94 190 ALA B N 1
ATOM 3610 C CA . ALA B 1 190 ? -6.18 3.219 8.805 1 98.94 190 ALA B CA 1
ATOM 3611 C C . ALA B 1 190 ? -7.648 3.627 8.891 1 98.94 190 ALA B C 1
ATOM 3613 O O . ALA B 1 190 ? -7.988 4.609 9.555 1 98.94 190 ALA B O 1
ATOM 3614 N N . TYR B 1 191 ? -8.539 2.885 8.195 1 98.88 191 TYR B N 1
ATOM 3615 C CA . TYR B 1 191 ? -9.953 3.213 8.133 1 98.88 191 TYR B CA 1
ATOM 3616 C C . TYR B 1 191 ? -10.617 3.057 9.492 1 98.88 191 TYR B C 1
ATOM 3618 O O . TYR B 1 191 ? -11.484 3.852 9.867 1 98.88 191 TYR B O 1
ATOM 3626 N N . THR B 1 192 ? -10.172 2.002 10.227 1 98.88 192 THR B N 1
ATOM 3627 C CA . THR B 1 192 ? -10.711 1.793 11.57 1 98.88 192 THR B CA 1
ATOM 3628 C C . THR B 1 192 ? -10.305 2.93 12.5 1 98.88 192 THR B C 1
ATOM 3630 O O . THR B 1 192 ? -11.125 3.42 13.281 1 98.88 192 THR B O 1
ATOM 3633 N N . LEU B 1 193 ? -9.055 3.354 12.43 1 98.88 193 LEU B N 1
ATOM 3634 C CA . LEU B 1 193 ? -8.602 4.484 13.234 1 98.88 193 LEU B CA 1
ATOM 3635 C C . LEU B 1 193 ? -9.422 5.73 12.93 1 98.88 193 LEU B C 1
ATOM 3637 O O . LEU B 1 193 ? -9.867 6.426 13.844 1 98.88 193 LEU B O 1
ATOM 3641 N N . ALA B 1 194 ? -9.594 6.043 11.617 1 98.81 194 ALA B N 1
ATOM 3642 C CA . ALA B 1 194 ? -10.391 7.199 11.211 1 98.81 194 ALA B CA 1
ATOM 3643 C C . ALA B 1 194 ? -11.789 7.133 11.812 1 98.81 194 ALA B C 1
ATOM 3645 O O . ALA B 1 194 ? -12.273 8.109 12.398 1 98.81 194 ALA B O 1
ATOM 3646 N N . GLU B 1 195 ? -12.422 5.961 11.695 1 98.69 195 GLU B N 1
ATOM 3647 C CA . GLU B 1 195 ? -13.773 5.754 12.203 1 98.69 195 GLU B CA 1
ATOM 3648 C C . GLU B 1 195 ? -13.844 5.988 13.711 1 98.69 195 GLU B C 1
ATOM 3650 O O . GLU B 1 195 ? -14.797 6.582 14.211 1 98.69 195 GLU B O 1
ATOM 3655 N N . LYS B 1 196 ? -12.844 5.504 14.461 1 98.56 196 LYS B N 1
ATOM 3656 C CA . LYS B 1 196 ? -12.773 5.648 15.906 1 98.56 196 LYS B CA 1
ATOM 3657 C C . LYS B 1 196 ? -12.703 7.117 16.312 1 98.56 196 LYS B C 1
ATOM 3659 O O . LYS B 1 196 ? -13.055 7.473 17.438 1 98.56 196 LYS B O 1
ATOM 3664 N N . PHE B 1 197 ? -12.312 8 15.406 1 98.31 197 PHE B N 1
ATOM 3665 C CA . PHE B 1 197 ? -12.227 9.43 15.672 1 98.31 197 PHE B CA 1
ATOM 3666 C C . PHE B 1 197 ? -13.367 10.18 14.977 1 98.31 197 PHE B C 1
ATOM 3668 O O . PHE B 1 197 ? -13.305 11.398 14.82 1 98.31 197 PHE B O 1
ATOM 3675 N N . GLY B 1 198 ? -14.336 9.445 14.469 1 97.94 198 GLY B N 1
ATOM 3676 C CA . GLY B 1 198 ? -15.555 10.031 13.938 1 97.94 198 GLY B CA 1
ATOM 3677 C C . GLY B 1 198 ? -15.414 10.5 12.5 1 97.94 198 GLY B C 1
ATOM 3678 O O . GLY B 1 198 ? -16.25 11.25 12 1 97.94 198 GLY B O 1
ATOM 3679 N N . VAL B 1 199 ? -14.391 10.125 11.836 1 98.69 199 VAL B N 1
ATOM 3680 C CA . VAL B 1 199 ? -14.211 10.477 10.43 1 98.69 199 VAL B CA 1
ATOM 3681 C C . VAL B 1 199 ? -14.805 9.383 9.547 1 98.69 199 VAL B C 1
ATOM 3683 O O . VAL B 1 199 ? -14.648 8.195 9.82 1 98.69 199 VAL B O 1
ATOM 3686 N N . ASP B 1 200 ? -15.523 9.727 8.492 1 98.31 200 ASP B N 1
ATOM 3687 C CA . ASP B 1 200 ? -16.172 8.789 7.57 1 98.31 200 ASP B CA 1
ATOM 3688 C C . ASP B 1 200 ? -15.133 7.938 6.844 1 98.31 200 ASP B C 1
ATOM 3690 O O . ASP B 1 200 ? -14.445 8.422 5.941 1 98.31 200 ASP B O 1
ATOM 3694 N N . ARG B 1 201 ? -15.117 6.668 7.199 1 98.12 201 ARG B N 1
ATOM 3695 C CA . ARG B 1 201 ? -14.094 5.777 6.652 1 98.12 201 ARG B CA 1
ATOM 3696 C C . ARG B 1 201 ? -14.266 5.602 5.148 1 98.12 201 ARG B C 1
ATOM 3698 O O . ARG B 1 201 ? -13.289 5.375 4.43 1 98.12 201 ARG B O 1
ATOM 3705 N N . THR B 1 202 ? -15.492 5.676 4.594 1 98.38 202 THR B N 1
ATOM 3706 C CA . THR B 1 202 ? -15.727 5.559 3.156 1 98.38 202 THR B CA 1
ATOM 3707 C C . THR B 1 202 ? -15.141 6.758 2.416 1 98.38 202 THR B C 1
ATOM 3709 O O . THR B 1 202 ? -14.547 6.609 1.345 1 98.38 202 THR B O 1
ATOM 3712 N N . LYS B 1 203 ? -15.258 7.953 2.99 1 98.44 203 LYS B N 1
ATOM 3713 C CA . LYS B 1 203 ? -14.664 9.156 2.408 1 98.44 203 LYS B CA 1
ATOM 3714 C C . LYS B 1 203 ? -13.141 9.078 2.424 1 98.44 203 LYS B C 1
ATOM 3716 O O . LYS B 1 203 ? -12.484 9.5 1.474 1 98.44 203 LYS B O 1
ATOM 3721 N N . VAL B 1 204 ? -12.641 8.547 3.518 1 98.69 204 VAL B N 1
ATOM 3722 C CA . VAL B 1 204 ? -11.195 8.375 3.646 1 98.69 204 VAL B CA 1
ATOM 3723 C C . VAL B 1 204 ? -10.695 7.43 2.561 1 98.69 204 VAL B C 1
ATOM 3725 O O . VAL B 1 204 ? -9.711 7.73 1.875 1 98.69 204 VAL B O 1
ATOM 3728 N N . ALA B 1 205 ? -11.391 6.316 2.383 1 98.56 205 ALA B N 1
ATOM 3729 C CA . ALA B 1 205 ? -11.016 5.34 1.364 1 98.56 205 ALA B CA 1
ATOM 3730 C C . ALA B 1 205 ? -11.07 5.949 -0.032 1 98.56 205 ALA B C 1
ATOM 3732 O O . ALA B 1 205 ? -10.164 5.746 -0.842 1 98.56 205 ALA B O 1
ATOM 3733 N N . ASP B 1 206 ? -12.141 6.703 -0.322 1 98.19 206 ASP B N 1
ATOM 3734 C CA . ASP B 1 206 ? -12.312 7.328 -1.629 1 98.19 206 ASP B CA 1
ATOM 3735 C C . ASP B 1 206 ? -11.203 8.336 -1.909 1 98.19 206 ASP B C 1
ATOM 3737 O O . ASP B 1 206 ? -10.68 8.398 -3.025 1 98.19 206 ASP B O 1
ATOM 3741 N N . PHE B 1 207 ? -10.867 9.109 -0.916 1 98.69 207 PHE B N 1
ATOM 3742 C CA . PHE B 1 207 ? -9.828 10.117 -1.06 1 98.69 207 PHE B CA 1
ATOM 3743 C C . PHE B 1 207 ? -8.492 9.469 -1.4 1 98.69 207 PHE B C 1
ATOM 3745 O O . PHE B 1 207 ? -7.875 9.805 -2.414 1 98.69 207 PHE B O 1
ATOM 3752 N N . PHE B 1 208 ? -8.062 8.453 -0.597 1 98.31 208 PHE B N 1
ATOM 3753 C CA . PHE B 1 208 ? -6.75 7.855 -0.809 1 98.31 208 PHE B CA 1
ATOM 3754 C C . PHE B 1 208 ? -6.73 7.035 -2.092 1 98.31 208 PHE B C 1
ATOM 3756 O O . PHE B 1 208 ? -5.746 7.055 -2.834 1 98.31 208 PHE B O 1
ATOM 3763 N N . GLY B 1 209 ? -7.852 6.359 -2.408 1 97.5 209 GLY B N 1
ATOM 3764 C CA . GLY B 1 209 ? -7.934 5.527 -3.6 1 97.5 209 GLY B CA 1
ATOM 3765 C C . GLY B 1 209 ? -7.949 6.332 -4.887 1 97.5 209 GLY B C 1
ATOM 3766 O O . GLY B 1 209 ? -7.723 5.785 -5.969 1 97.5 209 GLY B O 1
ATOM 3767 N N . SER B 1 210 ? -8.164 7.641 -4.816 1 97 210 SER B N 1
ATOM 3768 C CA . SER B 1 210 ? -8.25 8.469 -6.012 1 97 210 SER B CA 1
ATOM 3769 C C . SER B 1 210 ? -7.086 9.453 -6.086 1 97 210 SER B C 1
ATOM 3771 O O . SER B 1 210 ? -7.004 10.266 -7.016 1 97 210 SER B O 1
ATOM 3773 N N . THR B 1 211 ? -6.199 9.406 -5.117 1 96.69 211 THR B N 1
ATOM 3774 C CA . THR B 1 211 ? -5.102 10.359 -5.074 1 96.69 211 THR B CA 1
ATOM 3775 C C . THR B 1 211 ? -3.768 9.648 -4.875 1 96.69 211 THR B C 1
ATOM 3777 O O . THR B 1 211 ? -3.229 9.055 -5.809 1 96.69 211 THR B O 1
ATOM 3780 N N . LEU B 1 212 ? -3.277 9.469 -3.602 1 96.31 212 LEU B N 1
ATOM 3781 C CA . LEU B 1 212 ? -1.946 8.969 -3.279 1 96.31 212 LEU B CA 1
ATOM 3782 C C . LEU B 1 212 ? -1.83 7.48 -3.609 1 96.31 212 LEU B C 1
ATOM 3784 O O . LEU B 1 212 ? -0.746 7 -3.943 1 96.31 212 LEU B O 1
ATOM 3788 N N . PHE B 1 213 ? -2.916 6.777 -3.441 1 98 213 PHE B N 1
ATOM 3789 C CA . PHE B 1 213 ? -2.947 5.332 -3.625 1 98 213 PHE B CA 1
ATOM 3790 C C . PHE B 1 213 ? -3.871 4.953 -4.777 1 98 213 PHE B C 1
ATOM 3792 O O . PHE B 1 213 ? -4.602 3.965 -4.695 1 98 213 PHE B O 1
ATOM 3799 N N . ASN B 1 214 ? -3.838 5.824 -5.824 1 97.06 214 ASN B N 1
ATOM 3800 C CA . ASN B 1 214 ? -4.672 5.617 -7 1 97.06 214 ASN B CA 1
ATOM 3801 C C . ASN B 1 214 ? -4.203 4.418 -7.816 1 97.06 214 ASN B C 1
ATOM 3803 O O . ASN B 1 214 ? -3.596 4.582 -8.875 1 97.06 214 ASN B O 1
ATOM 3807 N N . ALA B 1 215 ? -4.465 3.203 -7.34 1 96.81 215 ALA B N 1
ATOM 3808 C CA . ALA B 1 215 ? -4.109 1.926 -7.953 1 96.81 215 ALA B CA 1
ATOM 3809 C C . ALA B 1 215 ? -5.23 0.904 -7.785 1 96.81 215 ALA B C 1
ATOM 3811 O O . ALA B 1 215 ? -6.031 1.002 -6.852 1 96.81 215 ALA B O 1
ATOM 3812 N N . PRO B 1 216 ? -5.289 -0.09 -8.602 1 92.31 216 PRO B N 1
ATOM 3813 C CA . PRO B 1 216 ? -6.371 -1.078 -8.586 1 92.31 216 PRO B CA 1
ATOM 3814 C C . PRO B 1 216 ? -6.551 -1.726 -7.211 1 92.31 216 PRO B C 1
ATOM 3816 O O . PRO B 1 216 ? -7.68 -1.893 -6.746 1 92.31 216 PRO B O 1
ATOM 3819 N N . ILE B 1 217 ? -5.496 -2.035 -6.516 1 95.19 217 ILE B N 1
ATOM 3820 C CA . ILE B 1 217 ? -5.547 -2.732 -5.238 1 95.19 217 ILE B CA 1
ATOM 3821 C C . ILE B 1 217 ? -6.266 -1.864 -4.207 1 95.19 217 ILE B C 1
ATOM 3823 O O . ILE B 1 217 ? -7.121 -2.352 -3.463 1 95.19 217 ILE B O 1
ATOM 3827 N N . PHE B 1 218 ? -6.023 -0.617 -4.191 1 97.38 218 PHE B N 1
ATOM 3828 C CA . PHE B 1 218 ? -6.555 0.281 -3.172 1 97.38 218 PHE B CA 1
ATOM 3829 C C . PHE B 1 218 ? -7.973 0.719 -3.521 1 97.38 218 PHE B C 1
ATOM 3831 O O . PHE B 1 218 ? -8.797 0.935 -2.633 1 97.38 218 PHE B O 1
ATOM 3838 N N . LYS B 1 219 ? -8.242 0.82 -4.82 1 94.5 219 LYS B N 1
ATOM 3839 C CA . LYS B 1 219 ? -9.602 1.146 -5.234 1 94.5 219 LYS B CA 1
ATOM 3840 C C . LYS B 1 219 ? -10.562 -0.008 -4.941 1 94.5 219 LYS B C 1
ATOM 3842 O O . LYS B 1 219 ? -11.617 0.192 -4.336 1 94.5 219 LYS B O 1
ATOM 3847 N N . ASN B 1 220 ? -10.164 -1.194 -5.297 1 91.94 220 ASN B N 1
ATOM 3848 C CA . ASN B 1 220 ? -11.062 -2.34 -5.184 1 91.94 220 ASN B CA 1
ATOM 3849 C C . ASN B 1 220 ? -11.203 -2.801 -3.734 1 91.94 220 ASN B C 1
ATOM 3851 O O . ASN B 1 220 ? -12.305 -2.822 -3.189 1 91.94 220 ASN B O 1
ATOM 3855 N N . TYR B 1 221 ? -10.062 -3.059 -3.09 1 96.06 221 TYR B N 1
ATOM 3856 C CA . TYR B 1 221 ? -10.133 -3.541 -1.715 1 96.06 221 TYR B CA 1
ATOM 3857 C C . TYR B 1 221 ? -10.477 -2.408 -0.757 1 96.06 221 TYR B C 1
ATOM 3859 O O . TYR B 1 221 ? -11.141 -2.627 0.261 1 96.06 221 TYR B O 1
ATOM 3867 N N . GLY B 1 222 ? -10 -1.169 -1.105 1 97.31 222 GLY B N 1
ATOM 3868 C CA . GLY B 1 222 ? -10.336 -0.031 -0.265 1 97.31 222 GLY B CA 1
ATOM 3869 C C . GLY B 1 222 ? -11.836 0.163 -0.092 1 97.31 222 GLY B C 1
ATOM 3870 O O . GLY B 1 222 ? -12.312 0.371 1.024 1 97.31 222 GLY B O 1
ATOM 3871 N N . LYS B 1 223 ? -12.539 0.051 -1.185 1 95.56 223 LYS B N 1
ATOM 3872 C CA . LYS B 1 223 ? -13.992 0.198 -1.145 1 95.56 223 LYS B CA 1
ATOM 3873 C C . LYS B 1 223 ? -14.641 -0.938 -0.356 1 95.56 223 LYS B C 1
ATOM 3875 O O . LYS B 1 223 ? -15.508 -0.702 0.482 1 95.56 223 LYS B O 1
ATOM 3880 N N . THR B 1 224 ? -14.25 -2.176 -0.607 1 96.31 224 THR B N 1
ATOM 3881 C CA . THR B 1 224 ? -14.781 -3.357 0.059 1 96.31 224 THR B CA 1
ATOM 3882 C C . THR B 1 224 ? -14.586 -3.262 1.569 1 96.31 224 THR B C 1
ATOM 3884 O O . THR B 1 224 ? -15.508 -3.539 2.338 1 96.31 224 THR B O 1
ATOM 3887 N N . ILE B 1 225 ? -13.43 -2.832 1.989 1 98.06 225 ILE B N 1
ATOM 3888 C CA . ILE B 1 225 ? -13.062 -2.742 3.398 1 98.06 225 ILE B CA 1
ATOM 3889 C C . ILE B 1 225 ? -13.812 -1.587 4.055 1 98.06 225 ILE B C 1
ATOM 3891 O O . ILE B 1 225 ? -14.359 -1.733 5.152 1 98.06 225 ILE B O 1
ATOM 3895 N N . ALA B 1 226 ? -13.875 -0.443 3.365 1 98.25 226 ALA B N 1
ATOM 3896 C CA . ALA B 1 226 ? -14.539 0.74 3.91 1 98.25 226 ALA B CA 1
ATOM 3897 C C . ALA B 1 226 ? -16.031 0.503 4.074 1 98.25 226 ALA B C 1
ATOM 3899 O O . ALA B 1 226 ? -16.625 0.893 5.082 1 98.25 226 ALA B O 1
ATOM 3900 N N . ASP B 1 227 ? -16.656 -0.206 3.086 1 96.75 227 ASP B N 1
ATOM 3901 C CA . ASP B 1 227 ? -18.109 -0.424 3.072 1 96.75 227 ASP B CA 1
ATOM 3902 C C . ASP B 1 227 ? -18.484 -1.618 3.943 1 96.75 227 ASP B C 1
ATOM 3904 O O . ASP B 1 227 ? -19.672 -1.813 4.254 1 96.75 227 ASP B O 1
ATOM 3908 N N . LYS B 1 228 ? -17.547 -2.393 4.348 1 95.81 228 LYS B N 1
ATOM 3909 C CA . LYS B 1 228 ? -17.781 -3.621 5.105 1 95.81 228 LYS B CA 1
ATOM 3910 C C . LYS B 1 228 ? -18.734 -4.551 4.367 1 95.81 228 LYS B C 1
ATOM 3912 O O . LYS B 1 228 ? -19.672 -5.094 4.965 1 95.81 228 LYS B O 1
ATOM 3917 N N . LYS B 1 229 ? -18.594 -4.633 3.07 1 92.31 229 LYS B N 1
ATOM 3918 C CA . LYS B 1 229 ? -19.375 -5.516 2.207 1 92.31 229 LYS B CA 1
ATOM 3919 C C . LYS B 1 229 ? -18.531 -6.676 1.692 1 92.31 229 LYS B C 1
ATOM 3921 O O . LYS B 1 229 ? -17.688 -6.492 0.809 1 92.31 229 LYS B O 1
ATOM 3926 N N . TYR B 1 230 ? -18.859 -7.867 2.234 1 92.81 230 TYR B N 1
ATOM 3927 C CA . TYR B 1 230 ? -17.969 -8.992 1.964 1 92.81 230 TYR B CA 1
ATOM 3928 C C . TYR B 1 230 ? -18.75 -10.164 1.372 1 92.81 230 TYR B C 1
ATOM 3930 O O . TYR B 1 230 ? -18.234 -11.281 1.281 1 92.81 230 TYR B O 1
ATOM 3938 N N . GLU B 1 231 ? -19.922 -10.031 0.98 1 89.69 231 GLU B N 1
ATOM 3939 C CA . GLU B 1 231 ? -20.828 -11.102 0.624 1 89.69 231 GLU B CA 1
ATOM 3940 C C . GLU B 1 231 ? -20.312 -11.906 -0.566 1 89.69 231 GLU B C 1
ATOM 3942 O O . GLU B 1 231 ? -20.469 -13.125 -0.619 1 89.69 231 GLU B O 1
ATOM 3947 N N . THR B 1 232 ? -19.781 -11.273 -1.535 1 89 232 THR B N 1
ATOM 3948 C CA . THR B 1 232 ? -19.219 -11.977 -2.688 1 89 232 THR B CA 1
ATOM 3949 C C . THR B 1 232 ? -17.797 -12.438 -2.4 1 89 232 THR B C 1
ATOM 3951 O O . THR B 1 232 ? -16.891 -11.617 -2.234 1 89 232 THR B O 1
ATOM 3954 N N . VAL B 1 233 ? -17.625 -13.734 -2.361 1 93 233 VAL B N 1
ATOM 3955 C CA . VAL B 1 233 ? -16.312 -14.289 -2.053 1 93 233 VAL B CA 1
ATOM 3956 C C . VAL B 1 233 ? -15.477 -14.383 -3.326 1 93 233 VAL B C 1
ATOM 3958 O O . VAL B 1 233 ? -15.766 -15.203 -4.203 1 93 233 VAL B O 1
ATOM 3961 N N . GLY B 1 234 ? -14.484 -13.562 -3.391 1 89.12 234 GLY B N 1
ATOM 3962 C CA . GLY B 1 234 ? -13.562 -13.609 -4.512 1 89.12 234 GLY B CA 1
ATOM 3963 C C . GLY B 1 234 ? -12.375 -14.523 -4.27 1 89.12 234 GLY B C 1
ATOM 3964 O O . GLY B 1 234 ? -11.844 -15.125 -5.207 1 89.12 234 GLY B O 1
ATOM 3965 N N . PHE B 1 235 ? -11.969 -14.664 -3.105 1 93.94 235 PHE B N 1
ATOM 3966 C CA . PHE B 1 235 ? -10.844 -15.461 -2.629 1 93.94 235 PHE B CA 1
ATOM 3967 C C . PHE B 1 235 ? -11.016 -15.82 -1.157 1 93.94 235 PHE B C 1
ATOM 3969 O O . PHE B 1 235 ? -11.266 -14.938 -0.328 1 93.94 235 PHE B O 1
ATOM 3976 N N . THR B 1 236 ? -10.898 -17.047 -0.828 1 96.56 236 THR B N 1
ATOM 3977 C CA . THR B 1 236 ? -11.25 -17.469 0.526 1 96.56 236 THR B CA 1
ATOM 3978 C C . THR B 1 236 ? -10.117 -17.156 1.5 1 96.56 236 THR B C 1
ATOM 3980 O O . THR B 1 236 ? -8.953 -17.047 1.098 1 96.56 236 THR B O 1
ATOM 3983 N N . SER B 1 237 ? -10.484 -17.047 2.799 1 98.12 237 SER B N 1
ATOM 3984 C CA . SER B 1 237 ? -9.492 -16.828 3.846 1 98.12 237 SER B CA 1
ATOM 3985 C C . SER B 1 237 ? -8.531 -18.016 3.957 1 98.12 237 SER B C 1
ATOM 3987 O O . SER B 1 237 ? -7.355 -17.844 4.285 1 98.12 237 SER B O 1
ATOM 3989 N N . GLN B 1 238 ? -9.039 -19.188 3.656 1 97.94 238 GLN B N 1
ATOM 3990 C CA . GLN B 1 238 ? -8.18 -20.375 3.672 1 97.94 238 GLN B CA 1
ATOM 3991 C C . GLN B 1 238 ? -7.074 -20.266 2.625 1 97.94 238 GLN B C 1
ATOM 3993 O O . GLN B 1 238 ? -5.914 -20.578 2.904 1 97.94 238 GLN B O 1
ATOM 3998 N N . LEU B 1 239 ? -7.449 -19.891 1.431 1 97.44 239 LEU B N 1
ATOM 3999 C CA . LEU B 1 239 ? -6.469 -19.719 0.366 1 97.44 239 LEU B CA 1
ATOM 4000 C C . LEU B 1 239 ? -5.535 -18.547 0.675 1 97.44 239 LEU B C 1
ATOM 4002 O O . LEU B 1 239 ? -4.34 -18.609 0.378 1 97.44 239 LEU B O 1
ATOM 4006 N N . GLY B 1 240 ? -6.133 -17.484 1.266 1 98.5 240 GLY B N 1
ATOM 4007 C CA . GLY B 1 240 ? -5.305 -16.375 1.72 1 98.5 240 GLY B CA 1
ATOM 4008 C C . GLY B 1 240 ? -4.273 -16.797 2.752 1 98.5 240 GLY B C 1
ATOM 4009 O O . GLY B 1 240 ? -3.113 -16.375 2.678 1 98.5 240 GLY B O 1
ATOM 4010 N N . TYR B 1 241 ? -4.711 -17.594 3.684 1 98.81 241 TYR B N 1
ATOM 4011 C CA . TYR B 1 241 ? -3.803 -18.094 4.707 1 98.81 241 TYR B CA 1
ATOM 4012 C C . TYR B 1 241 ? -2.701 -18.953 4.09 1 98.81 241 TYR B C 1
ATOM 4014 O O . TYR B 1 241 ? -1.538 -18.859 4.492 1 98.81 241 TYR B O 1
ATOM 4022 N N . LYS B 1 242 ? -3.07 -19.734 3.137 1 98.69 242 LYS B N 1
ATOM 4023 C CA . LYS B 1 242 ? -2.066 -20.531 2.436 1 98.69 242 LYS B CA 1
ATOM 4024 C C . LYS B 1 242 ? -1.001 -19.641 1.804 1 98.69 242 LYS B C 1
ATOM 4026 O O . LYS B 1 242 ? 0.193 -19.922 1.896 1 98.69 242 LYS B O 1
ATOM 4031 N N . ASP B 1 243 ? -1.395 -18.578 1.136 1 98.75 243 ASP B N 1
ATOM 4032 C CA . ASP B 1 243 ? -0.446 -17.641 0.527 1 98.75 243 ASP B CA 1
ATOM 4033 C C . ASP B 1 243 ? 0.436 -16.984 1.587 1 98.75 243 ASP B C 1
ATOM 4035 O O . ASP B 1 243 ? 1.65 -16.875 1.407 1 98.75 243 ASP B O 1
ATOM 4039 N N . ALA B 1 244 ? -0.193 -16.531 2.703 1 98.88 244 ALA B N 1
ATOM 4040 C CA . ALA B 1 244 ? 0.564 -15.93 3.801 1 98.88 244 ALA B CA 1
ATOM 4041 C C . ALA B 1 244 ? 1.561 -16.922 4.387 1 98.88 244 ALA B C 1
ATOM 4043 O O . ALA B 1 244 ? 2.676 -16.562 4.754 1 98.88 244 ALA B O 1
ATOM 4044 N N . SER B 1 245 ? 1.158 -18.141 4.496 1 98.88 245 SER B N 1
ATOM 4045 C CA . SER B 1 245 ? 2.012 -19.188 5.055 1 98.88 245 SER B CA 1
ATOM 4046 C C . SER B 1 245 ? 3.195 -19.469 4.141 1 98.88 245 SER B C 1
ATOM 4048 O O . SER B 1 245 ? 4.297 -19.766 4.613 1 98.88 245 SER B O 1
ATOM 4050 N N . LEU B 1 246 ? 2.967 -19.469 2.836 1 98.88 246 LEU B N 1
ATOM 4051 C CA . LEU B 1 246 ? 4.062 -19.641 1.889 1 98.88 246 LEU B CA 1
ATOM 4052 C C . LEU B 1 246 ? 5.09 -18.516 2.049 1 98.88 246 LEU B C 1
ATOM 4054 O O . LEU B 1 246 ? 6.297 -18.781 2.039 1 98.88 246 LEU B O 1
ATOM 4058 N N . VAL B 1 247 ? 4.637 -17.281 2.191 1 98.94 247 VAL B N 1
ATOM 4059 C CA . VAL B 1 247 ? 5.531 -16.156 2.395 1 98.94 247 VAL B CA 1
ATOM 4060 C C . VAL B 1 247 ? 6.309 -16.328 3.697 1 98.94 247 VAL B C 1
ATOM 4062 O O . VAL B 1 247 ? 7.52 -16.109 3.738 1 98.94 247 VAL B O 1
ATOM 4065 N N . PHE B 1 248 ? 5.594 -16.703 4.754 1 98.69 248 PHE B N 1
ATOM 4066 C CA . PHE B 1 248 ? 6.223 -16.953 6.047 1 98.69 248 PHE B CA 1
ATOM 4067 C C . PHE B 1 248 ? 7.301 -18.016 5.922 1 98.69 248 PHE B C 1
ATOM 4069 O O . PHE B 1 248 ? 8.406 -17.844 6.441 1 98.69 248 PHE B O 1
ATOM 4076 N N . LYS B 1 249 ? 7 -19.047 5.242 1 98.56 249 LYS B N 1
ATOM 4077 C CA . LYS B 1 249 ? 7.961 -20.125 5.023 1 98.56 249 LYS B CA 1
ATOM 4078 C C . LYS B 1 249 ? 9.203 -19.625 4.297 1 98.56 249 LYS B C 1
ATOM 4080 O O . LYS B 1 249 ? 10.328 -19.969 4.664 1 98.56 249 LYS B O 1
ATOM 4085 N N . LEU B 1 250 ? 9.023 -18.828 3.238 1 98.75 250 LEU B N 1
ATOM 4086 C CA . LEU B 1 250 ? 10.148 -18.266 2.498 1 98.75 250 LEU B CA 1
ATOM 4087 C C . LEU B 1 250 ? 11.008 -17.375 3.396 1 98.75 250 LEU B C 1
ATOM 4089 O O . LEU B 1 250 ? 12.234 -17.375 3.287 1 98.75 250 LEU B O 1
ATOM 4093 N N . SER B 1 251 ? 10.297 -16.562 4.23 1 98.81 251 SER B N 1
ATOM 4094 C CA . SER B 1 251 ? 11.023 -15.688 5.141 1 98.81 251 SER B CA 1
ATOM 4095 C C . SER B 1 251 ? 11.914 -16.484 6.086 1 98.81 251 SER B C 1
ATOM 4097 O O . SER B 1 251 ? 13.055 -16.094 6.355 1 98.81 251 SER B O 1
ATOM 4099 N N . GLN B 1 252 ? 11.438 -17.625 6.574 1 98.44 252 GLN B N 1
ATOM 4100 C CA . GLN B 1 252 ? 12.211 -18.484 7.453 1 98.44 252 GLN B CA 1
ATOM 4101 C C . GLN B 1 252 ? 13.359 -19.156 6.699 1 98.44 252 GLN B C 1
ATOM 4103 O O . GLN B 1 252 ? 14.492 -19.172 7.184 1 98.44 252 GLN B O 1
ATOM 4108 N N . GLN B 1 253 ? 13.062 -19.656 5.543 1 98.19 253 GLN B N 1
ATOM 4109 C CA . GLN B 1 253 ? 14.039 -20.359 4.727 1 98.19 253 GLN B CA 1
ATOM 4110 C C . GLN B 1 253 ? 15.234 -19.469 4.391 1 98.19 253 GLN B C 1
ATOM 4112 O O . GLN B 1 253 ? 16.375 -19.938 4.359 1 98.19 253 GLN B O 1
ATOM 4117 N N . SER B 1 254 ? 14.961 -18.234 4.148 1 98.25 254 SER B N 1
ATOM 4118 C CA . SER B 1 254 ? 16 -17.312 3.701 1 98.25 254 SER B CA 1
ATOM 4119 C C . SER B 1 254 ? 16.516 -16.469 4.852 1 98.25 254 SER B C 1
ATOM 4121 O O . SER B 1 254 ? 17.344 -15.57 4.652 1 98.25 254 SER B O 1
ATOM 4123 N N . GLN B 1 255 ? 15.977 -16.672 6.086 1 98.31 255 GLN B N 1
ATOM 4124 C CA . GLN B 1 255 ? 16.312 -15.867 7.254 1 98.31 255 GLN B CA 1
ATOM 4125 C C . GLN B 1 255 ? 16.094 -14.383 6.973 1 98.31 255 GLN B C 1
ATOM 4127 O O . GLN B 1 255 ? 17 -13.57 7.199 1 98.31 255 GLN B O 1
ATOM 4132 N N . THR B 1 256 ? 15.008 -14.062 6.41 1 98.69 256 THR B N 1
ATOM 4133 C CA . THR B 1 256 ? 14.562 -12.703 6.141 1 98.69 256 THR B CA 1
ATOM 4134 C C . THR B 1 256 ? 13.477 -12.273 7.125 1 98.69 256 THR B C 1
ATOM 4136 O O . THR B 1 256 ? 12.305 -12.594 6.934 1 98.69 256 THR B O 1
ATOM 4139 N N . PRO B 1 257 ? 13.828 -11.516 8.188 1 98.75 257 PRO B N 1
ATOM 4140 C CA . PRO B 1 257 ? 12.781 -11.023 9.086 1 98.75 257 PRO B CA 1
ATOM 4141 C C . PRO B 1 257 ? 11.742 -10.156 8.367 1 98.75 257 PRO B C 1
ATOM 4143 O O . PRO B 1 257 ? 12.102 -9.195 7.684 1 98.75 257 PRO B O 1
ATOM 4146 N N . MET B 1 258 ? 10.5 -10.523 8.453 1 98.81 258 MET B N 1
ATOM 4147 C CA . MET B 1 258 ? 9.391 -9.812 7.82 1 98.81 258 MET B CA 1
ATOM 4148 C C . MET B 1 258 ? 8.25 -9.594 8.805 1 98.81 258 MET B C 1
ATOM 4150 O O . MET B 1 258 ? 7.25 -10.305 8.773 1 98.81 258 MET B O 1
ATOM 4154 N N . PRO B 1 259 ? 8.344 -8.555 9.641 1 98.88 259 PRO B N 1
ATOM 4155 C CA . PRO B 1 259 ? 7.34 -8.344 10.688 1 98.88 259 PRO B CA 1
ATOM 4156 C C . PRO B 1 259 ? 5.941 -8.086 10.125 1 98.88 259 PRO B C 1
ATOM 4158 O O . PRO B 1 259 ? 4.949 -8.516 10.719 1 98.88 259 PRO B O 1
ATOM 4161 N N . ILE B 1 260 ? 5.77 -7.395 8.992 1 98.88 260 ILE B N 1
ATOM 4162 C CA . ILE B 1 260 ? 4.438 -7.172 8.438 1 98.88 260 ILE B CA 1
ATOM 4163 C C . ILE B 1 260 ? 3.869 -8.492 7.918 1 98.88 260 ILE B C 1
ATOM 4165 O O . ILE B 1 260 ? 2.674 -8.766 8.07 1 98.88 260 ILE B O 1
ATOM 4169 N N . ALA B 1 261 ? 4.711 -9.305 7.273 1 98.88 261 ALA B N 1
ATOM 4170 C CA . ALA B 1 261 ? 4.254 -10.625 6.848 1 98.88 261 ALA B CA 1
ATOM 4171 C C . ALA B 1 261 ? 3.719 -11.43 8.031 1 98.88 261 ALA B C 1
ATOM 4173 O O . ALA B 1 261 ? 2.711 -12.125 7.91 1 98.88 261 ALA B O 1
ATOM 4174 N N . ASN B 1 262 ? 4.383 -11.289 9.164 1 98.75 262 ASN B N 1
ATOM 4175 C CA . ASN B 1 262 ? 3.947 -11.992 10.367 1 98.75 262 ASN B CA 1
ATOM 4176 C C . ASN B 1 262 ? 2.59 -11.492 10.852 1 98.75 262 ASN B C 1
ATOM 4178 O O . ASN B 1 262 ? 1.771 -12.273 11.336 1 98.75 262 ASN B O 1
ATOM 4182 N N . VAL B 1 263 ? 2.371 -10.234 10.758 1 98.75 263 VAL B N 1
ATOM 4183 C CA . VAL B 1 263 ? 1.105 -9.641 11.18 1 98.75 263 VAL B CA 1
ATOM 4184 C C . VAL B 1 263 ? -0.039 -10.219 10.352 1 98.75 263 VAL B C 1
ATOM 4186 O O . VAL B 1 263 ? -1.042 -10.68 10.906 1 98.75 263 VAL B O 1
ATOM 4189 N N . VAL B 1 264 ? 0.1 -10.266 9.031 1 98.75 264 VAL B N 1
ATOM 4190 C CA . VAL B 1 264 ? -1.003 -10.68 8.172 1 98.75 264 VAL B CA 1
ATOM 4191 C C . VAL B 1 264 ? -1.193 -12.195 8.266 1 98.75 264 VAL B C 1
ATOM 4193 O O . VAL B 1 264 ? -2.318 -12.688 8.18 1 98.75 264 VAL B O 1
ATOM 4196 N N . HIS B 1 265 ? -0.057 -12.945 8.438 1 98.88 265 HIS B N 1
ATOM 4197 C CA . HIS B 1 265 ? -0.155 -14.383 8.672 1 98.88 265 HIS B CA 1
ATOM 4198 C C . HIS B 1 265 ? -0.998 -14.68 9.906 1 98.88 265 HIS B C 1
ATOM 4200 O O . HIS B 1 265 ? -1.914 -15.508 9.852 1 98.88 265 HIS B O 1
ATOM 4206 N N . ASN B 1 266 ? -0.711 -13.953 10.992 1 98.69 266 ASN B N 1
ATOM 4207 C CA . ASN B 1 266 ? -1.43 -14.164 12.25 1 98.69 266 ASN B CA 1
ATOM 4208 C C . ASN B 1 266 ? -2.887 -13.727 12.141 1 98.69 266 ASN B C 1
ATOM 4210 O O . ASN B 1 266 ? -3.77 -14.328 12.75 1 98.69 266 ASN B O 1
ATOM 4214 N N . ARG B 1 267 ? -3.143 -12.656 11.453 1 98.75 267 ARG B N 1
ATOM 4215 C CA . ARG B 1 267 ? -4.496 -12.164 11.195 1 98.75 267 ARG B CA 1
ATOM 4216 C C . ARG B 1 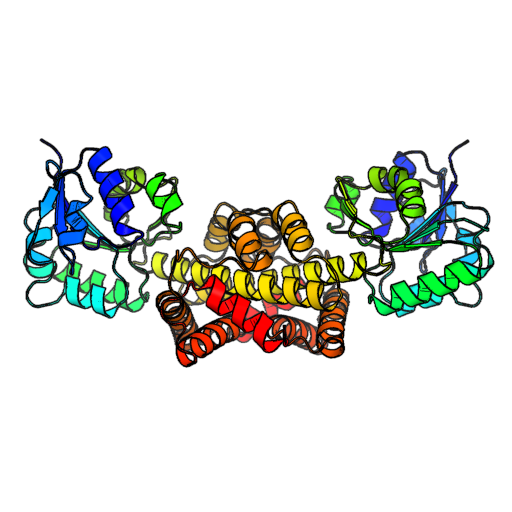267 ? -5.352 -13.242 10.539 1 98.75 267 ARG B C 1
ATOM 4218 O O . ARG B 1 267 ? -6.469 -13.516 10.984 1 98.75 267 ARG B O 1
ATOM 4225 N N . LEU B 1 268 ? -4.848 -13.867 9.508 1 98.81 268 LEU B N 1
ATOM 4226 C CA . LEU B 1 268 ? -5.594 -14.898 8.789 1 98.81 268 LEU B CA 1
ATOM 4227 C C . LEU B 1 268 ? -5.707 -16.172 9.617 1 98.81 268 LEU B C 1
ATOM 4229 O O . LEU B 1 268 ? -6.734 -16.859 9.578 1 98.81 268 LEU B O 1
ATOM 4233 N N . LEU B 1 269 ? -4.613 -16.5 10.375 1 98.81 269 LEU B N 1
ATOM 4234 C CA . LEU B 1 269 ? -4.68 -17.656 11.273 1 98.81 269 LEU B CA 1
ATOM 4235 C C . LEU B 1 269 ? -5.801 -17.484 12.289 1 98.81 269 LEU B C 1
ATOM 4237 O O . LEU B 1 269 ? -6.527 -18.438 12.578 1 98.81 269 LEU B O 1
ATOM 4241 N N . THR B 1 270 ? -5.898 -16.281 12.836 1 98.75 270 THR B N 1
ATOM 4242 C CA . THR B 1 270 ? -6.973 -15.977 13.773 1 98.75 270 THR B CA 1
ATOM 4243 C C . THR B 1 270 ? -8.336 -16.172 13.117 1 98.75 270 THR B C 1
ATOM 4245 O O . THR B 1 270 ? -9.258 -16.719 13.734 1 98.75 270 THR B O 1
ATOM 4248 N N . ALA B 1 271 ? -8.492 -15.703 11.891 1 98.44 271 ALA B N 1
ATOM 4249 C CA . ALA B 1 271 ? -9.758 -15.859 11.164 1 98.44 271 ALA B CA 1
ATOM 4250 C C . ALA B 1 271 ? -10.117 -17.328 11.008 1 98.44 271 ALA B C 1
ATOM 4252 O O . ALA B 1 271 ? -11.281 -17.719 11.18 1 98.44 271 ALA B O 1
ATOM 4253 N N . LEU B 1 272 ? -9.156 -18.203 10.633 1 98.56 272 LEU B N 1
ATOM 4254 C CA . LEU B 1 272 ? -9.398 -19.625 10.5 1 98.56 272 LEU B CA 1
ATOM 4255 C C . LEU B 1 272 ? -9.805 -20.234 11.836 1 98.56 272 LEU B C 1
ATOM 4257 O O . LEU B 1 272 ? -10.711 -21.078 11.883 1 98.56 272 LEU B O 1
ATOM 4261 N N . ALA B 1 273 ? -9.117 -19.781 12.898 1 98.56 273 ALA B N 1
ATOM 4262 C CA . ALA B 1 273 ? -9.43 -20.281 14.234 1 98.56 273 ALA B CA 1
ATOM 4263 C C . ALA B 1 273 ? -10.867 -19.938 14.625 1 98.56 273 ALA B C 1
ATOM 4265 O O . ALA B 1 273 ? -11.508 -20.688 15.367 1 98.56 273 ALA B O 1
ATOM 4266 N N . LYS B 1 274 ? -11.414 -18.922 14.07 1 98.12 274 LYS B N 1
ATOM 4267 C CA . LYS B 1 274 ? -12.766 -18.469 14.359 1 98.12 274 LYS B CA 1
ATOM 4268 C C . LYS B 1 274 ? -13.781 -19.125 13.43 1 98.12 274 LYS B C 1
ATOM 4270 O O . LYS B 1 274 ? -14.984 -18.859 13.523 1 98.12 274 LYS B O 1
ATOM 4275 N N . GLY B 1 275 ? -13.289 -19.922 12.508 1 98.12 275 GLY B N 1
ATOM 4276 C CA . GLY B 1 275 ? -14.18 -20.641 11.617 1 98.12 275 GLY B CA 1
ATOM 4277 C C . GLY B 1 275 ? -14.516 -19.875 10.352 1 98.12 275 GLY B C 1
ATOM 4278 O O . GLY B 1 275 ? -15.477 -20.219 9.648 1 98.12 275 GLY B O 1
ATOM 4279 N N . TRP B 1 276 ? -13.727 -18.797 9.984 1 97.56 276 TRP B N 1
ATOM 4280 C CA . TRP B 1 276 ? -14 -17.984 8.805 1 97.56 276 TRP B CA 1
ATOM 4281 C C . TRP B 1 276 ? -13.289 -18.531 7.582 1 97.56 276 TRP B C 1
ATOM 4283 O O . TRP B 1 276 ? -12.859 -17.781 6.707 1 97.56 276 TRP B O 1
ATOM 4293 N N . THR B 1 277 ? -13.102 -19.812 7.461 1 97.62 277 THR B N 1
ATOM 4294 C CA . THR B 1 277 ? -12.242 -20.469 6.477 1 97.62 277 THR B CA 1
ATOM 4295 C C . THR B 1 277 ? -12.758 -20.219 5.062 1 97.62 277 THR B C 1
ATOM 4297 O O . THR B 1 277 ? -11.969 -20.094 4.121 1 97.62 277 THR B O 1
ATOM 4300 N N . GLU B 1 278 ? -14.086 -20.094 4.918 1 96.5 278 GLU B N 1
ATOM 4301 C CA . GLU B 1 278 ? -14.664 -19.984 3.584 1 96.5 278 GLU B CA 1
ATOM 4302 C C . GLU B 1 278 ? -15.102 -18.562 3.281 1 96.5 278 GLU B C 1
ATOM 4304 O O . GLU B 1 278 ? -15.633 -18.281 2.205 1 96.5 278 GLU B O 1
ATOM 4309 N N . ARG B 1 279 ? -14.852 -17.656 4.195 1 97 279 ARG B N 1
ATOM 4310 C CA . ARG B 1 279 ? -15.164 -16.25 3.982 1 97 279 ARG B CA 1
ATOM 4311 C C . ARG B 1 279 ? -14.117 -15.57 3.107 1 97 279 ARG B C 1
ATOM 4313 O O . ARG B 1 279 ? -13.039 -16.125 2.885 1 97 279 ARG B O 1
ATOM 4320 N N . ASP B 1 280 ? -14.531 -14.438 2.572 1 97.25 280 ASP B N 1
ATOM 4321 C CA . ASP B 1 280 ? -13.562 -13.688 1.771 1 97.25 280 ASP B CA 1
ATOM 4322 C C . ASP B 1 280 ? -12.359 -13.273 2.613 1 97.25 280 ASP B C 1
ATOM 4324 O O . ASP B 1 280 ? -12.516 -12.859 3.766 1 97.25 280 ASP B O 1
ATOM 4328 N N . TRP B 1 281 ? -11.195 -13.297 2.062 1 98 281 TRP B N 1
ATOM 4329 C CA . TRP B 1 281 ? -9.992 -12.945 2.814 1 98 281 TRP B CA 1
ATOM 4330 C C . TRP B 1 281 ? -10.008 -11.469 3.203 1 98 281 TRP B C 1
ATOM 4332 O O . TRP B 1 281 ? -9.469 -11.094 4.246 1 98 281 TRP B O 1
ATOM 4342 N N . ALA B 1 282 ? -10.609 -10.602 2.426 1 97.88 282 ALA B N 1
ATOM 4343 C CA . ALA B 1 282 ? -10.75 -9.203 2.797 1 97.88 282 ALA B CA 1
ATOM 4344 C C . ALA B 1 282 ? -11.594 -9.047 4.059 1 97.88 282 ALA B C 1
ATOM 4346 O O . ALA B 1 282 ? -11.32 -8.188 4.898 1 97.88 282 ALA B O 1
ATOM 4347 N N . GLU B 1 283 ? -12.656 -9.875 4.137 1 98.06 283 GLU B N 1
ATOM 4348 C CA . GLU B 1 283 ? -13.461 -9.883 5.355 1 98.06 283 GLU B CA 1
ATOM 4349 C C . GLU B 1 283 ? -12.641 -10.359 6.555 1 98.06 283 GLU B C 1
ATOM 4351 O O . GLU B 1 283 ? -12.672 -9.734 7.617 1 98.06 283 GLU B O 1
ATOM 4356 N N . ALA B 1 284 ? -11.961 -11.477 6.305 1 98.31 284 ALA B N 1
ATOM 4357 C CA . ALA B 1 284 ? -11.172 -12.07 7.383 1 98.31 284 ALA B CA 1
ATOM 4358 C C . ALA B 1 284 ? -10.195 -11.055 7.969 1 98.31 284 ALA B C 1
ATOM 4360 O O . ALA B 1 284 ? -10.047 -10.961 9.188 1 98.31 284 ALA B O 1
ATOM 4361 N N . ILE B 1 285 ? -9.57 -10.289 7.152 1 98.5 285 ILE B N 1
ATOM 4362 C CA . ILE B 1 285 ? -8.578 -9.32 7.598 1 98.5 285 ILE B CA 1
ATOM 4363 C C . ILE B 1 285 ? -9.281 -8.102 8.203 1 98.5 285 ILE B C 1
ATOM 4365 O O . ILE B 1 285 ? -9.031 -7.75 9.359 1 98.5 285 ILE B O 1
ATOM 4369 N N . SER B 1 286 ? -10.203 -7.477 7.477 1 98.25 286 SER B N 1
ATOM 4370 C CA . SER B 1 286 ? -10.789 -6.195 7.855 1 98.25 286 SER B CA 1
ATOM 4371 C C . SER B 1 286 ? -11.695 -6.34 9.07 1 98.25 286 SER B C 1
ATOM 4373 O O . SER B 1 286 ? -11.672 -5.5 9.977 1 98.25 286 SER B O 1
ATOM 4375 N N . ARG B 1 287 ? -12.547 -7.402 9.055 1 97.62 287 ARG B N 1
ATOM 4376 C CA . ARG B 1 287 ? -13.398 -7.629 10.219 1 97.62 287 ARG B CA 1
ATOM 4377 C C . ARG B 1 287 ? -12.562 -7.941 11.461 1 97.62 287 ARG B C 1
ATOM 4379 O O . ARG B 1 287 ? -12.922 -7.543 12.57 1 97.62 287 ARG B O 1
ATOM 4386 N N . GLY B 1 288 ? -11.461 -8.711 11.242 1 98.12 288 GLY B N 1
ATOM 4387 C CA . GLY B 1 288 ? -10.555 -8.938 12.359 1 98.12 288 GLY B CA 1
ATOM 4388 C C . GLY B 1 288 ? -10.031 -7.656 12.977 1 98.12 288 GLY B C 1
ATOM 4389 O O . GLY B 1 288 ? -9.984 -7.523 14.195 1 98.12 288 GLY B O 1
ATOM 4390 N N . VAL B 1 289 ? -9.648 -6.691 12.172 1 98.62 289 VAL B N 1
ATOM 4391 C CA . VAL B 1 289 ? -9.109 -5.41 12.625 1 98.62 289 VAL B CA 1
ATOM 4392 C C . VAL B 1 289 ? -10.188 -4.645 13.391 1 98.62 289 VAL B C 1
ATOM 4394 O O . VAL B 1 289 ? -9.938 -4.125 14.477 1 98.62 289 VAL B O 1
ATOM 4397 N N . THR B 1 290 ? -11.43 -4.547 12.836 1 97.88 290 THR B N 1
ATOM 4398 C CA . THR B 1 290 ? -12.5 -3.783 13.469 1 97.88 290 THR B CA 1
ATOM 4399 C C . THR B 1 290 ? -12.961 -4.453 14.766 1 97.88 290 THR B C 1
ATOM 4401 O O . THR B 1 290 ? -13.266 -3.777 15.742 1 97.88 290 THR B O 1
ATOM 4404 N N . ASP B 1 291 ? -12.953 -5.82 14.734 1 97.69 291 ASP B N 1
ATOM 4405 C CA . ASP B 1 291 ? -13.305 -6.555 15.945 1 97.69 291 ASP B CA 1
ATOM 4406 C C . ASP B 1 291 ? -12.305 -6.266 17.062 1 97.69 291 ASP B C 1
ATOM 4408 O O . ASP B 1 291 ? -12.703 -6.066 18.219 1 97.69 291 ASP B O 1
ATOM 4412 N N . ASP B 1 292 ? -11.039 -6.293 16.688 1 98.06 292 ASP B N 1
ATOM 4413 C CA . ASP B 1 292 ? -10.008 -6.02 17.688 1 98.06 292 ASP B CA 1
ATOM 4414 C C . ASP B 1 292 ? -10.18 -4.629 18.297 1 98.06 292 ASP B C 1
ATOM 4416 O O . ASP B 1 292 ? -9.828 -4.406 19.453 1 98.06 292 ASP B O 1
ATOM 4420 N N . ALA B 1 293 ? -10.734 -3.721 17.5 1 98.31 293 ALA B N 1
ATOM 4421 C CA . ALA B 1 293 ? -10.891 -2.338 17.938 1 98.31 293 ALA B CA 1
ATOM 4422 C C . ALA B 1 293 ? -12.234 -2.137 18.641 1 98.31 293 ALA B C 1
ATOM 4424 O O . ALA B 1 293 ? -12.547 -1.031 19.094 1 98.31 293 ALA B O 1
ATOM 4425 N N . GLY B 1 294 ? -13.078 -3.162 18.703 1 97.81 294 GLY B N 1
ATOM 4426 C CA . GLY B 1 294 ? -14.328 -3.135 19.453 1 97.81 294 GLY B CA 1
ATOM 4427 C C . GLY B 1 294 ? -15.469 -2.492 18.688 1 97.81 294 GLY B C 1
ATOM 4428 O O . GLY B 1 294 ? -16.422 -1.995 19.281 1 97.81 294 GLY B O 1
ATOM 4429 N N . ILE B 1 295 ? -15.359 -2.447 17.422 1 95.06 295 ILE B N 1
ATOM 4430 C CA . ILE B 1 295 ? -16.438 -1.845 16.641 1 95.06 295 ILE B CA 1
ATOM 4431 C C . ILE B 1 295 ? -16.75 -2.721 15.43 1 95.06 295 ILE B C 1
ATOM 4433 O O . ILE B 1 295 ? -15.906 -3.496 14.977 1 95.06 295 ILE B O 1
#

Solvent-accessible surface area (backbone atoms only — not comparable to full-atom values): 28649 Å² total; per-residue (Å²): 131,61,58,53,28,14,34,36,32,59,49,74,56,25,41,33,43,51,52,37,44,39,73,74,49,33,26,32,28,31,21,37,96,63,55,74,57,58,68,80,46,65,68,91,39,46,41,86,33,94,33,44,18,60,13,21,48,81,21,58,38,30,40,35,38,45,86,34,55,67,58,46,50,43,43,37,68,36,100,56,4,25,70,79,33,40,33,73,71,13,36,39,38,35,35,36,69,42,51,38,66,56,48,44,52,49,31,51,55,28,47,75,63,45,22,40,53,34,38,34,25,65,48,68,54,46,70,31,27,59,67,28,48,16,40,33,30,28,13,19,57,68,69,59,51,61,69,46,42,71,65,54,55,58,39,21,70,44,78,45,78,54,49,63,50,45,27,35,16,34,45,53,48,42,34,50,52,46,47,52,50,45,47,49,47,46,48,31,43,33,36,45,52,33,41,73,70,70,34,62,29,52,58,52,33,52,50,40,23,68,51,61,40,35,19,63,55,37,43,56,52,29,48,35,54,47,67,68,58,51,85,77,64,84,46,33,20,48,61,46,34,50,53,35,48,48,45,50,49,50,27,60,75,63,52,34,74,43,71,62,59,50,51,50,34,49,42,34,51,51,26,44,74,72,66,39,39,78,35,18,32,66,41,34,42,29,50,48,42,30,50,68,40,73,92,130,61,58,54,29,16,35,35,32,59,48,76,55,25,40,34,42,51,51,37,45,41,73,74,48,31,27,33,27,30,22,38,96,63,55,73,58,58,70,79,46,64,68,91,40,46,42,88,33,94,33,43,18,60,14,21,48,83,22,56,38,30,40,35,37,46,88,35,55,68,58,46,50,44,42,38,68,37,100,54,3,26,71,80,33,41,33,72,71,15,35,39,38,35,35,37,69,42,52,38,66,56,48,44,53,48,30,51,54,28,46,75,63,44,22,40,52,34,35,34,24,67,48,66,54,46,69,32,28,60,66,28,48,16,38,31,30,29,13,19,56,68,68,58,51,60,70,46,42,70,65,53,54,59,39,21,71,42,80,46,80,54,48,61,49,44,28,37,15,33,46,52,47,43,34,51,52,46,48,54,50,46,47,49,46,46,49,29,42,33,35,44,51,31,40,74,72,72,33,62,29,52,59,52,32,52,51,40,24,69,52,61,39,34,18,62,56,37,42,57,51,30,49,35,55,46,67,70,58,49,85,76,64,85,46,34,21,46,59,46,35,50,52,36,48,48,42,51,49,51,26,60,76,63,51,34,73,43,71,62,59,51,50,48,34,48,42,33,50,51,26,44,75,72,67,40,38,77,36,18,32,64,41,34,39,29,50,50,43,30,51,68,39,73,92